Protein AF-A0A352XKZ5-F1 (afdb_monomer_lite)

Secondary structure (DSSP, 8-state):
-PPP--GGGSSGGGTT-TT------EEE-EE-TTSSEEE-----TTB-B-EEE---TT--HHHHTTTTTS--SSB---GGG-TTTBBTTTTBSSBEEEEES--TT---B---SS-SS---GGGS-HHHHHTT--SSSPP--TT-EEEEEE--------TTS-SEEEEEE-SS-SSHHHHEEEEEEEE-S-HHHHHS-SS-EEEEEEGGGG---TT--S-TT----EEEEEEE--TT-TT--S-TTTT---SSS-EEEETTTS-GGG-SEEEEEEE---SSS-SS--EETTTTEE-EES-SSTTTEESB---S----S--SSTHHHHTS-----SSSP--SSTTT--PPPTTS-TT-SEEE-TT-TT-EEE-HHHHHHHHHTTT------S-B-STT-SS-B-HHHHHHHHHHTSS--SSTTEEE--TTS-HHHHHHHHHTS-HHHHHHHGGGGEEESS-EETT---HHHHHHHHTTTBTPPEE-GGG-EE--TTEEEE-SSSS-SB-BTTSSS--BSS--SS-GGGTSBEEEEHHHHHHHHHHHHHHHHHHHHHHTS--SSHHHHHSPPSS-TTSTTSSS-HHHHHHHTSSTTHHHHHHH--EE-PPPGGGGTT---STTT-EETTTTSTTS--HHHHHHHHTTTEESS-SEEEEEEEEEEE-TTSS-EEEEEEEEEEEEEEEEESSTTS-TT---GGG--S--TTPPPPPHHHHHH-EEEEEEEEEEEPGGG-

Foldseek 3Di:
DDDDADPQLLAQVCVPPLQGDDAAFEDEAEQDPVRDGDHHDDDDFQFFFDKDFDDDQQDFQLQQCVVPVLGQQQEHRHVVNVSRQAHNPVRQLRGGYMYFADALLGHRDGHQCDHQADADPVQADPVCVVVVPGGSHHDDDLQDKDKDKDFQDDSHPPPVAASDKDFDFQSPDSPRVVRGQEMAGHHEPGRRVQAEDVDIQMDMDRNNQQDGDRNHSGSGSDFAFKDKDKDFDAFADPQALEQLQFFADPQASYAHHHLVQAFQNQYRIGIHMYTDGGPCGDQAWDADNVPSFFFGHLDRDPVQTDRGFNQAADDQWFDLKVLNCQRHCPPRYNDPRRGGSLELWAFDHQLDALQDQKDDGSVDDPDMHGSSNLVNLVPDQFPHIGNLLAWGCGPVDPDTDGSLRQQLCQLVVVDHHPLNQKHFDQDPHHSNVVSVVLSPDDPVCNRLPVVQGIDGHQFDALLDLDLVSQLCLQCVCAQPWQQAPPRDIWTDHQWHWLASYNHFQWEAPPDCDTHGNDDDDPHRLSGYTHIGHSVQSSQLSNQLSVLQVVVCVVVVHGQPGSSSQSYADNDHLPDRRSRTHSNQRSLVPDCSCVVVLVSRWDFRDFDDDSNCNSRNHRSSSGGTSNVNGRNGDGSSSVCSSNRSRYDNDDQKDKDKDKDFDADPVRPHTPDIWIKIWIKGWHLAAPDNVADSSADQPVPDPDDDPDHDHDDPSCVPRNTDIDGPDMDIDDPVVD

Structure (mmCIF, N/CA/C/O backbone):
data_AF-A0A352XKZ5-F1
#
_entry.id   AF-A0A352XKZ5-F1
#
loop_
_atom_site.group_PDB
_atom_site.id
_atom_site.type_symbol
_atom_site.label_atom_id
_atom_site.label_alt_id
_atom_site.label_comp_id
_atom_site.label_asym_id
_atom_site.label_entity_id
_atom_site.label_seq_id
_atom_site.pdbx_PDB_ins_code
_atom_site.Cartn_x
_atom_site.Cartn_y
_atom_site.Cartn_z
_atom_site.occupancy
_atom_site.B_iso_or_equiv
_atom_site.auth_seq_id
_atom_site.auth_comp_id
_atom_site.auth_asym_id
_atom_site.auth_atom_id
_atom_site.pdbx_PDB_model_num
ATOM 1 N N . ASN A 1 1 ? 24.790 -16.480 -39.394 1.00 45.06 1 ASN A N 1
ATOM 2 C CA . ASN A 1 1 ? 25.274 -17.193 -38.190 1.00 45.06 1 ASN A CA 1
ATOM 3 C C . ASN A 1 1 ? 26.367 -16.390 -37.488 1.00 45.06 1 ASN A C 1
ATOM 5 O O . ASN A 1 1 ? 27.498 -16.844 -37.438 1.00 45.06 1 ASN A O 1
ATOM 9 N N . GLY A 1 2 ? 26.044 -15.193 -36.986 1.00 64.50 2 GLY A N 1
ATOM 10 C CA . GLY A 1 2 ? 26.958 -14.404 -36.147 1.00 64.50 2 GLY A CA 1
ATOM 11 C C . GLY A 1 2 ? 26.654 -14.610 -34.661 1.00 64.50 2 GLY A C 1
ATOM 12 O O . GLY A 1 2 ? 25.542 -15.018 -34.319 1.00 64.50 2 GLY A O 1
ATOM 13 N N . GLU A 1 3 ? 27.629 -14.345 -33.794 1.00 75.56 3 GLU A N 1
ATOM 14 C CA . GLU A 1 3 ? 27.427 -14.329 -32.340 1.00 75.56 3 GLU A CA 1
ATOM 15 C C . GLU A 1 3 ? 26.585 -13.114 -31.909 1.00 75.56 3 GLU A C 1
ATOM 17 O O . GLU A 1 3 ? 26.605 -12.068 -32.555 1.00 75.56 3 GLU A O 1
ATOM 22 N N . TYR A 1 4 ? 25.844 -13.233 -30.801 1.00 83.00 4 TYR A N 1
ATOM 23 C CA . TYR A 1 4 ? 25.169 -12.086 -30.185 1.00 83.00 4 TYR A CA 1
ATOM 24 C C . TYR A 1 4 ? 26.169 -11.294 -29.336 1.00 83.00 4 TYR A C 1
ATOM 26 O O . TYR A 1 4 ? 26.870 -11.863 -28.498 1.00 83.00 4 TYR A O 1
ATOM 34 N N . HIS A 1 5 ? 26.204 -9.974 -29.515 1.00 84.62 5 HIS A N 1
ATOM 35 C CA . HIS A 1 5 ? 27.060 -9.069 -28.749 1.00 84.62 5 HIS A CA 1
ATOM 36 C C . HIS A 1 5 ? 26.226 -8.187 -27.812 1.00 84.62 5 HIS A C 1
ATOM 38 O O . HIS A 1 5 ? 25.104 -7.801 -28.142 1.00 84.62 5 HIS A O 1
ATOM 44 N N . SER A 1 6 ? 26.773 -7.852 -26.639 1.00 85.69 6 SER A N 1
ATOM 45 C CA . SER A 1 6 ? 26.160 -6.854 -25.759 1.00 85.69 6 SER A CA 1
ATOM 46 C C . SER A 1 6 ? 26.300 -5.454 -26.364 1.00 85.69 6 SER A C 1
ATOM 48 O O . SER A 1 6 ? 27.288 -5.160 -27.035 1.00 85.69 6 SER A O 1
ATOM 50 N N . LEU A 1 7 ? 25.353 -4.554 -26.069 1.00 84.25 7 LEU A N 1
ATOM 51 C CA . LEU A 1 7 ? 25.398 -3.158 -26.536 1.00 84.25 7 LEU A CA 1
ATOM 52 C C . LEU A 1 7 ? 26.695 -2.428 -26.143 1.00 84.25 7 LEU A C 1
ATOM 54 O O . LEU A 1 7 ? 27.129 -1.519 -26.840 1.00 84.25 7 LEU A O 1
ATOM 58 N N . ALA A 1 8 ? 27.334 -2.835 -25.043 1.00 85.75 8 ALA A N 1
ATOM 59 C CA . ALA A 1 8 ? 28.595 -2.261 -24.579 1.00 85.75 8 ALA A CA 1
ATOM 60 C C . ALA A 1 8 ? 29.776 -2.526 -25.530 1.00 85.75 8 ALA A C 1
ATOM 62 O O . ALA A 1 8 ? 30.773 -1.816 -25.469 1.00 85.75 8 ALA A O 1
ATOM 63 N N . ARG A 1 9 ? 29.675 -3.537 -26.406 1.00 87.06 9 ARG A N 1
ATOM 64 C CA . ARG A 1 9 ? 30.714 -3.874 -27.390 1.00 87.06 9 ARG A CA 1
ATOM 65 C C . ARG A 1 9 ? 30.624 -3.056 -28.676 1.00 87.06 9 ARG A C 1
ATOM 67 O O . ARG A 1 9 ? 31.548 -3.119 -29.476 1.00 87.06 9 ARG A O 1
ATOM 74 N N . PHE A 1 10 ? 29.578 -2.250 -28.857 1.00 85.44 10 PHE A N 1
ATOM 75 C CA . PHE A 1 10 ? 29.457 -1.311 -29.979 1.00 85.44 10 PHE A CA 1
ATOM 76 C C . PHE A 1 10 ? 30.179 0.028 -29.718 1.00 85.44 10 PHE A C 1
ATOM 78 O O . PHE A 1 10 ? 29.781 1.075 -30.219 1.00 85.44 10 PHE A O 1
ATOM 85 N N . GLN A 1 11 ? 31.248 -0.009 -28.920 1.00 85.25 11 GLN A N 1
ATOM 86 C CA . GLN A 1 11 ? 32.219 1.070 -28.738 1.00 85.25 11 GLN A CA 1
ATOM 87 C C . GLN A 1 11 ? 33.581 0.541 -29.180 1.00 85.25 11 GLN A C 1
ATOM 89 O O . GLN A 1 11 ? 33.942 -0.585 -28.821 1.00 85.25 11 GLN A O 1
ATOM 94 N N . ILE A 1 12 ? 34.370 1.357 -29.879 1.00 83.62 12 ILE A N 1
ATOM 95 C CA . ILE A 1 12 ? 35.674 0.936 -30.422 1.00 83.62 12 ILE A CA 1
ATOM 96 C C . ILE A 1 12 ? 36.600 0.353 -29.345 1.00 83.62 12 ILE A C 1
ATOM 98 O O . ILE A 1 12 ? 37.222 -0.687 -29.542 1.00 83.62 12 ILE A O 1
ATOM 102 N N . ALA A 1 13 ? 36.621 0.967 -28.159 1.00 84.31 13 ALA A N 1
ATOM 103 C CA . ALA A 1 13 ? 37.451 0.535 -27.036 1.00 84.31 13 ALA A CA 1
ATOM 104 C C . ALA A 1 13 ? 37.016 -0.818 -26.434 1.00 84.31 13 ALA A C 1
ATOM 106 O O . ALA A 1 13 ? 37.819 -1.501 -25.802 1.00 84.31 13 ALA A O 1
ATOM 107 N N . ASN A 1 14 ? 35.753 -1.213 -26.630 1.00 87.31 14 ASN A N 1
ATOM 108 C CA . ASN A 1 14 ? 35.141 -2.389 -26.008 1.00 87.31 14 ASN A CA 1
ATOM 109 C C . ASN A 1 14 ? 34.827 -3.518 -26.999 1.00 87.31 14 ASN A C 1
ATOM 111 O O . ASN A 1 14 ? 34.351 -4.575 -26.587 1.00 87.31 14 ASN A O 1
ATOM 115 N N . GLU A 1 15 ? 35.115 -3.351 -28.289 1.00 84.31 15 GLU A N 1
ATOM 116 C CA . GLU A 1 15 ? 34.727 -4.295 -29.346 1.00 84.31 15 GLU A CA 1
ATOM 117 C C . GLU A 1 15 ? 35.231 -5.738 -29.115 1.00 84.31 15 GLU A C 1
ATOM 119 O O . GLU A 1 15 ? 34.564 -6.707 -29.494 1.00 84.31 15 GLU A O 1
ATOM 124 N N . LYS A 1 16 ? 36.374 -5.902 -28.427 1.00 86.00 16 LYS A N 1
ATOM 125 C CA . LYS A 1 16 ? 36.971 -7.201 -28.040 1.00 86.00 16 LYS A CA 1
ATOM 126 C C . LYS A 1 16 ? 36.755 -7.569 -26.566 1.00 86.00 16 LYS A C 1
ATOM 128 O O . LYS A 1 16 ? 37.191 -8.631 -26.131 1.00 86.00 16 LYS A O 1
ATOM 133 N N . ASN A 1 17 ? 36.102 -6.710 -25.787 1.00 87.62 17 ASN A N 1
ATOM 134 C CA . ASN A 1 17 ? 35.904 -6.910 -24.357 1.00 87.62 17 ASN A CA 1
ATOM 135 C C . ASN A 1 17 ? 34.576 -7.637 -24.090 1.00 87.62 17 ASN A C 1
ATOM 137 O O . ASN A 1 17 ? 33.509 -7.028 -24.024 1.00 87.62 17 ASN A O 1
ATOM 141 N N . ASN A 1 18 ? 34.642 -8.955 -23.891 1.00 84.81 18 ASN A N 1
ATOM 142 C CA . ASN A 1 18 ? 33.465 -9.779 -23.582 1.00 84.81 18 ASN A CA 1
ATOM 143 C C . ASN A 1 18 ? 32.817 -9.443 -22.228 1.00 84.81 18 ASN A C 1
ATOM 145 O O . ASN A 1 18 ? 31.648 -9.756 -22.017 1.00 84.81 18 ASN A O 1
ATOM 149 N N . SER A 1 19 ? 33.549 -8.771 -21.341 1.00 86.69 19 SER A N 1
ATOM 150 C CA . SER A 1 19 ? 33.063 -8.326 -20.035 1.00 86.69 19 SER A CA 1
ATOM 151 C C . SER A 1 19 ? 32.577 -6.872 -20.043 1.00 86.69 19 SER A C 1
ATOM 153 O O . SER A 1 19 ? 32.241 -6.344 -18.984 1.00 86.69 19 SER A O 1
ATOM 155 N N . ALA A 1 20 ? 32.544 -6.206 -21.206 1.00 87.50 20 ALA A N 1
ATOM 156 C CA . ALA A 1 20 ? 32.104 -4.820 -21.309 1.00 87.50 20 ALA A CA 1
ATOM 157 C C . ALA A 1 20 ? 30.652 -4.660 -20.840 1.00 87.50 20 ALA A C 1
ATOM 159 O O . ALA A 1 20 ? 29.755 -5.425 -21.214 1.00 87.50 20 ALA A O 1
ATOM 160 N N . ARG A 1 21 ? 30.419 -3.621 -20.036 1.00 86.69 21 ARG A N 1
ATOM 161 C CA . ARG A 1 21 ? 29.104 -3.236 -19.517 1.00 86.69 21 ARG A CA 1
ATOM 162 C C . ARG A 1 21 ? 28.843 -1.779 -19.847 1.00 86.69 21 ARG A C 1
ATOM 164 O O . ARG A 1 21 ? 29.769 -0.976 -19.868 1.00 86.69 21 ARG A O 1
ATOM 171 N N . LYS A 1 22 ? 27.573 -1.462 -20.084 1.00 85.12 22 LYS A N 1
ATOM 172 C CA . LYS A 1 22 ? 27.128 -0.107 -20.378 1.00 85.12 22 LYS A CA 1
ATOM 173 C C . LYS A 1 22 ? 26.224 0.391 -19.264 1.00 85.12 22 LYS A C 1
ATOM 175 O O . LYS A 1 22 ? 25.383 -0.363 -18.775 1.00 85.12 22 LYS A O 1
ATOM 180 N N . PHE A 1 23 ? 26.424 1.645 -18.886 1.00 86.38 23 PHE A N 1
ATOM 181 C CA . PHE A 1 23 ? 25.681 2.329 -17.840 1.00 86.38 23 PHE A CA 1
ATOM 182 C C . PHE A 1 23 ? 25.080 3.599 -18.429 1.00 86.38 23 PHE A C 1
ATOM 184 O O . PHE A 1 23 ? 25.702 4.251 -19.268 1.00 86.38 23 PHE A O 1
ATOM 191 N N . PHE A 1 24 ? 23.863 3.910 -18.003 1.00 87.44 24 PHE A N 1
ATOM 192 C CA . PHE A 1 24 ? 23.147 5.106 -18.408 1.00 87.44 24 PHE A CA 1
ATOM 193 C C . PHE A 1 24 ? 22.545 5.733 -17.160 1.00 87.44 24 PHE A C 1
ATOM 195 O O . PHE A 1 24 ? 21.678 5.129 -16.525 1.00 87.44 24 PHE A O 1
ATOM 202 N N . THR A 1 25 ? 23.007 6.929 -16.819 1.00 91.81 25 THR A N 1
ATOM 203 C CA . THR A 1 25 ? 22.510 7.690 -15.677 1.00 91.81 25 THR A CA 1
ATOM 204 C C . THR A 1 25 ? 21.677 8.852 -16.190 1.00 91.81 25 THR A C 1
ATOM 206 O O . THR A 1 25 ? 22.152 9.661 -16.984 1.00 91.81 25 THR A O 1
ATOM 209 N N . TYR A 1 26 ? 20.429 8.941 -15.735 1.00 92.38 26 TYR A N 1
ATOM 210 C CA . TYR A 1 26 ? 19.529 10.041 -16.065 1.00 92.38 26 TYR A CA 1
ATOM 211 C C . TYR A 1 26 ? 19.358 10.955 -14.857 1.00 92.38 26 TYR A C 1
ATOM 213 O O . TYR A 1 26 ? 18.824 10.542 -13.826 1.00 92.38 26 TYR A O 1
ATOM 221 N N . HIS A 1 27 ? 19.752 12.216 -15.006 1.00 92.75 27 HIS A N 1
ATOM 222 C CA . HIS A 1 27 ? 19.518 13.243 -14.002 1.00 92.75 27 HIS A CA 1
ATOM 223 C C . HIS A 1 27 ? 18.163 13.910 -14.268 1.00 92.75 27 HIS A C 1
ATOM 225 O O . HIS A 1 27 ? 18.016 14.729 -15.179 1.00 92.75 27 HIS A O 1
ATOM 231 N N . LEU A 1 28 ? 17.154 13.528 -13.482 1.00 93.12 28 LEU A N 1
ATOM 232 C CA . LEU A 1 28 ? 15.777 13.986 -13.667 1.00 93.12 28 LEU A CA 1
ATOM 233 C C . LEU A 1 28 ? 15.611 15.454 -13.246 1.00 93.12 28 LEU A C 1
ATOM 235 O O . LEU A 1 28 ? 15.788 15.809 -12.081 1.00 93.12 28 LEU A O 1
ATOM 239 N N . LYS A 1 29 ? 15.200 16.304 -14.188 1.00 90.81 29 LYS A N 1
ATOM 240 C CA . LYS A 1 29 ? 14.919 17.735 -13.998 1.00 90.81 29 LYS A CA 1
ATOM 241 C C . LYS A 1 29 ? 13.542 18.068 -14.562 1.00 90.81 29 LYS A C 1
ATOM 243 O O . LYS A 1 29 ? 13.026 17.358 -15.417 1.00 90.81 29 LYS A O 1
ATOM 248 N N . ASN A 1 30 ? 12.929 19.162 -14.115 1.00 91.75 30 ASN A N 1
ATOM 249 C CA . ASN A 1 30 ? 11.744 19.688 -14.794 1.00 91.75 30 ASN A CA 1
ATOM 250 C C . ASN A 1 30 ? 12.146 20.628 -15.943 1.00 91.75 30 ASN A C 1
ATOM 252 O O . ASN A 1 30 ? 13.274 21.137 -15.975 1.00 91.75 30 ASN A O 1
ATOM 256 N N . LYS A 1 31 ? 11.208 20.896 -16.857 1.00 89.81 31 LYS A N 1
ATOM 257 C CA . LYS A 1 31 ? 11.357 21.948 -17.871 1.00 89.81 31 LYS A CA 1
ATOM 258 C C . LYS A 1 31 ? 11.400 23.318 -17.181 1.00 89.81 31 LYS A C 1
ATOM 260 O O . LYS A 1 31 ? 10.597 23.602 -16.290 1.00 89.81 31 LYS A O 1
ATOM 265 N N . SER A 1 32 ? 12.349 24.159 -17.576 1.00 88.50 32 SER A N 1
ATOM 266 C CA . SER A 1 32 ? 12.354 25.592 -17.278 1.00 88.50 32 SER A CA 1
ATOM 267 C C . SER A 1 32 ? 11.233 26.296 -18.058 1.00 88.50 32 SER A C 1
ATOM 269 O O . SER A 1 32 ? 10.580 25.697 -18.916 1.00 88.50 32 SER A O 1
ATOM 271 N N . THR A 1 33 ? 11.033 27.594 -17.824 1.00 84.44 33 THR A N 1
ATOM 272 C CA . THR A 1 33 ? 10.085 28.403 -18.612 1.00 84.44 33 THR A CA 1
ATOM 273 C C . THR A 1 33 ? 10.431 28.462 -20.104 1.00 84.44 33 THR A C 1
ATOM 275 O O . THR A 1 33 ? 9.539 28.665 -20.921 1.00 84.44 33 THR A O 1
ATOM 278 N N . SER A 1 34 ? 11.697 28.246 -20.480 1.00 83.00 34 SER A N 1
ATOM 279 C CA . SER A 1 34 ? 12.149 28.172 -21.875 1.00 83.00 34 SER A CA 1
ATOM 280 C C . SER A 1 34 ? 12.122 26.752 -22.461 1.00 83.00 34 SER A C 1
ATOM 282 O O . SER A 1 34 ? 12.502 26.564 -23.617 1.00 83.00 34 SER A O 1
ATOM 284 N N . GLY A 1 35 ? 11.672 25.751 -21.692 1.00 81.88 35 GLY A N 1
ATOM 285 C CA . GLY A 1 35 ? 11.608 24.348 -22.115 1.00 81.88 35 GLY A CA 1
ATOM 286 C C . GLY A 1 35 ? 12.931 23.582 -22.006 1.00 81.88 35 GLY A C 1
ATOM 287 O O . GLY A 1 35 ? 13.008 22.449 -22.472 1.00 81.88 35 GLY A O 1
ATOM 288 N N . THR A 1 36 ? 13.964 24.173 -21.399 1.00 87.19 36 THR A N 1
ATOM 289 C CA . THR A 1 36 ? 15.278 23.541 -21.176 1.00 87.19 36 THR A CA 1
ATOM 290 C C . THR A 1 36 ? 15.350 22.825 -19.817 1.00 87.19 36 THR A C 1
ATOM 292 O O . THR A 1 36 ? 14.521 23.093 -18.945 1.00 87.19 36 THR A O 1
ATOM 295 N N . PRO A 1 37 ? 16.330 21.934 -19.578 1.00 89.31 37 PRO A N 1
ATOM 296 C CA . PRO A 1 37 ? 16.543 21.341 -18.258 1.00 89.31 37 PRO A CA 1
ATOM 297 C C . PRO A 1 37 ? 16.896 22.405 -17.211 1.00 89.31 37 PRO A C 1
ATOM 299 O O . PRO A 1 37 ? 17.692 23.302 -17.483 1.00 89.31 37 PRO A O 1
ATOM 302 N N . GLY A 1 38 ? 16.336 22.289 -16.003 1.00 85.88 38 GLY A N 1
ATOM 303 C CA . GLY A 1 38 ? 16.710 23.142 -14.862 1.00 85.88 38 GLY A CA 1
ATOM 304 C C . GLY A 1 38 ? 15.555 23.621 -13.980 1.00 85.88 38 GLY A C 1
ATOM 305 O O . GLY A 1 38 ? 15.795 24.293 -12.982 1.00 85.88 38 GLY A O 1
ATOM 306 N N . GLY A 1 39 ? 14.305 23.285 -14.308 1.00 86.25 39 GLY A N 1
ATOM 307 C CA . GLY A 1 39 ? 13.166 23.557 -13.432 1.00 86.25 39 GLY A CA 1
ATOM 308 C C . GLY A 1 39 ? 13.130 22.624 -12.214 1.00 86.25 39 GLY A C 1
ATOM 309 O O . GLY A 1 39 ? 13.562 21.471 -12.285 1.00 86.25 39 GLY A O 1
ATOM 310 N N . THR A 1 40 ? 12.549 23.091 -11.104 1.00 87.12 40 THR A N 1
ATOM 311 C CA . THR A 1 40 ? 12.305 22.250 -9.921 1.00 87.12 40 THR A CA 1
ATOM 312 C C . THR A 1 40 ? 11.332 21.120 -10.256 1.00 87.12 40 THR A C 1
ATOM 314 O O . THR A 1 40 ? 10.212 21.363 -10.722 1.00 87.12 40 THR A O 1
ATOM 317 N N . LEU A 1 41 ? 11.739 19.882 -9.976 1.00 88.50 41 LEU A N 1
ATOM 318 C CA . LEU A 1 41 ? 10.876 18.715 -10.099 1.00 88.50 41 LEU A CA 1
ATOM 319 C C . LEU A 1 41 ? 9.800 18.737 -9.007 1.00 88.50 41 LEU A C 1
ATOM 321 O O . LEU A 1 41 ? 10.087 18.574 -7.825 1.00 88.50 41 LEU A O 1
ATOM 325 N N . LYS A 1 42 ? 8.548 18.947 -9.419 1.00 87.25 42 LYS A N 1
ATOM 326 C CA . LYS A 1 42 ? 7.361 18.841 -8.564 1.00 87.25 42 LYS A CA 1
ATOM 327 C C . LYS A 1 42 ? 6.394 17.847 -9.197 1.00 87.25 42 LYS A C 1
ATOM 329 O O . LYS A 1 42 ? 5.974 18.052 -10.340 1.00 87.25 42 LYS A O 1
ATOM 334 N N . LEU A 1 43 ? 6.084 16.785 -8.462 1.00 87.12 43 LEU A N 1
ATOM 335 C CA . LEU A 1 43 ? 5.102 15.769 -8.836 1.00 87.12 43 LEU A CA 1
ATOM 336 C C . LEU A 1 43 ? 3.842 15.941 -7.985 1.00 87.12 43 LEU A C 1
ATOM 338 O O . LEU A 1 43 ? 3.934 16.297 -6.807 1.00 87.12 43 LEU A O 1
ATOM 342 N N . LEU A 1 44 ? 2.674 15.688 -8.573 1.00 85.94 44 LEU A N 1
ATOM 343 C CA . LEU A 1 44 ? 1.431 15.559 -7.810 1.00 85.94 44 LEU A CA 1
ATOM 344 C C . LEU A 1 44 ? 1.445 14.249 -6.996 1.00 85.94 44 LEU A C 1
ATOM 346 O O . LEU A 1 44 ? 2.179 13.316 -7.341 1.00 85.94 44 LEU A O 1
ATOM 350 N N . PRO A 1 45 ? 0.635 14.135 -5.926 1.00 85.56 45 PRO A N 1
ATOM 351 C CA . PRO A 1 45 ? 0.525 12.890 -5.171 1.00 85.56 45 PRO A CA 1
ATOM 352 C C . PRO A 1 45 ? 0.147 11.715 -6.082 1.00 85.56 45 PRO A C 1
ATOM 354 O O . PRO A 1 45 ? -0.919 11.723 -6.686 1.00 85.56 45 PRO A O 1
ATOM 357 N N . GLY A 1 46 ? 1.024 10.713 -6.179 1.00 87.56 46 GLY A N 1
ATOM 358 C CA . GLY A 1 46 ? 0.810 9.532 -7.021 1.00 87.56 46 GLY A CA 1
ATOM 359 C C . GLY A 1 46 ? 0.954 9.765 -8.531 1.00 87.56 46 GLY A C 1
ATOM 360 O O . GLY A 1 46 ? 0.548 8.897 -9.296 1.00 87.56 46 GLY A O 1
ATOM 361 N N . GLU A 1 47 ? 1.484 10.906 -8.984 1.00 89.62 47 GLU A N 1
ATOM 362 C CA . GLU A 1 47 ? 1.620 11.200 -10.417 1.00 89.62 47 GLU A CA 1
ATOM 363 C C . GLU A 1 47 ? 2.578 10.240 -11.130 1.00 89.62 47 GLU A C 1
ATOM 365 O O . GLU A 1 47 ? 3.726 10.056 -10.723 1.00 89.62 47 GLU A O 1
ATOM 370 N N . VAL A 1 48 ? 2.120 9.700 -12.258 1.00 90.12 48 VAL A N 1
ATOM 371 C CA . VAL A 1 48 ? 2.941 8.955 -13.210 1.00 90.12 48 VAL A CA 1
ATOM 372 C C . VAL A 1 48 ? 3.442 9.937 -14.263 1.00 90.12 48 VAL A C 1
ATOM 374 O O . VAL A 1 48 ? 2.697 10.344 -15.154 1.00 90.12 48 VAL A O 1
ATOM 377 N N . ARG A 1 49 ? 4.713 10.330 -14.170 1.00 91.31 49 ARG A N 1
ATOM 378 C CA . ARG A 1 49 ? 5.358 11.230 -15.135 1.00 91.31 49 ARG A CA 1
ATOM 379 C C . ARG A 1 49 ? 6.467 10.504 -15.878 1.00 91.31 49 ARG A C 1
ATOM 381 O O . ARG A 1 49 ? 7.228 9.755 -15.267 1.00 91.31 49 ARG A O 1
ATOM 388 N N . VAL A 1 50 ? 6.559 10.740 -17.183 1.00 90.75 50 VAL A N 1
ATOM 389 C CA . VAL A 1 50 ? 7.563 10.094 -18.032 1.00 90.75 50 VAL A CA 1
ATOM 390 C C . VAL A 1 50 ? 8.692 11.067 -18.317 1.00 90.75 50 VAL A C 1
ATOM 392 O O . VAL A 1 50 ? 8.447 12.210 -18.689 1.00 90.75 50 VAL A O 1
ATOM 395 N N . PHE A 1 51 ? 9.923 10.602 -18.125 1.00 92.00 51 PHE A N 1
ATOM 396 C CA . PHE A 1 51 ? 11.140 11.358 -18.385 1.00 92.00 51 PHE A CA 1
ATOM 397 C C . PHE A 1 51 ? 11.954 10.656 -19.463 1.00 92.00 51 PHE A C 1
ATOM 399 O O . PHE A 1 51 ? 12.051 9.429 -19.478 1.00 92.00 51 PHE A O 1
ATOM 406 N N . SER A 1 52 ? 12.582 11.444 -20.323 1.00 90.62 52 SER A N 1
ATOM 407 C CA . SER A 1 52 ? 13.588 10.971 -21.270 1.00 90.62 52 SER A CA 1
ATOM 408 C C . SER A 1 52 ? 14.739 11.959 -21.350 1.00 90.62 52 SER A C 1
ATOM 410 O O . SER A 1 52 ? 14.656 13.061 -20.801 1.00 90.62 52 SER A O 1
ATOM 412 N N . ALA A 1 53 ? 15.817 11.566 -22.029 1.00 91.38 53 ALA A N 1
ATOM 413 C CA . ALA A 1 53 ? 16.906 12.476 -22.338 1.00 91.38 53 ALA A CA 1
ATOM 414 C C . ALA A 1 53 ? 16.375 13.765 -22.979 1.00 91.38 53 ALA A C 1
ATOM 416 O O . ALA A 1 53 ? 15.653 13.727 -23.974 1.00 91.38 53 ALA A O 1
ATOM 417 N N . CYS A 1 54 ? 16.769 14.916 -22.443 1.00 91.81 54 CYS A N 1
ATOM 418 C CA . CYS A 1 54 ? 16.462 16.196 -23.057 1.00 91.81 54 CYS A CA 1
ATOM 419 C C . CYS A 1 54 ? 17.097 16.245 -24.441 1.00 91.81 54 CYS A C 1
ATOM 421 O O . CYS A 1 54 ? 18.301 16.057 -24.536 1.00 91.81 54 CYS A O 1
ATOM 423 N N . VAL A 1 55 ? 16.343 16.568 -25.488 1.00 91.31 55 VAL A N 1
ATOM 424 C CA . VAL A 1 55 ? 16.869 16.806 -26.839 1.00 91.31 55 VAL A CA 1
ATOM 425 C C . VAL A 1 55 ? 16.745 18.292 -27.155 1.00 91.31 55 VAL A C 1
ATOM 427 O O . VAL A 1 55 ? 15.689 18.894 -26.963 1.00 91.31 55 VAL A O 1
ATOM 430 N N . GLU A 1 56 ? 17.829 18.916 -27.619 1.00 90.31 56 GLU A N 1
ATOM 431 C CA . GLU A 1 56 ? 17.813 20.345 -27.946 1.00 90.31 56 GLU A CA 1
ATOM 432 C C . GLU A 1 56 ? 16.810 20.627 -29.076 1.00 90.31 56 GLU A C 1
ATOM 434 O O . GLU A 1 56 ? 16.637 19.842 -30.012 1.00 90.31 56 GLU A O 1
ATOM 439 N N . LYS A 1 57 ? 16.123 21.771 -29.014 1.00 89.44 57 LYS A N 1
ATOM 440 C CA . LYS A 1 57 ? 15.068 22.115 -29.982 1.00 89.44 57 LYS A CA 1
ATOM 441 C C . LYS A 1 57 ? 15.573 22.075 -31.431 1.00 89.44 57 LYS A C 1
ATOM 443 O O . LYS A 1 57 ? 14.873 21.581 -32.311 1.00 89.44 57 LYS A O 1
ATOM 448 N N . ASN A 1 58 ? 16.785 22.571 -31.662 1.00 90.06 58 ASN A N 1
ATOM 449 C CA . ASN A 1 58 ? 17.469 22.617 -32.955 1.00 90.06 58 ASN A CA 1
ATOM 450 C C . ASN A 1 58 ? 18.393 21.414 -33.214 1.00 90.06 58 ASN A C 1
ATOM 452 O O . ASN A 1 58 ? 19.182 21.477 -34.157 1.00 90.06 58 ASN A O 1
ATOM 456 N N . TRP A 1 59 ? 18.317 20.355 -32.400 1.00 92.62 59 TRP A N 1
ATOM 457 C CA . TRP A 1 59 ? 19.160 19.177 -32.570 1.00 92.62 59 TRP A CA 1
ATOM 458 C C . TRP A 1 59 ? 18.967 18.553 -33.959 1.00 92.62 59 TRP A C 1
ATOM 460 O O . TRP A 1 59 ? 17.846 18.434 -34.459 1.00 92.62 59 TRP A O 1
ATOM 470 N N . THR A 1 60 ? 20.086 18.168 -34.564 1.00 93.00 60 THR A N 1
ATOM 471 C CA . THR A 1 60 ? 20.189 17.421 -35.823 1.00 93.00 60 THR A CA 1
ATOM 472 C C . THR A 1 60 ? 21.402 16.501 -35.725 1.00 93.00 60 THR A C 1
ATOM 474 O O . THR A 1 60 ? 22.302 16.751 -34.917 1.00 93.00 60 THR A O 1
ATOM 477 N N . TRP A 1 61 ? 21.480 15.473 -36.571 1.00 89.62 61 TRP A N 1
ATOM 478 C CA . TRP A 1 61 ? 22.654 14.597 -36.581 1.00 89.62 61 TRP A CA 1
ATOM 479 C C . TRP A 1 61 ? 23.952 15.353 -36.914 1.00 89.62 61 TRP A C 1
ATOM 481 O O . TRP A 1 61 ? 24.973 15.153 -36.266 1.00 89.62 61 TRP A O 1
ATOM 491 N N . GLY A 1 62 ? 23.906 16.314 -37.840 1.00 91.94 62 GLY A N 1
ATOM 492 C CA . GLY A 1 62 ? 25.065 17.145 -38.175 1.00 91.94 62 GLY A CA 1
ATOM 493 C C . GLY A 1 62 ? 25.526 18.037 -37.020 1.00 91.94 62 GLY A C 1
ATOM 494 O O . GLY A 1 62 ? 26.717 18.301 -36.887 1.00 91.94 62 GLY A O 1
ATOM 495 N N . MET A 1 63 ? 24.606 18.470 -36.151 1.00 93.00 63 MET A N 1
ATOM 496 C CA . MET A 1 63 ? 24.951 19.183 -34.917 1.00 93.00 63 MET A CA 1
ATOM 497 C C . MET A 1 63 ? 25.642 18.256 -33.909 1.00 93.00 63 MET A C 1
ATOM 499 O O . MET A 1 63 ? 26.633 18.664 -33.300 1.00 93.00 63 MET A O 1
ATOM 503 N N . GLU A 1 64 ? 25.153 17.022 -33.763 1.00 91.50 64 GLU A N 1
ATOM 504 C CA . GLU A 1 64 ? 25.726 16.007 -32.868 1.00 91.50 64 GLU A CA 1
ATOM 505 C C . GLU A 1 64 ? 27.183 15.680 -33.216 1.00 91.50 64 GLU A C 1
ATOM 507 O O . GLU A 1 64 ? 28.025 15.586 -32.321 1.00 91.50 64 GLU A O 1
ATOM 512 N N . THR A 1 65 ? 27.490 15.570 -34.511 1.00 89.94 65 THR A N 1
ATOM 513 C CA . THR A 1 65 ? 28.810 15.161 -35.017 1.00 89.94 65 THR A CA 1
ATOM 514 C C . THR A 1 65 ? 29.684 16.325 -35.493 1.00 89.94 65 THR A C 1
ATOM 516 O O . THR A 1 65 ? 30.750 16.104 -36.063 1.00 89.94 65 THR A O 1
ATOM 519 N N . SER A 1 66 ? 29.262 17.578 -35.290 1.00 91.81 66 SER A N 1
ATOM 520 C CA . SER A 1 66 ? 29.981 18.767 -35.788 1.00 91.81 66 SER A CA 1
ATOM 521 C C . SER A 1 66 ? 31.422 18.896 -35.268 1.00 91.81 66 SER A C 1
ATOM 523 O O . SER A 1 66 ? 32.275 19.446 -35.960 1.00 91.81 66 SER A O 1
ATOM 525 N N . GLY A 1 67 ? 31.708 18.355 -34.078 1.00 85.94 67 GLY A N 1
ATOM 526 C CA . GLY A 1 67 ? 33.044 18.305 -33.476 1.00 85.94 67 GLY A CA 1
ATOM 527 C C . GLY A 1 67 ? 33.938 17.164 -33.978 1.00 85.94 67 GLY A C 1
ATOM 528 O O . GLY A 1 67 ? 35.000 16.932 -33.401 1.00 85.94 67 GLY A O 1
ATOM 529 N N . GLY A 1 68 ? 33.522 16.416 -35.007 1.00 84.88 68 GLY A N 1
ATOM 530 C CA . GLY A 1 68 ? 34.238 15.237 -35.497 1.00 84.88 68 GLY A CA 1
ATOM 531 C C . GLY A 1 68 ? 34.269 14.127 -34.444 1.00 84.88 68 GLY A C 1
ATOM 532 O O . GLY A 1 68 ? 33.230 13.582 -34.087 1.00 84.88 68 GLY A O 1
ATOM 533 N N . TYR A 1 69 ? 35.461 13.822 -33.923 1.00 82.69 69 TYR A N 1
ATOM 534 C CA . TYR A 1 69 ? 35.668 12.821 -32.865 1.00 82.69 69 TYR A CA 1
ATOM 535 C C . TYR A 1 69 ? 35.254 13.294 -31.464 1.00 82.69 69 TYR A C 1
ATOM 537 O O . TYR A 1 69 ? 35.316 12.508 -30.523 1.00 82.69 69 TYR A O 1
ATOM 545 N N . THR A 1 70 ? 34.815 14.547 -31.321 1.00 87.19 70 THR A N 1
ATOM 546 C CA . THR A 1 70 ? 34.260 15.085 -30.074 1.00 87.19 70 THR A CA 1
ATOM 547 C C . THR A 1 70 ? 32.740 15.225 -30.220 1.00 87.19 70 THR A C 1
ATOM 549 O O . THR A 1 70 ? 32.256 16.304 -30.578 1.00 87.19 70 THR A O 1
ATOM 552 N N . PRO A 1 71 ? 31.974 14.140 -29.998 1.00 88.38 71 PRO A N 1
ATOM 553 C CA . PRO A 1 71 ? 30.519 14.151 -30.093 1.00 88.38 71 PRO A CA 1
ATOM 554 C C . PRO A 1 71 ? 29.896 15.091 -29.063 1.00 88.38 71 PRO A C 1
ATOM 556 O O . PRO A 1 71 ? 30.453 15.329 -27.982 1.00 88.38 71 PRO A O 1
ATOM 559 N N . ARG A 1 72 ? 28.709 15.604 -29.396 1.00 90.56 72 ARG A N 1
ATOM 560 C CA . ARG A 1 72 ? 28.017 16.592 -28.570 1.00 90.56 72 ARG A CA 1
ATOM 561 C C . ARG A 1 72 ? 27.436 16.008 -27.281 1.00 90.56 72 ARG A C 1
ATOM 563 O O . ARG A 1 72 ? 27.614 16.633 -26.241 1.00 90.56 72 ARG A O 1
ATOM 570 N N . SER A 1 73 ? 26.705 14.891 -27.315 1.00 88.88 73 SER A N 1
ATOM 571 C CA . SER A 1 73 ? 26.076 14.330 -26.099 1.00 88.88 73 SER A CA 1
ATOM 572 C C . SER A 1 73 ? 25.520 12.911 -26.224 1.00 88.88 73 SER A C 1
ATOM 574 O O . SER A 1 73 ? 25.470 12.180 -25.244 1.00 88.88 73 SER A O 1
ATOM 576 N N . PHE A 1 74 ? 25.065 12.517 -27.406 1.00 88.56 74 PHE A N 1
ATOM 577 C CA . PHE A 1 74 ? 24.339 11.267 -27.621 1.00 88.56 74 PHE A CA 1
ATOM 578 C C . PHE A 1 74 ? 25.169 10.208 -28.325 1.00 88.56 74 PHE A C 1
ATOM 580 O O . PHE A 1 74 ? 24.864 9.018 -28.223 1.00 88.56 74 PHE A O 1
ATOM 587 N N . PHE A 1 75 ? 26.187 10.646 -29.059 1.00 87.56 75 PHE A N 1
ATOM 588 C CA . PHE A 1 75 ? 26.960 9.783 -29.921 1.00 87.56 75 PHE A CA 1
ATOM 589 C C . PHE A 1 75 ? 28.145 9.126 -29.181 1.00 87.56 75 PHE A C 1
ATOM 591 O O . PHE A 1 75 ? 29.259 9.638 -29.169 1.00 87.56 75 PHE A O 1
ATOM 598 N N . ASP A 1 76 ? 27.900 7.975 -28.548 1.00 83.81 76 ASP A N 1
ATOM 599 C CA . ASP A 1 76 ? 28.827 7.285 -27.640 1.00 83.81 76 ASP A CA 1
ATOM 600 C C . ASP A 1 76 ? 29.619 6.165 -28.341 1.00 83.81 76 ASP A C 1
ATOM 602 O O . ASP A 1 76 ? 29.359 4.969 -28.168 1.00 83.81 76 ASP A O 1
ATOM 606 N N . TRP A 1 77 ? 30.583 6.573 -29.172 1.00 82.81 77 TRP A N 1
ATOM 607 C CA . TRP A 1 77 ? 31.512 5.672 -29.873 1.00 82.81 77 TRP A CA 1
ATOM 608 C C . TRP A 1 77 ? 32.772 5.344 -29.049 1.00 82.81 77 TRP A C 1
ATOM 610 O O . TRP A 1 77 ? 33.331 4.249 -29.177 1.00 82.81 77 TRP A O 1
ATOM 620 N N . ASN A 1 78 ? 33.211 6.272 -28.190 1.00 83.94 78 ASN A N 1
ATOM 621 C CA . ASN A 1 78 ? 34.405 6.159 -27.355 1.00 83.94 78 ASN A CA 1
ATOM 622 C C . ASN A 1 78 ? 34.027 6.056 -25.874 1.00 83.94 78 ASN A C 1
ATOM 624 O O . ASN A 1 78 ? 33.541 7.013 -25.281 1.00 83.94 78 ASN A O 1
ATOM 628 N N . ALA A 1 79 ? 34.350 4.925 -25.243 1.00 81.44 79 ALA A N 1
ATOM 629 C CA . ALA A 1 79 ? 34.047 4.693 -23.832 1.00 81.44 79 ALA A CA 1
ATOM 630 C C . ALA A 1 79 ? 34.674 5.733 -22.880 1.00 81.44 79 ALA A C 1
ATOM 632 O O . ALA A 1 79 ? 34.116 5.988 -21.817 1.00 81.44 79 ALA A O 1
ATOM 633 N N . GLY A 1 80 ? 35.805 6.347 -23.253 1.00 83.69 80 GLY A N 1
ATOM 634 C CA . GLY A 1 80 ? 36.452 7.389 -22.447 1.00 83.69 80 GLY A CA 1
ATOM 635 C C . GLY A 1 80 ? 35.684 8.714 -22.389 1.00 83.69 80 GLY A C 1
ATOM 636 O O . GLY A 1 80 ? 35.979 9.538 -21.528 1.00 83.69 80 GLY A O 1
ATOM 637 N N . ASP A 1 81 ? 34.707 8.924 -23.278 1.00 84.31 81 ASP A N 1
ATOM 638 C CA . ASP A 1 81 ? 33.902 10.147 -23.302 1.00 84.31 81 ASP A CA 1
ATOM 639 C C . ASP A 1 81 ? 32.797 10.175 -22.236 1.00 84.31 81 ASP A C 1
ATOM 641 O O . ASP A 1 81 ? 32.309 11.260 -21.911 1.00 84.31 81 ASP A O 1
ATOM 645 N N . ASP A 1 82 ? 32.422 9.000 -21.718 1.00 84.19 82 ASP A N 1
ATOM 646 C CA . ASP A 1 82 ? 31.432 8.772 -20.655 1.00 84.19 82 ASP A CA 1
ATOM 647 C C . ASP A 1 82 ? 30.078 9.486 -20.857 1.00 84.19 82 ASP A C 1
ATOM 649 O O . ASP A 1 82 ? 29.428 9.950 -19.919 1.00 84.19 82 ASP A O 1
ATOM 653 N N . LEU A 1 83 ? 29.607 9.555 -22.107 1.00 85.12 83 LEU A N 1
ATOM 654 C CA . LEU A 1 83 ? 28.350 10.234 -22.470 1.00 85.12 83 LEU A CA 1
ATOM 655 C C . LEU A 1 83 ? 27.096 9.598 -21.847 1.00 85.12 83 LEU A C 1
ATOM 657 O O . LEU A 1 83 ? 26.027 10.202 -21.825 1.00 85.12 83 LEU A O 1
ATOM 661 N N . GLY A 1 84 ? 27.210 8.368 -21.338 1.00 83.00 84 GLY A N 1
ATOM 662 C CA . GLY A 1 84 ? 26.147 7.715 -20.578 1.00 83.00 84 GLY A CA 1
ATOM 663 C C . GLY A 1 84 ? 25.968 8.277 -19.165 1.00 83.00 84 GLY A C 1
ATOM 664 O O . GLY A 1 84 ? 24.892 8.103 -18.594 1.00 83.00 84 GLY A O 1
ATOM 665 N N . ASN A 1 85 ? 26.984 8.946 -18.606 1.00 85.88 85 ASN A N 1
ATOM 666 C CA . ASN A 1 85 ? 26.987 9.440 -17.224 1.00 85.88 85 ASN A CA 1
ATOM 667 C C . ASN A 1 85 ? 27.357 10.929 -17.095 1.00 85.88 85 ASN A C 1
ATOM 669 O O . ASN A 1 85 ? 27.289 11.478 -15.997 1.00 85.88 85 ASN A O 1
ATOM 673 N N . ILE A 1 86 ? 27.689 11.608 -18.196 1.00 87.50 86 ILE A N 1
ATOM 674 C CA . ILE A 1 86 ? 27.983 13.046 -18.228 1.00 87.50 86 ILE A CA 1
ATOM 675 C C . ILE A 1 86 ? 27.202 13.704 -19.369 1.00 87.50 86 ILE A C 1
ATOM 677 O O . ILE A 1 86 ? 27.289 13.279 -20.520 1.00 87.50 86 ILE A O 1
ATOM 681 N N . ASP A 1 87 ? 26.496 14.799 -19.077 1.00 90.56 87 ASP A N 1
ATOM 682 C CA . ASP A 1 87 ? 25.898 15.649 -20.109 1.00 90.56 87 ASP A CA 1
ATOM 683 C C . ASP A 1 87 ? 26.852 16.785 -20.491 1.00 90.56 87 ASP A C 1
ATOM 685 O O . ASP A 1 87 ? 26.973 17.797 -19.796 1.00 90.56 87 ASP A O 1
ATOM 689 N N . ARG A 1 88 ? 27.525 16.649 -21.633 1.00 89.38 88 ARG A N 1
ATOM 690 C CA . ARG A 1 88 ? 28.453 17.673 -22.144 1.00 89.38 88 ARG A CA 1
ATOM 691 C C . ARG A 1 88 ? 27.784 18.989 -22.547 1.00 89.38 88 ARG A C 1
ATOM 693 O O . ARG A 1 88 ? 28.474 19.996 -22.667 1.00 89.38 88 ARG A O 1
ATOM 700 N N . ARG A 1 89 ? 26.465 19.016 -22.763 1.00 89.44 89 ARG A N 1
ATOM 701 C CA . ARG A 1 89 ? 25.760 20.236 -23.200 1.00 89.44 89 ARG A CA 1
ATOM 702 C C . ARG A 1 89 ? 25.570 21.212 -22.049 1.00 89.44 89 ARG A C 1
ATOM 704 O O . ARG A 1 89 ? 25.603 22.420 -22.262 1.00 89.44 89 ARG A O 1
ATOM 711 N N . SER A 1 90 ? 25.364 20.678 -20.848 1.00 88.31 90 SER A N 1
ATOM 712 C CA . SER A 1 90 ? 25.186 21.442 -19.612 1.00 88.31 90 SER A CA 1
ATOM 713 C C . SER A 1 90 ? 26.360 21.311 -18.640 1.00 88.31 90 SER A C 1
ATOM 715 O O . SER A 1 90 ? 26.329 21.917 -17.570 1.00 88.31 90 SER A O 1
ATOM 717 N N . SER A 1 91 ? 27.387 20.534 -18.999 1.00 86.38 91 SER A N 1
ATOM 718 C CA . SER A 1 91 ? 28.496 20.142 -18.119 1.00 86.38 91 SER A CA 1
ATOM 719 C C . SER A 1 91 ? 28.030 19.419 -16.845 1.00 86.38 91 SER A C 1
ATOM 721 O O . SER A 1 91 ? 28.689 19.487 -15.807 1.00 86.38 91 SER A O 1
ATOM 723 N N . ASN A 1 92 ? 26.881 18.740 -16.903 1.00 88.25 92 ASN A N 1
ATOM 724 C CA . ASN A 1 92 ? 26.330 17.991 -15.780 1.00 88.25 92 ASN A CA 1
ATOM 725 C C . ASN A 1 92 ? 27.112 16.683 -15.580 1.00 88.25 92 ASN A C 1
ATOM 727 O O . ASN A 1 92 ? 27.190 15.858 -16.484 1.00 88.25 92 ASN A O 1
ATOM 731 N N . GLN A 1 93 ? 27.657 16.489 -14.379 1.00 90.81 93 GLN A N 1
ATOM 732 C CA . GLN A 1 93 ? 28.453 15.313 -14.008 1.00 90.81 93 GLN A CA 1
ATOM 733 C C . GLN A 1 93 ? 27.647 14.217 -13.287 1.00 90.81 93 GLN A C 1
ATOM 735 O O . GLN A 1 93 ? 28.222 13.221 -12.868 1.00 90.81 93 GLN A O 1
ATOM 740 N N . PHE A 1 94 ? 26.335 14.397 -13.111 1.00 90.56 94 PHE A N 1
ATOM 741 C CA . PHE A 1 94 ? 25.452 13.459 -12.400 1.00 90.56 94 PHE A CA 1
ATOM 742 C C . PHE A 1 94 ? 24.605 12.590 -13.346 1.00 90.56 94 PHE A C 1
ATOM 744 O O . PHE A 1 94 ? 23.577 12.051 -12.941 1.00 90.56 94 PHE A O 1
ATOM 751 N N . GLY A 1 95 ? 24.970 12.504 -14.625 1.00 90.12 95 GLY A N 1
ATOM 752 C CA . GLY A 1 95 ? 24.180 11.848 -15.668 1.00 90.12 95 GLY A CA 1
ATOM 753 C C . GLY A 1 95 ? 23.692 12.793 -16.761 1.00 90.12 95 GLY A C 1
ATOM 754 O O . GLY A 1 95 ? 23.832 14.015 -16.676 1.00 90.12 95 GLY A O 1
ATOM 755 N N . LEU A 1 96 ? 23.069 12.204 -17.778 1.00 91.31 96 LEU A N 1
ATOM 756 C CA . LEU A 1 96 ? 22.422 12.905 -18.879 1.00 91.31 96 LEU A CA 1
ATOM 757 C C . LEU 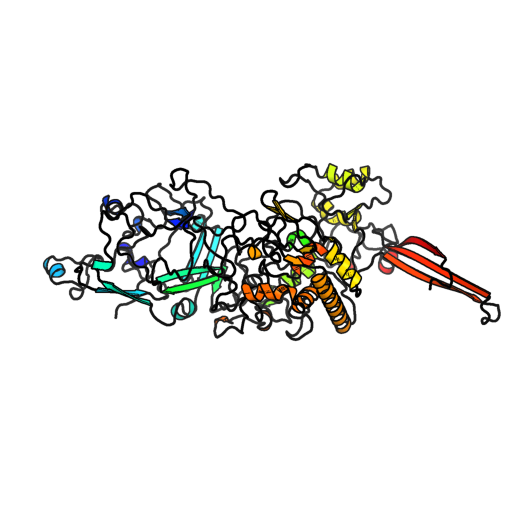A 1 96 ? 21.202 13.685 -18.376 1.00 91.31 96 LEU A C 1
ATOM 759 O O . LEU A 1 96 ? 20.393 13.145 -17.614 1.00 91.31 96 LEU A O 1
ATOM 763 N N . ASP A 1 97 ? 21.030 14.933 -18.815 1.00 92.38 97 ASP A N 1
ATOM 764 C CA . ASP A 1 97 ? 19.857 15.714 -18.430 1.00 92.38 97 ASP A CA 1
ATOM 765 C C . ASP A 1 97 ? 18.586 15.074 -18.991 1.00 92.38 97 ASP A C 1
ATOM 767 O O . ASP A 1 97 ? 18.436 14.923 -20.206 1.00 92.38 97 ASP A O 1
ATOM 771 N N . ALA A 1 98 ? 17.648 14.740 -18.105 1.00 92.88 98 ALA A N 1
ATOM 772 C CA . ALA A 1 98 ? 16.353 14.181 -18.460 1.00 92.88 98 ALA A CA 1
ATOM 773 C C . ALA A 1 98 ? 15.215 15.115 -18.045 1.00 92.88 98 ALA A C 1
ATOM 775 O O . ALA A 1 98 ? 15.206 15.633 -16.929 1.00 92.88 98 ALA A O 1
ATOM 776 N N . ILE A 1 99 ? 14.242 15.317 -18.932 1.00 93.00 99 ILE A N 1
ATOM 777 C CA . ILE A 1 99 ? 13.082 16.196 -18.713 1.00 93.00 99 ILE A CA 1
ATOM 778 C C . ILE A 1 99 ? 11.772 15.464 -19.034 1.00 93.00 99 ILE A C 1
ATOM 780 O O . ILE A 1 99 ? 11.814 14.429 -19.703 1.00 93.00 99 ILE A O 1
ATOM 784 N N . PRO A 1 100 ? 10.609 15.967 -18.568 1.00 92.50 100 PRO A N 1
ATOM 785 C CA . PRO A 1 100 ? 9.321 15.359 -18.875 1.00 92.50 100 PRO A CA 1
ATOM 786 C C . PRO A 1 100 ? 9.043 15.267 -20.379 1.00 92.50 100 PRO A C 1
ATOM 788 O O . PRO A 1 100 ? 9.341 16.200 -21.130 1.00 92.50 100 PRO A O 1
ATOM 791 N N . GLY A 1 101 ? 8.428 14.164 -20.792 1.00 88.12 101 GLY A N 1
ATOM 792 C CA . GLY A 1 101 ? 8.097 13.864 -22.182 1.00 88.12 101 GLY A CA 1
ATOM 793 C C . GLY A 1 101 ? 9.143 12.988 -22.867 1.00 88.12 101 GLY A C 1
ATOM 794 O O . GLY A 1 101 ? 10.173 12.632 -22.286 1.00 88.12 101 GLY A O 1
ATOM 795 N N . VAL A 1 102 ? 8.858 12.616 -24.114 1.00 86.62 102 VAL A N 1
ATOM 796 C CA . VAL A 1 102 ? 9.735 11.783 -24.945 1.00 86.62 102 VAL A CA 1
ATOM 797 C C . VAL A 1 102 ? 10.004 12.452 -26.281 1.00 86.62 102 VAL A C 1
ATOM 799 O O . VAL A 1 102 ? 9.084 12.910 -26.953 1.00 86.62 102 VAL A O 1
ATOM 802 N N . ASP A 1 103 ? 11.277 12.482 -26.668 1.00 87.25 103 ASP A N 1
ATOM 803 C CA . ASP A 1 103 ? 11.728 12.954 -27.972 1.00 87.25 103 ASP A CA 1
ATOM 804 C C . ASP A 1 103 ? 12.579 11.871 -28.643 1.00 87.25 103 ASP A C 1
ATOM 806 O O . ASP A 1 103 ? 13.676 11.548 -28.196 1.00 87.25 103 ASP A O 1
ATOM 810 N N . PHE A 1 104 ? 12.061 11.299 -29.729 1.00 84.56 104 PHE A N 1
ATOM 811 C CA . PHE A 1 104 ? 12.714 10.206 -30.453 1.00 84.56 104 PHE A CA 1
ATOM 812 C C . PHE A 1 104 ? 13.769 10.678 -31.466 1.00 84.56 104 PHE A C 1
ATOM 814 O O . PHE A 1 104 ? 14.365 9.851 -32.162 1.00 84.56 104 PHE A O 1
ATOM 821 N N . ARG A 1 105 ? 14.014 11.992 -31.586 1.00 87.62 105 ARG A N 1
ATOM 822 C CA . ARG A 1 105 ? 15.017 12.524 -32.520 1.00 87.62 105 ARG A CA 1
ATOM 823 C C . ARG A 1 105 ? 16.421 12.067 -32.164 1.00 87.62 105 ARG A C 1
ATOM 825 O O . ARG A 1 105 ? 17.169 11.678 -33.063 1.00 87.62 105 ARG A O 1
ATOM 832 N N . ALA A 1 106 ? 16.743 12.031 -30.875 1.00 86.56 106 ALA A N 1
ATOM 833 C CA . ALA A 1 106 ? 18.030 11.589 -30.360 1.00 86.56 106 ALA A CA 1
ATOM 834 C C . ALA A 1 106 ? 17.866 10.580 -29.215 1.00 86.56 106 ALA A C 1
ATOM 836 O O . ALA A 1 106 ? 16.774 10.343 -28.711 1.00 86.56 106 ALA A O 1
ATOM 837 N N . GLY A 1 107 ? 18.973 9.955 -28.833 1.00 80.56 107 GLY A N 1
ATOM 838 C CA . GLY A 1 107 ? 19.059 8.970 -27.760 1.00 80.56 107 GLY A CA 1
ATOM 839 C C . GLY A 1 107 ? 20.494 8.472 -27.663 1.00 80.56 107 GLY A C 1
ATOM 840 O O . GLY A 1 107 ? 21.277 8.725 -28.574 1.00 80.56 107 GLY A O 1
ATOM 841 N N . LEU A 1 108 ? 20.849 7.780 -26.583 1.00 81.94 108 LEU A N 1
ATOM 842 C CA . LEU A 1 108 ? 22.209 7.270 -26.394 1.00 81.94 108 LEU A CA 1
ATOM 843 C C . LEU A 1 108 ? 22.518 6.214 -27.462 1.00 81.94 108 LEU A C 1
ATOM 845 O O . LEU A 1 108 ? 21.935 5.129 -27.474 1.00 81.94 108 LEU A O 1
ATOM 849 N N . GLN A 1 109 ? 23.409 6.566 -28.383 1.00 77.75 109 GLN A N 1
ATOM 850 C CA . GLN A 1 109 ? 23.724 5.809 -29.589 1.00 77.75 109 GLN A CA 1
ATOM 851 C C . GLN A 1 109 ? 25.118 5.206 -29.493 1.00 77.75 109 GLN A C 1
ATOM 853 O O . GLN A 1 109 ? 26.027 5.796 -28.922 1.00 77.75 109 GLN A O 1
ATOM 858 N N . THR A 1 110 ? 25.279 4.025 -30.073 1.00 73.81 110 THR A N 1
ATOM 859 C CA . THR A 1 110 ? 26.573 3.370 -30.271 1.00 73.81 110 THR A CA 1
ATOM 860 C C . THR A 1 110 ? 26.855 3.292 -31.762 1.00 73.81 110 THR A C 1
ATOM 862 O O . THR A 1 110 ? 25.961 2.890 -32.505 1.00 73.81 110 THR A O 1
ATOM 865 N N . ASP A 1 111 ? 28.073 3.615 -32.190 1.00 71.44 111 ASP A N 1
ATOM 866 C CA . ASP A 1 111 ? 28.511 3.437 -33.580 1.00 71.44 111 ASP A CA 1
ATOM 867 C C . ASP A 1 111 ? 29.847 2.708 -33.595 1.00 71.44 111 ASP A C 1
ATOM 869 O O . ASP A 1 111 ? 30.919 3.292 -33.428 1.00 71.44 111 ASP A O 1
ATOM 873 N N . HIS A 1 112 ? 29.744 1.388 -33.699 1.00 77.31 112 HIS A N 1
ATOM 874 C CA . HIS A 1 112 ? 30.863 0.503 -33.974 1.00 77.31 112 HIS A CA 1
ATOM 875 C C . HIS A 1 112 ? 30.324 -0.891 -34.300 1.00 77.31 112 HIS A C 1
ATOM 877 O O . HIS A 1 112 ? 30.415 -1.830 -33.510 1.00 77.31 112 HIS A O 1
ATOM 883 N N . MET A 1 113 ? 29.664 -1.012 -35.453 1.00 74.94 113 MET A N 1
ATOM 884 C CA . MET A 1 113 ? 28.980 -2.246 -35.869 1.00 74.94 113 MET A CA 1
ATOM 885 C C . MET A 1 113 ? 29.953 -3.385 -36.233 1.00 74.94 113 MET A C 1
ATOM 887 O O . MET A 1 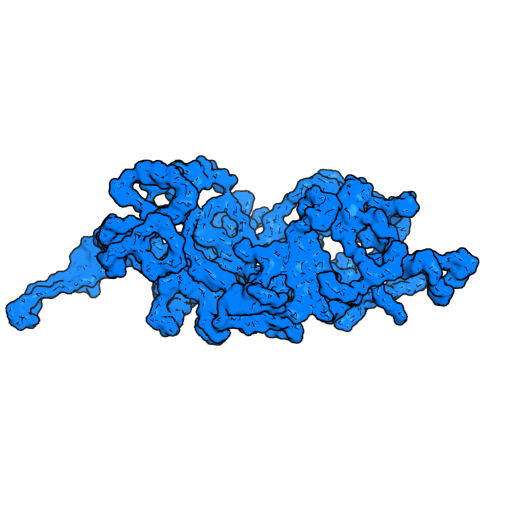113 ? 29.519 -4.510 -36.476 1.00 74.94 113 MET A O 1
ATOM 891 N N . SER A 1 114 ? 31.259 -3.104 -36.286 1.00 75.38 114 SER A N 1
ATOM 892 C CA . SER A 1 114 ? 32.336 -4.049 -36.591 1.00 75.38 114 SER A CA 1
ATOM 893 C C . SER A 1 114 ? 33.629 -3.669 -35.856 1.00 75.38 114 SER A C 1
ATOM 895 O O . SER A 1 114 ? 33.711 -2.608 -35.251 1.00 75.38 114 SER A O 1
ATOM 897 N N . TYR A 1 115 ? 34.661 -4.515 -35.941 1.00 81.00 115 TYR A N 1
ATOM 898 C CA . TYR A 1 115 ? 36.001 -4.209 -35.443 1.00 81.00 115 TYR A CA 1
ATOM 899 C C . TYR A 1 115 ? 36.627 -2.984 -36.124 1.00 81.00 115 TYR A C 1
ATOM 901 O O . TYR A 1 115 ? 36.560 -2.852 -37.347 1.00 81.00 115 TYR A O 1
ATOM 909 N N . GLY A 1 116 ? 37.288 -2.140 -35.335 1.00 75.81 116 GLY A N 1
ATOM 910 C CA . GLY A 1 116 ? 37.882 -0.857 -35.729 1.00 75.81 116 GLY A CA 1
ATOM 911 C C . GLY A 1 116 ? 39.093 -1.013 -36.632 1.00 75.81 116 GLY A C 1
ATOM 912 O O . GLY A 1 116 ? 39.432 -0.104 -37.385 1.00 75.81 116 GLY A O 1
ATOM 913 N N . GLY A 1 117 ? 39.709 -2.194 -36.600 1.00 76.12 117 GLY A N 1
ATOM 914 C CA . GLY A 1 117 ? 40.705 -2.632 -37.561 1.00 76.12 117 GLY A CA 1
ATOM 915 C C . GLY A 1 117 ? 40.657 -4.146 -37.733 1.00 76.12 117 GLY A C 1
ATOM 916 O O . GLY A 1 117 ? 40.440 -4.892 -36.776 1.00 76.12 117 GLY A O 1
ATOM 917 N N . GLY A 1 118 ? 40.883 -4.605 -38.965 1.00 75.56 118 GLY A N 1
ATOM 918 C CA . GLY A 1 118 ? 40.972 -6.036 -39.265 1.00 75.56 118 GLY A CA 1
ATOM 919 C C . GLY A 1 118 ? 39.628 -6.724 -39.508 1.00 75.56 118 GLY A C 1
ATOM 920 O O . GLY A 1 118 ? 39.535 -7.933 -39.313 1.00 75.56 118 GLY A O 1
ATOM 921 N N . ARG A 1 119 ? 38.597 -5.992 -39.965 1.00 82.50 119 ARG A N 1
ATOM 922 C CA . ARG A 1 119 ? 37.355 -6.612 -40.458 1.00 82.50 119 ARG A CA 1
ATOM 923 C C . ARG A 1 119 ? 37.676 -7.659 -41.546 1.00 82.50 119 ARG A C 1
ATOM 925 O O . ARG A 1 119 ? 38.445 -7.311 -42.445 1.00 82.50 119 ARG A O 1
ATOM 932 N N . PRO A 1 120 ? 37.144 -8.892 -41.503 1.00 78.69 120 PRO A N 1
ATOM 933 C CA . PRO A 1 120 ? 37.409 -9.903 -42.529 1.00 78.69 120 PRO A CA 1
ATOM 934 C C . PRO A 1 120 ? 37.134 -9.388 -43.952 1.00 78.69 120 PRO A C 1
ATOM 936 O O . PRO A 1 120 ? 36.225 -8.584 -44.157 1.00 78.69 120 PRO A O 1
ATOM 939 N N . ALA A 1 121 ? 37.954 -9.778 -44.933 1.00 80.00 121 ALA A N 1
ATOM 940 C CA . ALA A 1 121 ? 37.838 -9.262 -46.304 1.00 80.00 121 ALA A CA 1
ATOM 941 C C . ALA A 1 121 ? 36.530 -9.699 -46.988 1.00 80.00 121 ALA A C 1
ATOM 943 O O . ALA A 1 121 ? 35.963 -8.943 -47.767 1.00 80.00 121 ALA A O 1
ATOM 944 N N . ASP A 1 122 ? 36.028 -10.881 -46.639 1.00 82.69 122 ASP A N 1
ATOM 945 C CA . ASP A 1 122 ? 34.754 -11.452 -47.087 1.00 82.69 122 ASP A CA 1
ATOM 946 C C . ASP A 1 122 ? 33.520 -10.762 -46.481 1.00 82.69 122 ASP A C 1
ATOM 948 O O . ASP A 1 122 ? 32.406 -10.960 -46.960 1.00 82.69 122 ASP A O 1
ATOM 952 N N . SER A 1 123 ? 33.704 -9.914 -45.463 1.00 79.06 123 SER A N 1
ATOM 953 C CA . SER A 1 123 ? 32.647 -9.075 -44.890 1.00 79.06 123 SER A CA 1
ATOM 954 C C . SER A 1 123 ? 32.753 -7.602 -45.321 1.00 79.06 123 SER A C 1
ATOM 956 O O . SER A 1 123 ? 32.245 -6.716 -44.627 1.00 79.06 123 SER A O 1
ATOM 958 N N . ARG A 1 124 ? 33.482 -7.309 -46.404 1.00 82.38 124 ARG A N 1
ATOM 959 C CA . ARG A 1 124 ? 33.654 -5.966 -46.981 1.00 82.38 124 ARG A CA 1
ATOM 960 C C . ARG A 1 124 ? 33.127 -5.950 -48.412 1.00 82.38 124 ARG A C 1
ATOM 962 O O . ARG A 1 124 ? 33.245 -6.940 -49.126 1.00 82.38 124 ARG A O 1
ATOM 969 N N . TYR A 1 125 ? 32.587 -4.817 -48.847 1.00 84.62 125 TYR A N 1
ATOM 970 C CA . TYR A 1 125 ? 32.267 -4.623 -50.260 1.00 84.62 125 TYR A CA 1
ATOM 971 C C . TYR A 1 125 ? 33.541 -4.487 -51.103 1.00 84.62 125 TYR A C 1
ATOM 973 O O . TYR A 1 125 ? 34.560 -3.995 -50.616 1.00 84.62 125 TYR A O 1
ATOM 981 N N . ASP A 1 126 ? 33.457 -4.798 -52.400 1.00 87.56 126 ASP A N 1
ATOM 982 C CA . ASP A 1 126 ? 34.573 -4.635 -53.346 1.00 87.56 126 ASP A CA 1
ATOM 983 C C . ASP A 1 126 ? 35.177 -3.224 -53.308 1.00 87.56 126 ASP A C 1
ATOM 985 O O . ASP A 1 126 ? 36.394 -3.057 -53.354 1.00 87.56 126 ASP A O 1
ATOM 989 N N . PHE A 1 127 ? 34.337 -2.193 -53.161 1.00 87.44 127 PHE A N 1
ATOM 990 C CA . PHE A 1 127 ? 34.805 -0.811 -53.057 1.00 87.44 127 PHE A CA 1
ATOM 991 C C . PHE A 1 127 ? 35.508 -0.525 -51.723 1.00 87.44 127 PHE A C 1
ATOM 993 O O . PHE A 1 127 ? 36.420 0.296 -51.682 1.00 87.44 127 PHE A O 1
ATOM 1000 N N . GLU A 1 128 ? 35.138 -1.197 -50.634 1.00 86.00 128 GLU A N 1
ATOM 1001 C CA . GLU A 1 128 ? 35.843 -1.068 -49.357 1.00 86.00 128 GLU A CA 1
ATOM 1002 C C . GLU A 1 128 ? 37.208 -1.757 -49.427 1.00 86.00 128 GLU A C 1
ATOM 1004 O O . GLU A 1 128 ? 38.200 -1.204 -48.958 1.00 86.00 128 GLU A O 1
ATOM 1009 N N . VAL A 1 129 ? 37.286 -2.923 -50.078 1.00 86.00 129 VAL A N 1
ATOM 1010 C CA . VAL A 1 129 ? 38.556 -3.620 -50.333 1.00 86.00 129 VAL A CA 1
ATOM 1011 C C . VAL A 1 129 ? 39.471 -2.766 -51.213 1.00 86.00 129 VAL A C 1
ATOM 1013 O O . VAL A 1 129 ? 40.626 -2.543 -50.852 1.00 86.00 129 VAL A O 1
ATOM 1016 N N . ALA A 1 130 ? 38.946 -2.223 -52.315 1.00 87.69 130 ALA A N 1
ATOM 1017 C CA . ALA A 1 130 ? 39.703 -1.401 -53.260 1.00 87.69 130 ALA A CA 1
ATOM 1018 C C . ALA A 1 130 ? 40.283 -0.124 -52.628 1.00 87.69 130 ALA A C 1
ATOM 1020 O O . ALA A 1 130 ? 41.360 0.318 -53.019 1.00 87.69 130 ALA A O 1
ATOM 1021 N N . ASN A 1 131 ? 39.594 0.452 -51.639 1.00 85.06 131 ASN A N 1
ATOM 1022 C CA . ASN A 1 131 ? 40.038 1.659 -50.939 1.00 85.06 131 ASN A CA 1
ATOM 1023 C C . ASN A 1 131 ? 40.730 1.369 -49.592 1.00 85.06 131 ASN A C 1
ATOM 1025 O O . ASN A 1 131 ? 41.029 2.298 -48.842 1.00 85.06 131 ASN A O 1
ATOM 1029 N N . ASN A 1 132 ? 40.986 0.095 -49.267 1.00 82.81 132 ASN A N 1
ATOM 1030 C CA . ASN A 1 132 ? 41.513 -0.349 -47.972 1.00 82.81 132 ASN A CA 1
ATOM 1031 C C . ASN A 1 132 ? 40.708 0.184 -46.763 1.00 82.81 132 ASN A C 1
ATOM 1033 O O . ASN A 1 132 ? 41.250 0.497 -45.701 1.00 82.81 132 ASN A O 1
ATOM 1037 N N . TRP A 1 133 ? 39.388 0.288 -46.916 1.00 82.25 133 TRP A N 1
ATOM 1038 C CA . TRP A 1 133 ? 38.470 0.661 -45.847 1.00 82.25 133 TRP A CA 1
ATOM 1039 C C . TRP A 1 133 ? 38.153 -0.582 -45.012 1.00 82.25 133 TRP A C 1
ATOM 1041 O O . TRP A 1 133 ? 37.510 -1.527 -45.466 1.00 82.25 133 TRP A O 1
ATOM 1051 N N . GLY A 1 134 ? 38.676 -0.616 -43.788 1.00 73.12 134 GLY A N 1
ATOM 1052 C CA . GLY A 1 134 ? 38.541 -1.748 -42.863 1.00 73.12 134 GLY A CA 1
ATOM 1053 C C . GLY A 1 134 ? 38.171 -1.347 -41.441 1.00 73.12 134 GLY A C 1
ATOM 1054 O O . GLY A 1 134 ? 38.476 -2.103 -40.519 1.00 73.12 134 GLY A O 1
ATOM 1055 N N . GLY A 1 135 ? 37.596 -0.151 -41.285 1.00 75.50 135 GLY A N 1
ATOM 1056 C CA . GLY A 1 135 ? 37.172 0.402 -40.004 1.00 75.50 135 GLY A CA 1
ATOM 1057 C C . GLY A 1 135 ? 35.906 -0.251 -39.444 1.00 75.50 135 GLY A C 1
ATOM 1058 O O . GLY A 1 135 ? 35.262 -1.082 -40.091 1.00 75.50 135 GLY A O 1
ATOM 1059 N N . GLY A 1 136 ? 35.529 0.169 -38.236 1.00 73.50 136 GLY A N 1
ATOM 1060 C CA . GLY A 1 136 ? 34.355 -0.344 -37.523 1.00 73.50 136 GLY A CA 1
ATOM 1061 C C . GLY A 1 136 ? 33.005 0.132 -38.067 1.00 73.50 136 GLY A C 1
ATOM 1062 O O . GLY A 1 136 ? 31.967 -0.379 -37.644 1.00 73.50 136 GLY A O 1
ATOM 1063 N N . PHE A 1 137 ? 33.006 1.060 -39.029 1.00 74.56 137 PHE A N 1
ATOM 1064 C CA . PHE A 1 137 ? 31.824 1.513 -39.764 1.00 74.56 137 PHE A CA 1
ATOM 1065 C C . PHE A 1 137 ? 31.583 0.652 -41.012 1.00 74.56 137 PHE A C 1
ATOM 1067 O O . PHE A 1 137 ? 32.513 0.276 -41.732 1.00 74.56 137 PHE A O 1
ATOM 1074 N N . LEU A 1 138 ? 30.318 0.314 -41.268 1.00 75.75 138 LEU A N 1
ATOM 1075 C CA . LEU A 1 138 ? 29.902 -0.486 -42.418 1.00 75.75 138 LEU A CA 1
ATOM 1076 C C . LEU A 1 138 ? 29.405 0.440 -43.531 1.00 75.75 138 LEU A C 1
ATOM 1078 O O . LEU A 1 138 ? 28.396 1.123 -43.359 1.00 75.75 138 LEU A O 1
ATOM 1082 N N . SER A 1 139 ? 30.085 0.451 -44.676 1.00 77.62 139 SER A N 1
ATOM 1083 C CA . SER A 1 139 ? 29.574 1.150 -45.856 1.00 77.62 139 SER A CA 1
ATOM 1084 C C . SER A 1 139 ? 28.528 0.269 -46.523 1.00 77.62 139 SER A C 1
ATOM 1086 O O . SER A 1 139 ? 28.792 -0.901 -46.765 1.00 77.62 139 SER A O 1
ATOM 1088 N N . MET A 1 140 ? 27.348 0.799 -46.834 1.00 80.81 140 MET A N 1
ATOM 1089 C CA . MET A 1 140 ? 26.277 0.026 -47.468 1.00 80.81 140 MET A CA 1
ATOM 1090 C C . MET A 1 140 ? 25.583 0.850 -48.549 1.00 80.81 140 MET A C 1
ATOM 1092 O O . MET A 1 140 ? 25.500 2.076 -48.443 1.00 80.81 140 MET A O 1
ATOM 1096 N N . LYS A 1 141 ? 25.046 0.195 -49.581 1.00 86.31 141 LYS A N 1
ATOM 1097 C CA . LYS A 1 141 ? 24.195 0.856 -50.576 1.00 86.31 141 LYS A CA 1
ATOM 1098 C C . LYS A 1 141 ? 22.817 1.112 -49.970 1.00 86.31 141 LYS A C 1
ATOM 1100 O O . LYS A 1 141 ? 22.320 0.352 -49.138 1.00 86.31 141 LYS A O 1
ATOM 1105 N N . LEU A 1 142 ? 22.146 2.154 -50.457 1.00 88.62 142 LEU A N 1
ATOM 1106 C CA . LEU A 1 142 ? 20.772 2.491 -50.056 1.00 88.62 142 LEU A CA 1
ATOM 1107 C C . LEU A 1 142 ? 19.748 1.405 -50.443 1.00 88.62 142 LEU A C 1
ATOM 1109 O O . LEU A 1 142 ? 18.667 1.322 -49.863 1.00 88.62 142 LEU A O 1
ATOM 1113 N N . THR A 1 143 ? 20.072 0.583 -51.440 1.00 91.62 143 THR A N 1
ATOM 1114 C CA . THR A 1 143 ? 19.261 -0.561 -51.877 1.00 91.62 143 THR A CA 1
ATOM 1115 C C . THR A 1 143 ? 19.477 -1.813 -51.042 1.00 91.62 143 THR A C 1
ATOM 1117 O O . THR A 1 143 ? 18.686 -2.741 -51.175 1.00 91.62 143 THR A O 1
ATOM 1120 N N . ASP A 1 144 ? 20.528 -1.857 -50.223 1.00 89.50 144 ASP A N 1
ATOM 1121 C CA . ASP A 1 144 ? 20.822 -3.033 -49.415 1.00 89.50 144 ASP A CA 1
ATOM 1122 C C . ASP A 1 144 ? 19.861 -3.121 -48.222 1.00 89.50 144 ASP A C 1
ATOM 1124 O O . ASP A 1 144 ? 19.254 -2.131 -47.793 1.00 89.50 144 ASP A O 1
ATOM 1128 N N . GLU A 1 145 ? 19.736 -4.331 -47.686 1.00 90.56 145 GLU A N 1
ATOM 1129 C CA . GLU A 1 145 ? 18.920 -4.629 -46.516 1.00 90.56 145 GLU A CA 1
ATOM 1130 C C . GLU A 1 145 ? 19.807 -5.020 -45.330 1.00 90.56 145 GLU A C 1
ATOM 1132 O O . GLU A 1 145 ? 20.741 -5.812 -45.464 1.00 90.56 145 GLU A O 1
ATOM 1137 N N . VAL A 1 146 ? 19.469 -4.524 -44.143 1.00 85.56 146 VAL A N 1
ATOM 1138 C CA . VAL A 1 146 ? 20.083 -4.913 -42.872 1.00 85.56 146 VAL A CA 1
ATOM 1139 C C . VAL A 1 146 ? 19.063 -5.684 -42.055 1.00 85.56 146 VAL A C 1
ATOM 1141 O O . VAL A 1 146 ? 17.933 -5.243 -41.854 1.00 85.56 146 VAL A O 1
ATOM 1144 N N . THR A 1 147 ? 19.463 -6.854 -41.559 1.00 88.50 147 THR A N 1
ATOM 1145 C CA . THR A 1 147 ? 18.661 -7.627 -40.606 1.00 88.50 147 THR A CA 1
ATOM 1146 C C . THR A 1 147 ? 19.234 -7.460 -39.205 1.00 88.50 147 THR A C 1
ATOM 1148 O O . THR A 1 147 ? 20.373 -7.841 -38.947 1.00 88.50 147 THR A O 1
ATOM 1151 N N . VAL A 1 148 ? 18.427 -6.924 -38.293 1.00 86.94 148 VAL A N 1
ATOM 1152 C CA . VAL A 1 148 ? 18.760 -6.752 -36.879 1.00 86.94 148 VAL A CA 1
ATOM 1153 C C . VAL A 1 148 ? 18.081 -7.848 -36.066 1.00 86.94 148 VAL A C 1
ATOM 1155 O O . VAL A 1 148 ? 16.891 -8.120 -36.236 1.00 86.94 148 VAL A O 1
ATOM 1158 N N . ASN A 1 149 ? 18.849 -8.477 -35.178 1.00 89.00 149 ASN A N 1
ATOM 1159 C CA . ASN A 1 149 ? 18.386 -9.532 -34.284 1.00 89.00 149 ASN A CA 1
ATOM 1160 C C . ASN A 1 149 ? 18.620 -9.114 -32.830 1.00 89.00 149 ASN A C 1
ATOM 1162 O O . ASN A 1 149 ? 19.752 -8.809 -32.459 1.00 89.00 149 ASN A O 1
ATOM 1166 N N . ALA A 1 150 ? 17.580 -9.145 -31.998 1.00 89.06 150 ALA A N 1
ATOM 1167 C CA . ALA A 1 150 ? 17.678 -8.908 -30.560 1.00 89.06 150 ALA A CA 1
ATOM 1168 C C . ALA A 1 150 ? 17.168 -10.105 -29.757 1.00 89.06 150 ALA A C 1
ATOM 1170 O O . ALA A 1 150 ? 16.142 -10.711 -30.071 1.00 89.06 150 ALA A O 1
ATOM 1171 N N . ARG A 1 151 ? 17.893 -10.431 -28.685 1.00 88.62 151 ARG A N 1
ATOM 1172 C CA . ARG A 1 151 ? 17.552 -11.507 -27.754 1.00 88.62 151 ARG A CA 1
ATOM 1173 C C . ARG A 1 151 ? 18.105 -11.192 -26.365 1.00 88.62 151 ARG A C 1
ATOM 1175 O O . ARG A 1 151 ? 19.208 -10.669 -26.242 1.00 88.62 151 ARG A O 1
ATOM 1182 N N . ALA A 1 152 ? 17.367 -11.564 -25.322 1.00 89.25 152 ALA A N 1
ATOM 1183 C CA . ALA A 1 152 ? 17.876 -11.544 -23.956 1.00 89.25 152 ALA A CA 1
ATOM 1184 C C . ALA A 1 152 ? 18.879 -12.693 -23.758 1.00 89.25 152 ALA A C 1
ATOM 1186 O O . ALA A 1 152 ? 18.524 -13.867 -23.890 1.00 89.25 152 ALA A O 1
ATOM 1187 N N . GLN A 1 153 ? 20.134 -12.363 -23.453 1.00 86.19 153 GLN A N 1
ATOM 1188 C CA . GLN A 1 153 ? 21.202 -13.338 -23.243 1.00 86.19 153 GLN A CA 1
ATOM 1189 C C . GLN A 1 153 ? 22.222 -12.815 -22.230 1.00 86.19 153 GLN A C 1
ATOM 1191 O O . GLN A 1 153 ? 22.561 -11.632 -22.215 1.00 86.19 153 GLN A O 1
ATOM 1196 N N . ARG A 1 154 ? 22.758 -13.725 -21.411 1.00 87.00 154 ARG A N 1
ATOM 1197 C CA . ARG A 1 154 ? 23.890 -13.437 -20.532 1.00 87.00 154 ARG A CA 1
ATOM 1198 C C . ARG A 1 154 ? 25.168 -13.305 -21.361 1.00 87.00 154 ARG A C 1
ATOM 1200 O O . ARG A 1 154 ? 25.618 -14.283 -21.952 1.00 87.00 154 ARG A O 1
ATOM 1207 N N . CYS A 1 155 ? 25.730 -12.099 -21.399 1.00 81.31 155 CYS A N 1
ATOM 1208 C CA . CYS A 1 155 ? 27.001 -11.820 -22.080 1.00 81.31 155 CYS A CA 1
ATOM 1209 C C . CYS A 1 155 ? 28.195 -11.807 -21.111 1.00 81.31 155 CYS A C 1
ATOM 1211 O O . CYS A 1 155 ? 29.297 -12.167 -21.501 1.00 81.31 155 CYS A O 1
ATOM 1213 N N . VAL A 1 156 ? 27.967 -11.443 -19.843 1.00 83.06 156 VAL A N 1
ATOM 1214 C CA . VAL A 1 156 ? 28.971 -11.481 -18.769 1.00 83.06 156 VAL A CA 1
ATOM 1215 C C . VAL A 1 156 ? 28.746 -12.737 -17.930 1.00 83.06 156 VAL A C 1
ATOM 1217 O O . VAL A 1 156 ? 27.645 -12.948 -17.432 1.00 83.06 156 VAL A O 1
ATOM 1220 N N . THR A 1 157 ? 29.762 -13.588 -17.786 1.00 82.06 157 THR A N 1
ATOM 1221 C CA . THR A 1 157 ? 29.631 -14.912 -17.143 1.00 82.06 157 THR A CA 1
ATOM 1222 C C . THR A 1 157 ? 29.960 -14.930 -15.650 1.00 82.06 157 THR A C 1
ATOM 1224 O O . THR A 1 157 ? 29.787 -15.966 -15.012 1.00 82.06 157 THR A O 1
ATOM 1227 N N . ASP A 1 158 ? 30.433 -13.817 -15.085 1.00 87.19 158 ASP A N 1
ATOM 1228 C CA . ASP A 1 158 ? 30.671 -13.693 -13.646 1.00 87.19 158 ASP A CA 1
ATOM 1229 C C . ASP A 1 158 ? 29.344 -13.785 -12.877 1.00 87.19 158 ASP A C 1
ATOM 1231 O O . ASP A 1 158 ? 28.496 -12.897 -12.951 1.00 87.19 158 ASP A O 1
ATOM 1235 N N . ALA A 1 159 ? 29.179 -14.872 -12.123 1.00 82.38 159 ALA A N 1
ATOM 1236 C CA . ALA A 1 159 ? 27.962 -15.168 -11.375 1.00 82.38 159 ALA A CA 1
ATOM 1237 C C . ALA A 1 159 ? 27.699 -14.208 -10.199 1.00 82.38 159 ALA A C 1
ATOM 1239 O O . ALA A 1 159 ? 26.585 -14.188 -9.668 1.00 82.38 159 ALA A O 1
ATOM 1240 N N . SER A 1 160 ? 28.695 -13.423 -9.771 1.00 86.56 160 SER A N 1
ATOM 1241 C CA . SER A 1 160 ? 28.511 -12.404 -8.730 1.00 86.56 160 SER A CA 1
ATOM 1242 C C . SER A 1 160 ? 27.721 -11.192 -9.242 1.00 86.56 160 SER A C 1
ATOM 1244 O O . SER A 1 160 ? 26.984 -10.544 -8.484 1.00 86.56 160 SER A O 1
ATOM 1246 N N . LEU A 1 161 ? 27.804 -10.919 -10.547 1.00 90.12 161 LEU A N 1
ATOM 1247 C CA . LEU A 1 161 ? 27.176 -9.770 -11.181 1.00 90.12 161 LEU A CA 1
ATOM 1248 C C . LEU A 1 161 ? 25.719 -10.070 -11.572 1.00 90.12 161 LEU A C 1
ATOM 1250 O O . LEU A 1 161 ? 25.395 -11.187 -11.976 1.00 90.12 161 LEU A O 1
ATOM 1254 N N . PRO A 1 162 ? 24.808 -9.088 -11.448 1.00 92.88 162 PRO A N 1
ATOM 1255 C CA . PRO A 1 162 ? 23.442 -9.238 -11.930 1.00 92.88 162 PRO A CA 1
ATOM 1256 C C . PRO A 1 162 ? 23.385 -9.154 -13.463 1.00 92.88 162 PRO A C 1
ATOM 1258 O O . PRO A 1 162 ? 24.193 -8.463 -14.088 1.00 92.88 162 PRO A O 1
ATOM 1261 N N . ASP A 1 163 ? 22.380 -9.798 -14.056 1.00 91.75 163 ASP A N 1
ATOM 1262 C CA . ASP A 1 163 ? 22.099 -9.714 -15.494 1.00 91.75 163 ASP A CA 1
ATOM 1263 C C . ASP A 1 163 ? 21.587 -8.315 -15.881 1.00 91.75 163 ASP A C 1
ATOM 1265 O O . ASP A 1 163 ? 21.893 -7.809 -16.960 1.00 91.75 163 ASP A O 1
ATOM 1269 N N . PHE A 1 164 ? 20.827 -7.674 -14.988 1.00 92.81 164 PHE A N 1
ATOM 1270 C CA . PHE A 1 164 ? 20.321 -6.310 -15.138 1.00 92.81 164 PHE A CA 1
ATOM 1271 C C . PHE A 1 164 ? 20.300 -5.606 -13.774 1.00 92.81 164 PHE A C 1
ATOM 1273 O O . PHE A 1 164 ? 20.043 -6.241 -12.749 1.00 92.81 164 PHE A O 1
ATOM 1280 N N . ARG A 1 165 ? 20.605 -4.305 -13.751 1.00 94.19 165 ARG A N 1
ATOM 1281 C CA . ARG A 1 165 ? 20.632 -3.487 -12.534 1.00 94.19 165 ARG A CA 1
ATOM 1282 C C . ARG A 1 165 ? 20.036 -2.114 -12.805 1.00 94.19 165 ARG A C 1
ATOM 1284 O O . ARG A 1 165 ? 20.340 -1.514 -13.833 1.00 94.19 165 ARG A O 1
ATOM 1291 N N . VAL A 1 166 ? 19.261 -1.622 -11.846 1.00 94.81 166 VAL A N 1
ATOM 1292 C CA . VAL A 1 166 ? 18.843 -0.220 -11.762 1.00 94.81 166 VAL A CA 1
ATOM 1293 C C . VAL A 1 166 ? 19.243 0.312 -10.395 1.00 94.81 166 VAL A C 1
ATOM 1295 O O . VAL A 1 166 ? 18.919 -0.302 -9.381 1.00 94.81 166 VAL A O 1
ATOM 1298 N N . ASP A 1 167 ? 19.924 1.452 -10.371 1.00 95.12 167 ASP A N 1
ATOM 1299 C CA . ASP A 1 167 ? 20.292 2.150 -9.143 1.00 95.12 167 ASP A CA 1
ATOM 1300 C C . ASP A 1 167 ? 19.529 3.478 -9.062 1.00 95.12 167 ASP A C 1
ATOM 1302 O O . ASP A 1 167 ? 19.374 4.187 -10.057 1.00 95.12 167 ASP A O 1
ATOM 1306 N N . LEU A 1 168 ? 19.030 3.808 -7.870 1.00 94.38 168 LEU A N 1
ATOM 1307 C CA . LEU A 1 168 ? 18.532 5.145 -7.554 1.00 94.38 168 LEU A CA 1
ATOM 1308 C C . LEU A 1 168 ? 19.654 5.913 -6.872 1.00 94.38 168 LEU A C 1
ATOM 1310 O O . LEU A 1 168 ? 20.172 5.452 -5.854 1.00 94.38 168 LEU A O 1
ATOM 1314 N N . LEU A 1 169 ? 20.005 7.069 -7.426 1.00 94.12 169 LEU A N 1
ATOM 1315 C CA . LEU A 1 169 ? 21.112 7.899 -6.962 1.00 94.12 169 LEU A CA 1
ATOM 1316 C C . LEU A 1 169 ? 20.598 9.158 -6.245 1.00 94.12 169 LEU A C 1
ATOM 1318 O O . LEU A 1 169 ? 19.480 9.608 -6.506 1.00 94.12 169 LEU A O 1
ATOM 1322 N N . ALA A 1 170 ? 21.392 9.712 -5.329 1.00 93.19 170 ALA A N 1
ATOM 1323 C CA . ALA A 1 170 ? 21.029 10.899 -4.551 1.00 93.19 170 ALA A CA 1
ATOM 1324 C C . ALA A 1 170 ? 21.195 12.220 -5.321 1.00 93.19 170 ALA A C 1
ATOM 1326 O O . ALA A 1 170 ? 20.559 13.212 -4.959 1.00 93.19 170 ALA A O 1
ATOM 1327 N N . GLY A 1 171 ? 22.027 12.242 -6.364 1.00 90.38 171 GLY A N 1
ATOM 1328 C CA . GLY A 1 171 ? 22.390 13.447 -7.103 1.00 90.38 171 GLY A CA 1
ATOM 1329 C C . GLY A 1 171 ? 23.309 14.378 -6.310 1.00 90.38 171 GLY A C 1
ATOM 1330 O O . GLY A 1 171 ? 23.224 15.594 -6.481 1.00 90.38 171 GLY A O 1
ATOM 1331 N N . VAL A 1 172 ? 24.139 13.837 -5.407 1.00 90.69 172 VAL A N 1
ATOM 1332 C CA . VAL A 1 172 ? 25.044 14.636 -4.553 1.00 90.69 172 VAL A CA 1
ATOM 1333 C C . VAL A 1 172 ? 26.519 14.303 -4.766 1.00 90.69 172 VAL A C 1
ATOM 1335 O O . VAL A 1 172 ? 27.361 15.188 -4.626 1.00 90.69 172 VAL A O 1
ATOM 1338 N N . ASN A 1 173 ? 26.840 13.067 -5.160 1.00 89.88 173 ASN A N 1
ATOM 1339 C CA . ASN A 1 173 ? 28.191 12.618 -5.489 1.00 89.88 173 ASN A CA 1
ATOM 1340 C C . ASN A 1 173 ? 28.340 12.401 -7.000 1.00 89.88 173 ASN A C 1
ATOM 1342 O O . ASN A 1 173 ? 27.553 11.695 -7.620 1.00 89.88 173 ASN A O 1
ATOM 1346 N N . THR A 1 174 ? 29.387 12.969 -7.600 1.00 85.88 174 THR A N 1
ATOM 1347 C CA . THR A 1 174 ? 29.668 12.808 -9.041 1.00 85.88 174 THR A CA 1
ATOM 1348 C C . THR A 1 174 ? 30.142 11.396 -9.393 1.00 85.88 174 THR A C 1
ATOM 1350 O O . THR A 1 174 ? 29.997 10.946 -10.525 1.00 85.88 174 THR A O 1
ATOM 1353 N N . ALA A 1 175 ? 30.676 10.655 -8.419 1.00 86.88 175 ALA A N 1
ATOM 1354 C CA . ALA A 1 175 ? 30.963 9.236 -8.566 1.00 86.88 175 ALA A CA 1
ATOM 1355 C C . ALA A 1 175 ? 29.701 8.408 -8.274 1.00 86.88 175 ALA A C 1
ATOM 1357 O O . ALA A 1 175 ? 29.332 8.245 -7.110 1.00 86.88 175 ALA A O 1
ATOM 1358 N N . ALA A 1 176 ? 29.095 7.824 -9.314 1.00 85.12 176 ALA A N 1
ATOM 1359 C CA . ALA A 1 176 ? 27.825 7.094 -9.221 1.00 85.12 176 ALA A CA 1
ATOM 1360 C C . ALA A 1 176 ? 27.797 6.035 -8.104 1.00 85.12 176 ALA A C 1
ATOM 1362 O O . ALA A 1 176 ? 26.838 5.978 -7.346 1.00 85.12 176 ALA A O 1
ATOM 1363 N N . THR A 1 177 ? 28.867 5.247 -7.930 1.00 87.31 177 THR A N 1
ATOM 1364 C CA . THR A 1 177 ? 28.955 4.222 -6.869 1.00 87.31 177 THR A CA 1
ATOM 1365 C C . THR A 1 177 ? 28.820 4.806 -5.461 1.00 87.31 177 THR A C 1
ATOM 1367 O O . THR A 1 177 ? 28.230 4.174 -4.589 1.00 87.31 177 THR A O 1
ATOM 1370 N N . GLY A 1 178 ? 29.363 6.005 -5.230 1.00 90.38 178 GLY A N 1
ATOM 1371 C CA . GLY A 1 178 ? 29.232 6.718 -3.958 1.00 90.38 178 GLY A CA 1
ATOM 1372 C C . GLY A 1 178 ? 27.898 7.454 -3.808 1.00 90.38 178 GLY A C 1
ATOM 1373 O O . GLY A 1 178 ? 27.613 7.968 -2.731 1.00 90.38 178 GLY A O 1
ATOM 1374 N N . ASP A 1 179 ? 27.091 7.523 -4.868 1.00 93.56 179 ASP A N 1
ATOM 1375 C CA . ASP A 1 179 ? 25.811 8.237 -4.911 1.00 93.56 179 ASP A CA 1
ATOM 1376 C C . ASP A 1 179 ? 24.592 7.305 -4.780 1.00 93.56 179 ASP A C 1
ATOM 1378 O O . ASP A 1 179 ? 23.456 7.774 -4.755 1.00 93.56 179 ASP A O 1
ATOM 1382 N N . ILE A 1 180 ? 24.806 5.984 -4.696 1.00 94.12 180 ILE A N 1
ATOM 1383 C CA . ILE A 1 180 ? 23.738 4.976 -4.640 1.00 94.12 180 ILE A CA 1
ATOM 1384 C C . ILE A 1 180 ? 22.935 5.102 -3.340 1.00 94.12 180 ILE A C 1
ATOM 1386 O O . ILE A 1 180 ? 23.453 4.899 -2.243 1.00 94.12 180 ILE A O 1
ATOM 1390 N N . LEU A 1 181 ? 21.630 5.343 -3.477 1.00 93.50 181 LEU A N 1
ATOM 1391 C CA . LEU A 1 181 ? 20.649 5.242 -2.396 1.00 93.50 181 LEU A CA 1
ATOM 1392 C C . LEU A 1 181 ? 20.030 3.850 -2.314 1.00 93.50 181 LEU A C 1
ATOM 1394 O O . LEU A 1 181 ? 19.772 3.349 -1.221 1.00 93.50 181 LEU A O 1
ATOM 1398 N N . ARG A 1 182 ? 19.706 3.256 -3.468 1.00 93.69 182 ARG A N 1
ATOM 1399 C CA . ARG A 1 182 ? 19.025 1.957 -3.559 1.00 93.69 182 ARG A CA 1
ATOM 1400 C C . ARG A 1 182 ? 19.460 1.220 -4.812 1.00 93.69 182 ARG A C 1
ATOM 1402 O O . ARG A 1 182 ? 19.591 1.839 -5.864 1.00 93.69 182 ARG A O 1
ATOM 1409 N N . THR A 1 183 ? 19.555 -0.099 -4.706 1.00 94.44 183 THR A N 1
ATOM 1410 C CA . THR A 1 183 ? 19.897 -0.985 -5.823 1.00 94.44 183 THR A CA 1
ATOM 1411 C C . THR A 1 183 ? 18.780 -1.987 -6.074 1.00 94.44 183 THR A C 1
ATOM 1413 O O . THR A 1 183 ? 18.226 -2.582 -5.144 1.00 94.44 183 THR A O 1
ATOM 1416 N N . TYR A 1 184 ? 18.475 -2.190 -7.351 1.00 95.25 184 TYR A N 1
ATOM 1417 C CA . TYR A 1 184 ? 17.555 -3.200 -7.853 1.00 95.25 184 TYR A CA 1
ATOM 1418 C C . TYR A 1 184 ? 18.330 -4.144 -8.768 1.00 95.25 184 TYR A C 1
ATOM 1420 O O . TYR A 1 184 ? 18.690 -3.788 -9.889 1.00 95.25 184 TYR A O 1
ATOM 1428 N N . ASP A 1 185 ? 18.608 -5.340 -8.264 1.00 94.44 185 ASP A N 1
ATOM 1429 C CA . ASP A 1 185 ? 19.396 -6.370 -8.929 1.00 94.44 185 ASP A CA 1
ATOM 1430 C C . ASP A 1 185 ? 18.495 -7.460 -9.513 1.00 94.44 185 ASP A C 1
ATOM 1432 O O . ASP A 1 185 ? 17.631 -7.997 -8.817 1.00 94.44 185 ASP A O 1
ATOM 1436 N N . PHE A 1 186 ? 18.772 -7.873 -10.748 1.00 94.31 186 PHE A N 1
ATOM 1437 C CA . PHE A 1 186 ? 18.019 -8.920 -11.433 1.00 94.31 186 PHE A CA 1
ATOM 1438 C C . PHE A 1 186 ? 18.946 -10.018 -11.949 1.00 94.31 186 PHE A C 1
ATOM 1440 O O . PHE A 1 186 ? 19.888 -9.763 -12.701 1.00 94.31 186 PHE A O 1
ATOM 1447 N N . ARG A 1 187 ? 18.673 -11.251 -11.523 1.00 93.75 187 ARG A N 1
ATOM 1448 C CA . ARG A 1 187 ? 19.390 -12.479 -11.873 1.00 93.75 187 ARG A CA 1
ATOM 1449 C C . ARG A 1 187 ? 18.384 -13.516 -12.353 1.00 93.75 187 ARG A C 1
ATOM 1451 O O . ARG A 1 187 ? 17.475 -13.900 -11.611 1.00 93.75 187 ARG A O 1
ATOM 1458 N N . PHE A 1 188 ? 18.575 -13.995 -13.571 1.00 91.31 188 PHE A N 1
ATOM 1459 C CA . PHE A 1 188 ? 17.666 -14.931 -14.223 1.00 91.31 188 PHE A CA 1
ATOM 1460 C C . PHE A 1 188 ? 18.327 -16.300 -14.376 1.00 91.31 188 PHE A C 1
ATOM 1462 O O . PHE A 1 188 ? 19.534 -16.398 -14.610 1.00 91.31 188 PHE A O 1
ATOM 1469 N N . ALA A 1 189 ? 17.562 -17.384 -14.258 1.00 88.88 189 ALA A N 1
ATOM 1470 C CA . ALA A 1 189 ? 18.083 -18.718 -14.547 1.00 88.88 189 ALA A CA 1
ATOM 1471 C C . ALA A 1 189 ? 18.394 -18.841 -16.048 1.00 88.88 189 ALA A C 1
ATOM 1473 O O . ALA A 1 189 ? 19.478 -19.277 -16.435 1.00 88.88 189 ALA A O 1
ATOM 1474 N N . ASN A 1 190 ? 17.460 -18.383 -16.880 1.00 88.69 190 ASN A N 1
ATOM 1475 C CA . ASN A 1 190 ? 17.564 -18.309 -18.327 1.00 88.69 190 ASN A CA 1
ATOM 1476 C C . ASN A 1 190 ? 16.923 -17.000 -18.832 1.00 88.69 190 ASN A C 1
ATOM 1478 O O . ASN A 1 190 ? 15.704 -16.944 -19.032 1.00 88.69 190 ASN A O 1
ATOM 1482 N N . PRO A 1 191 ? 17.731 -15.949 -19.088 1.00 89.12 191 PRO A N 1
ATOM 1483 C CA . PRO A 1 191 ? 17.218 -14.665 -19.552 1.00 89.12 191 PRO A CA 1
ATOM 1484 C C . PRO A 1 191 ? 16.337 -14.755 -20.808 1.00 89.12 191 PRO A C 1
ATOM 1486 O O . PRO A 1 191 ? 15.365 -14.016 -20.936 1.00 89.12 191 PRO A O 1
ATOM 1489 N N . ALA A 1 192 ? 16.632 -15.677 -21.730 1.00 85.50 192 ALA A N 1
ATOM 1490 C CA . ALA A 1 192 ? 15.897 -15.781 -22.989 1.00 85.50 192 ALA A CA 1
ATOM 1491 C C . ALA A 1 192 ? 14.435 -16.202 -22.785 1.00 85.50 192 ALA A C 1
ATOM 1493 O O . ALA A 1 192 ? 13.555 -15.689 -23.467 1.00 85.50 192 ALA A O 1
ATOM 1494 N N . THR A 1 193 ? 14.176 -17.123 -21.854 1.00 84.38 193 THR A N 1
ATOM 1495 C CA . THR A 1 193 ? 12.819 -17.616 -21.568 1.00 84.38 193 THR A CA 1
ATOM 1496 C C . THR A 1 193 ? 12.080 -16.774 -20.537 1.00 84.38 193 THR A C 1
ATOM 1498 O O . THR A 1 193 ? 10.857 -16.813 -20.491 1.00 84.38 193 THR A O 1
ATOM 1501 N N . GLU A 1 194 ? 12.806 -16.054 -19.679 1.00 87.31 194 GLU A N 1
ATOM 1502 C CA . GLU A 1 194 ? 12.207 -15.318 -18.559 1.00 87.31 194 GLU A CA 1
ATOM 1503 C C . GLU A 1 194 ? 11.877 -13.863 -18.895 1.00 87.31 194 GLU A C 1
ATOM 1505 O O . GLU A 1 194 ? 10.884 -13.344 -18.395 1.00 87.31 194 GLU A O 1
ATOM 1510 N N . LEU A 1 195 ? 12.675 -13.207 -19.746 1.00 87.94 195 LEU A N 1
ATOM 1511 C CA . LEU A 1 195 ? 12.450 -11.806 -20.118 1.00 87.94 195 LEU A CA 1
ATOM 1512 C C . LEU A 1 195 ? 11.603 -11.698 -21.391 1.00 87.94 195 LEU A C 1
ATOM 1514 O O . LEU A 1 195 ? 10.927 -10.696 -21.590 1.00 87.94 195 LEU A O 1
ATOM 1518 N N . GLY A 1 196 ? 11.644 -12.684 -22.288 1.00 68.31 196 GLY A N 1
ATOM 1519 C CA . GLY A 1 196 ? 11.152 -12.532 -23.659 1.00 68.31 196 GLY A CA 1
ATOM 1520 C C . GLY A 1 196 ? 10.198 -13.619 -24.142 1.00 68.31 196 GLY A C 1
ATOM 1521 O O . GLY A 1 196 ? 9.890 -14.581 -23.444 1.00 68.31 196 GLY A O 1
ATOM 1522 N N . LEU A 1 197 ? 9.733 -13.444 -25.384 1.00 60.25 197 LEU A N 1
ATOM 1523 C CA . LEU A 1 197 ? 9.197 -14.541 -26.193 1.00 60.25 197 LEU A CA 1
ATOM 1524 C C . LEU A 1 197 ? 10.301 -15.596 -26.364 1.00 60.25 197 LEU A C 1
ATOM 1526 O O . LEU A 1 197 ? 11.483 -15.263 -26.402 1.00 60.25 197 LEU A O 1
ATOM 1530 N N . THR A 1 198 ? 9.935 -16.864 -26.523 1.00 58.97 198 THR A N 1
ATOM 1531 C CA . THR A 1 198 ? 10.873 -17.984 -26.729 1.00 58.97 198 THR A CA 1
ATOM 1532 C C . THR A 1 198 ? 11.724 -17.872 -28.012 1.00 58.97 198 THR A C 1
ATOM 1534 O O . THR A 1 198 ? 12.480 -18.788 -28.327 1.00 58.97 198 THR A O 1
ATOM 1537 N N . THR A 1 199 ? 11.614 -16.767 -28.758 1.00 68.38 199 THR A N 1
ATOM 1538 C CA . THR A 1 199 ? 12.189 -16.510 -30.083 1.00 68.38 199 THR A CA 1
ATOM 1539 C C . THR A 1 199 ? 12.992 -15.205 -30.115 1.00 68.38 199 THR A C 1
ATOM 1541 O O . THR A 1 199 ? 12.656 -14.234 -29.440 1.00 68.38 199 THR A O 1
ATOM 1544 N N . THR A 1 200 ? 14.038 -15.160 -30.942 1.00 88.06 200 THR A N 1
ATOM 1545 C CA . THR A 1 200 ? 14.760 -13.924 -31.291 1.00 88.06 200 THR A CA 1
ATOM 1546 C C . TH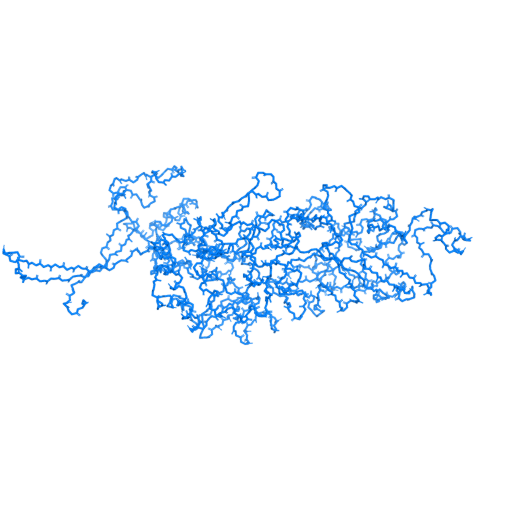R A 1 200 ? 13.820 -12.928 -31.977 1.00 88.06 200 THR A C 1
ATOM 1548 O O . THR A 1 200 ? 13.049 -13.316 -32.853 1.00 88.06 200 THR A O 1
ATOM 1551 N N . ILE A 1 201 ? 13.903 -11.649 -31.602 1.00 89.62 201 ILE A N 1
ATOM 1552 C CA . ILE A 1 201 ? 13.219 -10.554 -32.299 1.00 89.62 201 ILE A CA 1
ATOM 1553 C C . ILE A 1 201 ? 14.044 -10.212 -33.536 1.00 89.62 201 ILE A C 1
ATOM 1555 O O . ILE A 1 201 ? 15.187 -9.770 -33.407 1.00 89.62 201 ILE A O 1
ATOM 1559 N N . THR A 1 202 ? 13.471 -10.405 -34.720 1.00 90.75 202 THR A N 1
ATOM 1560 C CA . THR A 1 202 ? 14.141 -10.146 -35.998 1.00 90.75 202 THR A CA 1
ATOM 1561 C C . THR A 1 202 ? 13.389 -9.068 -36.768 1.00 90.75 202 THR A C 1
ATOM 1563 O O . THR A 1 202 ? 12.177 -9.158 -36.991 1.00 90.75 202 THR A O 1
ATOM 1566 N N . ARG A 1 203 ? 14.118 -8.043 -37.210 1.00 89.38 203 ARG A N 1
ATOM 1567 C CA . ARG A 1 203 ? 13.605 -7.019 -38.122 1.00 89.38 203 ARG A CA 1
ATOM 1568 C C . ARG A 1 203 ? 14.558 -6.808 -39.272 1.00 89.38 203 ARG A C 1
ATOM 1570 O O . ARG A 1 203 ? 15.771 -6.795 -39.090 1.00 89.38 203 ARG A O 1
ATOM 1577 N N . ARG A 1 204 ? 13.986 -6.645 -40.456 1.00 90.94 204 ARG A N 1
ATOM 1578 C CA . ARG A 1 204 ? 14.718 -6.316 -41.666 1.00 90.94 204 ARG A CA 1
ATOM 1579 C C . ARG A 1 204 ? 14.359 -4.901 -42.083 1.00 90.94 204 ARG A C 1
ATOM 1581 O O . ARG A 1 204 ? 13.183 -4.552 -42.104 1.00 90.94 204 ARG A O 1
ATOM 1588 N N . PHE A 1 205 ? 15.378 -4.125 -42.412 1.00 88.62 205 PHE A N 1
ATOM 1589 C CA . PHE A 1 205 ? 15.260 -2.745 -42.845 1.00 88.62 205 PHE A CA 1
ATOM 1590 C C . PHE A 1 205 ? 15.975 -2.577 -44.173 1.00 88.62 205 PHE A C 1
ATOM 1592 O O . PHE A 1 205 ? 17.085 -3.078 -44.338 1.00 88.62 205 PHE A O 1
ATOM 1599 N N . ARG A 1 206 ? 15.374 -1.840 -45.102 1.00 90.62 206 ARG A N 1
ATOM 1600 C CA . ARG A 1 206 ? 16.110 -1.302 -46.243 1.00 90.62 206 ARG A CA 1
ATOM 1601 C C . ARG A 1 206 ? 16.891 -0.081 -45.771 1.00 90.62 206 ARG A C 1
ATOM 1603 O O . ARG A 1 206 ? 16.332 0.773 -45.088 1.00 90.62 206 ARG A O 1
ATOM 1610 N N . ASN A 1 207 ? 18.156 0.039 -46.160 1.00 87.38 207 ASN A N 1
ATOM 1611 C CA . ASN A 1 207 ? 19.014 1.134 -45.695 1.00 87.38 207 ASN A CA 1
ATOM 1612 C C . ASN A 1 207 ? 18.463 2.526 -46.024 1.00 87.38 207 ASN A C 1
ATOM 1614 O O . ASN A 1 207 ? 18.579 3.434 -45.204 1.00 87.38 207 ASN A O 1
ATOM 1618 N N . ALA A 1 208 ? 17.836 2.689 -47.194 1.00 88.31 208 ALA A N 1
ATOM 1619 C CA . ALA A 1 208 ? 17.169 3.936 -47.570 1.00 88.31 208 ALA A CA 1
ATOM 1620 C C . ALA A 1 208 ? 16.081 4.369 -46.571 1.00 88.31 208 ALA A C 1
ATOM 1622 O O . ALA A 1 208 ? 15.911 5.565 -46.347 1.00 88.31 208 ALA A O 1
ATOM 1623 N N . ASP A 1 209 ? 15.379 3.412 -45.963 1.00 86.75 209 ASP A N 1
ATOM 1624 C CA . ASP A 1 209 ? 14.205 3.678 -45.128 1.00 86.75 209 ASP A CA 1
ATOM 1625 C C . ASP A 1 209 ? 14.592 4.073 -43.699 1.00 86.75 209 ASP A C 1
ATOM 1627 O O . ASP A 1 209 ? 13.782 4.669 -42.997 1.00 86.75 209 ASP A O 1
ATOM 1631 N N . ILE A 1 210 ? 15.825 3.763 -43.275 1.00 84.56 210 ILE A N 1
ATOM 1632 C CA . ILE A 1 210 ? 16.335 4.018 -41.918 1.00 84.56 210 ILE A CA 1
ATOM 1633 C C . ILE A 1 210 ? 17.401 5.114 -41.840 1.00 84.56 210 ILE A C 1
ATOM 1635 O O . ILE A 1 210 ? 18.049 5.290 -40.807 1.00 84.56 210 ILE A O 1
ATOM 1639 N N . LEU A 1 211 ? 17.583 5.872 -42.920 1.00 82.94 211 L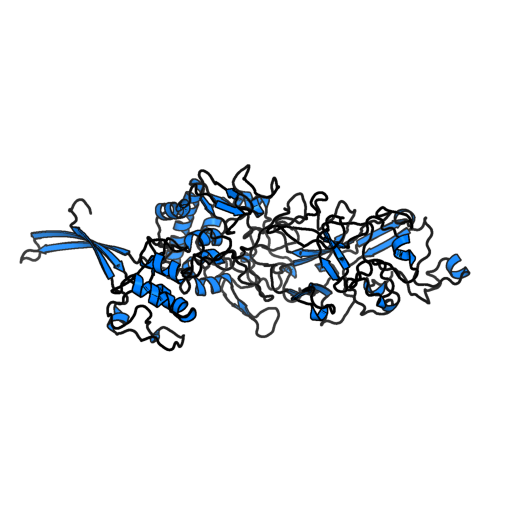EU A N 1
ATOM 1640 C CA . LEU A 1 211 ? 18.551 6.960 -42.981 1.00 82.94 211 LEU A CA 1
ATOM 1641 C C . LEU A 1 211 ? 18.038 8.201 -42.225 1.00 82.94 211 LEU A C 1
ATOM 1643 O O . LEU A 1 211 ? 16.890 8.617 -42.381 1.00 82.94 211 LEU A O 1
ATOM 1647 N N . GLN A 1 212 ? 18.919 8.843 -41.455 1.00 85.38 212 GLN A N 1
ATOM 1648 C CA . GLN A 1 212 ? 18.713 10.193 -40.928 1.00 85.38 212 GLN A CA 1
ATOM 1649 C C . GLN A 1 212 ? 19.787 11.110 -41.520 1.00 85.38 212 GLN A C 1
ATOM 1651 O O . GLN A 1 212 ? 20.979 10.897 -41.307 1.00 85.38 212 GLN A O 1
ATOM 1656 N N . SER A 1 213 ? 19.383 12.119 -42.296 1.00 85.94 213 SER A N 1
ATOM 1657 C CA . SER A 1 213 ? 20.354 13.043 -42.899 1.00 85.94 213 SER A CA 1
ATOM 1658 C C . SER A 1 213 ? 20.940 14.009 -41.853 1.00 85.94 213 SER A C 1
ATOM 1660 O O . SER A 1 213 ? 20.257 14.334 -40.879 1.00 85.94 213 SER A O 1
ATOM 1662 N N . PRO A 1 214 ? 22.161 14.549 -42.052 1.00 89.12 214 PRO A N 1
ATOM 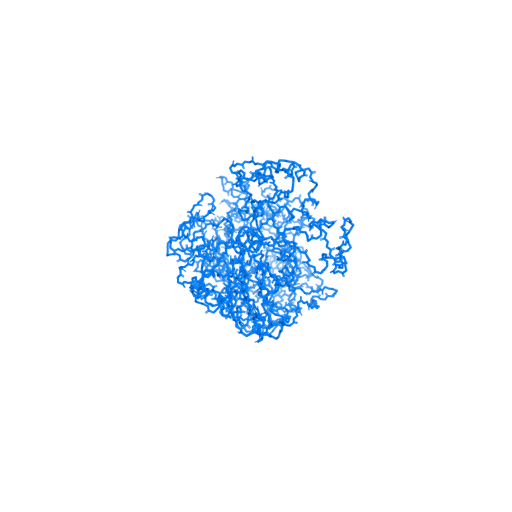1663 C CA . PRO A 1 214 ? 22.774 15.487 -41.107 1.00 89.12 214 PRO A CA 1
ATOM 1664 C C . PRO A 1 214 ? 21.933 16.733 -40.795 1.00 89.12 214 PRO A C 1
ATOM 1666 O O . PRO A 1 214 ? 22.050 17.282 -39.706 1.00 89.12 214 PRO A O 1
ATOM 1669 N N . ALA A 1 215 ? 21.083 17.181 -41.722 1.00 91.38 215 ALA A N 1
ATOM 1670 C CA . ALA A 1 215 ? 20.228 18.355 -41.541 1.00 91.38 215 ALA A CA 1
ATOM 1671 C C . ALA A 1 215 ? 18.793 18.011 -41.092 1.00 91.38 215 ALA A C 1
ATOM 1673 O O . ALA A 1 215 ? 17.973 18.919 -40.930 1.00 91.38 215 ALA A O 1
ATOM 1674 N N . ASP A 1 216 ? 18.472 16.726 -40.909 1.00 88.75 216 ASP A N 1
ATOM 1675 C CA . ASP A 1 216 ? 17.132 16.281 -40.539 1.00 88.75 216 ASP A CA 1
ATOM 1676 C C . ASP A 1 216 ? 16.790 16.712 -39.107 1.00 88.75 216 ASP A C 1
ATOM 1678 O O . ASP A 1 216 ? 17.485 16.376 -38.147 1.00 88.75 216 ASP A O 1
ATOM 1682 N N . LYS A 1 217 ? 15.706 17.481 -38.980 1.00 87.75 217 LYS A N 1
ATOM 1683 C CA . LYS A 1 217 ? 15.177 17.983 -37.702 1.00 87.75 217 LYS A CA 1
ATOM 1684 C C . LYS A 1 217 ? 14.087 17.084 -37.118 1.00 87.75 217 LYS A C 1
ATOM 1686 O O . LYS A 1 217 ? 13.570 17.385 -36.042 1.00 87.75 217 LYS A O 1
ATOM 1691 N N . THR A 1 218 ? 13.706 16.031 -37.832 1.00 87.62 218 THR A N 1
ATOM 1692 C CA . THR A 1 218 ? 12.732 15.022 -37.412 1.00 87.62 218 THR A CA 1
ATOM 1693 C C . THR A 1 218 ? 13.454 13.795 -36.839 1.00 87.62 218 THR A C 1
ATOM 1695 O O . THR A 1 218 ? 14.689 13.741 -36.844 1.00 87.62 218 THR A O 1
ATOM 1698 N N . PRO A 1 219 ? 12.724 12.787 -36.328 1.00 81.38 219 PRO A N 1
ATOM 1699 C CA . PRO A 1 219 ? 13.331 11.508 -35.970 1.00 81.38 219 PRO A CA 1
ATOM 1700 C C . PRO A 1 219 ? 14.011 10.763 -37.130 1.00 81.38 219 PRO A C 1
ATOM 1702 O O . PRO A 1 219 ? 14.795 9.850 -36.870 1.00 81.38 219 PRO A O 1
ATOM 1705 N N . GLY A 1 220 ? 13.766 11.162 -38.383 1.00 80.75 220 GLY A N 1
ATOM 1706 C CA . GLY A 1 220 ? 14.261 10.486 -39.581 1.00 80.75 220 GLY A CA 1
ATOM 1707 C C . GLY A 1 220 ? 13.620 9.115 -39.792 1.00 80.75 220 GLY A C 1
ATOM 1708 O O . GLY A 1 220 ? 12.561 8.823 -39.239 1.00 80.75 220 GLY A O 1
ATOM 1709 N N . GLY A 1 221 ? 14.285 8.251 -40.565 1.00 76.56 221 GLY A N 1
ATOM 1710 C CA . GLY A 1 221 ? 13.857 6.876 -40.859 1.00 76.56 221 GLY A CA 1
ATOM 1711 C C . GLY A 1 221 ? 13.924 5.877 -39.688 1.00 76.56 221 GLY A C 1
ATOM 1712 O O . GLY A 1 221 ? 13.822 4.667 -39.882 1.00 76.56 221 GLY A O 1
ATOM 1713 N N . LYS A 1 222 ? 14.132 6.332 -38.446 1.00 81.94 222 LYS A N 1
ATOM 1714 C CA . LYS A 1 222 ? 14.293 5.427 -37.296 1.00 81.94 222 LYS A CA 1
ATOM 1715 C C . LYS A 1 222 ? 13.025 4.608 -37.074 1.00 81.94 222 LYS A C 1
ATOM 1717 O O . LYS A 1 222 ? 11.914 5.125 -37.124 1.00 81.94 222 LYS A O 1
ATOM 1722 N N . SER A 1 223 ? 13.206 3.324 -36.791 1.00 81.81 223 SER A N 1
ATOM 1723 C CA . SER A 1 223 ? 12.116 2.397 -36.500 1.00 81.81 223 SER A CA 1
ATOM 1724 C C . SER A 1 223 ? 12.465 1.580 -35.256 1.00 81.81 223 SER A C 1
ATOM 1726 O O . SER A 1 223 ? 13.496 0.900 -35.249 1.00 81.81 223 SER A O 1
ATOM 1728 N N . PRO A 1 224 ? 11.654 1.634 -34.183 1.00 83.44 224 PRO A N 1
ATOM 1729 C CA . PRO A 1 224 ? 11.894 0.814 -33.008 1.00 83.44 224 PRO A CA 1
ATOM 1730 C C . PRO A 1 224 ? 11.592 -0.645 -33.357 1.00 83.44 224 PRO A C 1
ATOM 1732 O O . PRO A 1 224 ? 10.664 -0.928 -34.111 1.00 83.44 224 PRO A O 1
ATOM 1735 N N . PHE A 1 225 ? 12.367 -1.575 -32.803 1.00 86.88 225 PHE A N 1
ATOM 1736 C CA . PHE A 1 225 ? 12.167 -3.007 -33.048 1.00 86.88 225 PHE A CA 1
ATOM 1737 C C . PHE A 1 225 ? 12.117 -3.850 -31.777 1.00 86.88 225 PHE A C 1
ATOM 1739 O O . PHE A 1 225 ? 11.478 -4.898 -31.767 1.00 86.88 225 PHE A O 1
ATOM 1746 N N . ALA A 1 226 ? 12.758 -3.404 -30.698 1.00 88.44 226 ALA A N 1
ATOM 1747 C CA . ALA A 1 226 ? 12.745 -4.086 -29.415 1.00 88.44 226 ALA A CA 1
ATOM 1748 C C . ALA A 1 226 ? 12.794 -3.079 -28.262 1.00 88.44 226 ALA A C 1
ATOM 1750 O O . ALA A 1 226 ? 13.354 -1.990 -28.401 1.00 88.44 226 ALA A O 1
ATOM 1751 N N . ILE A 1 227 ? 12.235 -3.467 -27.118 1.00 87.38 227 ILE A N 1
ATOM 1752 C CA . ILE A 1 227 ? 12.266 -2.703 -25.873 1.00 87.38 227 ILE A CA 1
ATOM 1753 C C . ILE A 1 227 ? 12.555 -3.623 -24.695 1.00 87.38 227 ILE A C 1
ATOM 1755 O O . ILE A 1 227 ? 11.946 -4.683 -24.574 1.00 87.38 227 ILE A O 1
ATOM 1759 N N . LEU A 1 228 ? 13.467 -3.199 -23.821 1.00 89.06 228 LEU A N 1
ATOM 1760 C CA . LEU A 1 228 ? 13.654 -3.781 -22.498 1.00 89.06 228 LEU A CA 1
ATOM 1761 C C . LEU A 1 228 ? 12.960 -2.883 -21.468 1.00 89.06 228 LEU A C 1
ATOM 1763 O O . LEU A 1 228 ? 13.308 -1.710 -21.344 1.00 89.06 228 LEU A O 1
ATOM 1767 N N . THR A 1 229 ? 11.994 -3.422 -20.735 1.00 89.56 229 THR A N 1
ATOM 1768 C CA . THR A 1 229 ? 11.265 -2.712 -19.682 1.00 89.56 229 THR A CA 1
ATOM 1769 C C . THR A 1 229 ? 11.559 -3.329 -18.324 1.00 89.56 229 THR A C 1
ATOM 1771 O O . THR A 1 229 ? 11.652 -4.546 -18.200 1.00 89.56 229 THR A O 1
ATOM 1774 N N . MET A 1 230 ? 11.688 -2.482 -17.303 1.00 91.44 230 MET A N 1
ATOM 1775 C CA . MET A 1 230 ? 11.503 -2.859 -15.905 1.00 91.44 230 MET A CA 1
ATOM 1776 C C . MET A 1 230 ? 10.254 -2.137 -15.410 1.00 91.44 230 MET A C 1
ATOM 1778 O O . MET A 1 230 ? 10.207 -0.908 -15.440 1.00 91.44 230 MET A O 1
ATOM 1782 N N . SER A 1 231 ? 9.249 -2.878 -14.960 1.00 89.88 231 SER A N 1
ATOM 1783 C CA . SER A 1 231 ? 7.979 -2.315 -14.499 1.00 89.88 231 SER A CA 1
ATOM 1784 C C . SER A 1 231 ? 7.597 -2.886 -13.145 1.00 89.88 231 SER A C 1
ATOM 1786 O O . SER A 1 231 ? 7.727 -4.088 -12.918 1.00 89.88 231 SER A O 1
ATOM 1788 N N . ALA A 1 232 ? 7.087 -2.040 -12.248 1.00 91.25 232 ALA A N 1
ATOM 1789 C CA . ALA A 1 232 ? 6.322 -2.545 -11.114 1.00 91.25 232 ALA A CA 1
ATOM 1790 C C . ALA A 1 232 ? 5.101 -3.306 -11.653 1.00 91.25 232 ALA A C 1
ATOM 1792 O O . ALA A 1 232 ? 4.519 -2.907 -12.668 1.00 91.25 232 ALA A O 1
ATOM 1793 N N . LYS A 1 233 ? 4.756 -4.426 -11.018 1.00 91.50 233 LYS A N 1
ATOM 1794 C CA . LYS A 1 233 ? 3.667 -5.283 -11.500 1.00 91.50 233 LYS A CA 1
ATOM 1795 C C . LYS A 1 233 ? 2.322 -4.560 -11.456 1.00 91.50 233 LYS A C 1
ATOM 1797 O O . LYS A 1 233 ? 2.045 -3.793 -10.536 1.00 91.50 233 LYS A O 1
ATOM 1802 N N . THR A 1 234 ? 1.480 -4.833 -12.447 1.00 91.12 234 THR A N 1
ATOM 1803 C CA . THR A 1 234 ? 0.150 -4.216 -12.577 1.00 91.12 234 THR A CA 1
ATOM 1804 C C . THR A 1 234 ? -0.946 -5.231 -12.286 1.00 91.12 234 THR A C 1
ATOM 1806 O O . THR A 1 234 ? -0.694 -6.433 -12.243 1.00 91.12 234 THR A O 1
ATOM 1809 N N . THR A 1 235 ? -2.177 -4.778 -12.043 1.00 92.75 235 THR A N 1
ATOM 1810 C CA . THR A 1 235 ? -3.246 -5.703 -11.636 1.00 92.75 235 THR A CA 1
ATOM 1811 C C . THR A 1 235 ? -3.891 -6.450 -12.801 1.00 92.75 235 THR A C 1
ATOM 1813 O O . THR A 1 235 ? -4.566 -7.440 -12.559 1.00 92.75 235 THR A O 1
ATOM 1816 N N . ARG A 1 236 ? -3.702 -6.061 -14.069 1.00 90.00 236 ARG A N 1
ATOM 1817 C CA . ARG A 1 236 ? -4.316 -6.755 -15.225 1.00 90.00 236 ARG A CA 1
ATOM 1818 C C . ARG A 1 236 ? -3.311 -7.178 -16.282 1.00 90.00 236 ARG A C 1
ATOM 1820 O O . ARG A 1 236 ? -3.587 -7.085 -17.484 1.00 90.00 236 ARG A O 1
ATOM 1827 N N . ASP A 1 237 ? -2.163 -7.676 -15.855 1.00 85.31 237 ASP A N 1
ATOM 1828 C CA . ASP A 1 237 ? -1.177 -8.242 -16.762 1.00 85.31 237 ASP A CA 1
ATOM 1829 C C . ASP A 1 237 ? -1.322 -9.765 -16.869 1.00 85.31 237 ASP A C 1
ATOM 1831 O O . ASP A 1 237 ? -1.250 -10.486 -15.884 1.00 85.31 237 ASP A O 1
ATOM 1835 N N . VAL A 1 238 ? -1.518 -10.268 -18.089 1.00 76.50 238 VAL A N 1
ATOM 1836 C CA . VAL A 1 238 ? -1.757 -11.700 -18.347 1.00 76.50 238 VAL A CA 1
ATOM 1837 C C . VAL A 1 238 ? -0.533 -12.587 -18.106 1.00 76.50 238 VAL A C 1
ATOM 1839 O O . VAL A 1 238 ? -0.668 -13.808 -18.057 1.00 76.50 238 VAL A O 1
ATOM 1842 N N . ARG A 1 239 ? 0.667 -12.005 -17.997 1.00 77.25 239 ARG A N 1
ATOM 1843 C CA . ARG A 1 239 ? 1.884 -12.733 -17.612 1.00 77.25 239 ARG A CA 1
ATOM 1844 C C . ARG A 1 239 ? 2.134 -12.684 -16.103 1.00 77.25 239 ARG A C 1
ATOM 1846 O O . ARG A 1 239 ? 2.971 -13.455 -15.629 1.00 77.25 239 ARG A O 1
ATOM 1853 N N . ASP A 1 240 ? 1.441 -11.812 -15.371 1.00 78.75 240 ASP A N 1
ATOM 1854 C CA . ASP A 1 240 ? 1.594 -11.686 -13.926 1.00 78.75 240 ASP A CA 1
ATOM 1855 C C . ASP A 1 240 ? 0.699 -12.675 -13.187 1.00 78.75 240 ASP A C 1
ATOM 1857 O O . ASP A 1 240 ? -0.523 -12.582 -13.201 1.00 78.75 240 ASP A O 1
ATOM 1861 N N . ASP A 1 241 ? 1.333 -13.581 -12.448 1.00 83.75 241 ASP A N 1
ATOM 1862 C CA . ASP A 1 241 ? 0.650 -14.483 -11.522 1.00 83.75 241 ASP A CA 1
ATOM 1863 C C . ASP A 1 241 ? 0.663 -13.878 -10.102 1.00 83.75 241 ASP A C 1
ATOM 1865 O O . ASP A 1 241 ? 1.093 -14.540 -9.160 1.00 83.75 241 ASP A O 1
ATOM 1869 N N . SER A 1 242 ? 0.335 -12.587 -9.936 1.00 88.19 242 SER A N 1
ATOM 1870 C CA . SER A 1 242 ? 0.587 -11.896 -8.661 1.00 88.19 242 SER A CA 1
ATOM 1871 C C . SER A 1 242 ? -0.446 -10.869 -8.219 1.00 88.19 242 SER A C 1
ATOM 1873 O O . SER A 1 242 ? -1.061 -10.183 -9.034 1.00 88.19 242 SER A O 1
ATOM 1875 N N . LYS A 1 243 ? -0.546 -10.696 -6.896 1.00 92.50 243 LYS A N 1
ATOM 1876 C CA . LYS A 1 243 ? -1.320 -9.632 -6.247 1.00 92.50 243 LYS A CA 1
ATOM 1877 C C . LYS A 1 243 ? -0.421 -8.440 -5.927 1.00 92.50 243 LYS A C 1
ATOM 1879 O O . LYS A 1 243 ? 0.034 -8.281 -4.789 1.00 92.50 243 LYS A O 1
ATOM 1884 N N . ALA A 1 244 ? -0.148 -7.613 -6.937 1.00 90.06 244 ALA A N 1
ATOM 1885 C CA . ALA A 1 244 ? 0.813 -6.504 -6.865 1.00 90.06 244 ALA A CA 1
ATOM 1886 C C . ALA A 1 244 ? 0.571 -5.551 -5.677 1.00 90.06 244 ALA A C 1
ATOM 1888 O O . ALA A 1 244 ? 1.511 -5.062 -5.051 1.00 90.06 244 ALA A O 1
ATOM 1889 N N . TRP A 1 245 ? -0.697 -5.349 -5.317 1.00 91.69 245 TRP A N 1
ATOM 1890 C CA . TRP A 1 245 ? -1.121 -4.419 -4.270 1.00 91.69 245 TRP A CA 1
ATOM 1891 C C . TRP A 1 245 ? -1.264 -5.038 -2.876 1.00 91.69 245 TRP A C 1
ATOM 1893 O O . TRP A 1 245 ? -1.514 -4.308 -1.923 1.00 91.69 245 TRP A O 1
ATOM 1903 N N . LEU A 1 246 ? -0.987 -6.337 -2.721 1.00 91.44 246 LEU A N 1
ATOM 1904 C CA . LEU A 1 246 ? -0.947 -7.022 -1.422 1.00 91.44 246 LEU A CA 1
ATOM 1905 C C . LEU A 1 246 ? 0.413 -7.638 -1.102 1.00 91.44 246 LEU A C 1
ATOM 1907 O O . LEU A 1 246 ? 0.935 -7.432 -0.010 1.00 91.44 246 LEU A O 1
ATOM 1911 N N . GLN A 1 247 ? 0.976 -8.413 -2.029 1.00 89.25 247 GLN A N 1
ATOM 1912 C CA . GLN A 1 247 ? 2.043 -9.384 -1.735 1.00 89.25 247 GLN A CA 1
ATOM 1913 C C . GLN A 1 247 ? 3.399 -9.016 -2.347 1.00 89.25 247 GLN A C 1
ATOM 1915 O O . GLN A 1 247 ? 4.399 -9.662 -2.045 1.00 89.25 247 GLN A O 1
ATOM 1920 N N . ASN A 1 248 ? 3.438 -7.982 -3.193 1.00 88.69 248 ASN A N 1
ATOM 1921 C CA . ASN A 1 248 ? 4.600 -7.639 -4.010 1.00 88.69 248 ASN A CA 1
ATOM 1922 C C . ASN A 1 248 ? 4.917 -6.138 -3.912 1.00 88.69 248 ASN A C 1
ATOM 1924 O O . ASN A 1 248 ? 5.002 -5.440 -4.923 1.00 88.69 248 ASN A O 1
ATOM 1928 N N . ASN A 1 249 ? 5.083 -5.631 -2.684 1.00 91.88 249 ASN A N 1
ATOM 1929 C CA . ASN A 1 249 ? 5.422 -4.226 -2.436 1.00 91.88 249 ASN A CA 1
ATOM 1930 C C . ASN A 1 249 ? 6.632 -3.799 -3.287 1.00 91.88 249 ASN A C 1
ATOM 1932 O O . ASN A 1 249 ? 7.718 -4.378 -3.176 1.00 91.88 249 ASN A O 1
ATOM 1936 N N . PHE A 1 250 ? 6.437 -2.804 -4.152 1.00 88.38 250 PHE A N 1
ATOM 1937 C CA . PHE A 1 250 ? 7.476 -2.250 -5.021 1.00 88.38 250 PHE A CA 1
ATOM 1938 C C . PHE A 1 250 ? 8.129 -0.987 -4.442 1.00 88.38 250 PHE A C 1
ATOM 1940 O O . PHE A 1 250 ? 9.222 -0.626 -4.855 1.00 88.38 250 PHE A O 1
ATOM 1947 N N . ALA A 1 251 ? 7.554 -0.332 -3.434 1.00 89.38 251 ALA A N 1
ATOM 1948 C CA . ALA A 1 251 ? 8.181 0.810 -2.770 1.00 89.38 251 ALA A CA 1
ATOM 1949 C C . ALA A 1 251 ? 9.108 0.353 -1.628 1.00 89.38 251 ALA A C 1
ATOM 1951 O O . ALA A 1 251 ? 8.841 0.590 -0.451 1.00 89.38 251 ALA A O 1
ATOM 1952 N N . THR A 1 252 ? 10.213 -0.304 -1.968 1.00 87.38 252 THR A N 1
ATOM 1953 C CA . THR A 1 252 ? 11.169 -0.864 -0.993 1.00 87.38 252 THR A CA 1
ATOM 1954 C C . THR A 1 252 ? 12.517 -0.137 -1.025 1.00 87.38 252 THR A C 1
ATOM 1956 O O . THR A 1 252 ? 12.786 0.694 -1.898 1.00 87.38 252 THR A O 1
ATOM 1959 N N . GLU A 1 253 ? 13.386 -0.420 -0.056 1.00 86.38 253 GLU A N 1
ATOM 1960 C CA . GLU A 1 253 ? 14.770 0.073 0.049 1.00 86.38 253 GLU A CA 1
ATOM 1961 C C . GLU A 1 253 ? 15.727 -0.640 -0.928 1.00 86.38 253 GLU A C 1
ATOM 1963 O O . GLU A 1 253 ? 16.902 -0.853 -0.645 1.00 86.38 253 GLU A O 1
ATOM 1968 N N . GLY A 1 254 ? 15.216 -1.016 -2.102 1.00 89.12 254 GLY A N 1
ATOM 1969 C CA . GLY A 1 254 ? 15.902 -1.838 -3.091 1.00 89.12 254 GLY A CA 1
ATOM 1970 C C . GLY A 1 254 ? 15.342 -3.255 -3.163 1.00 89.12 254 GLY A C 1
ATOM 1971 O O . GLY A 1 254 ? 14.546 -3.693 -2.329 1.00 89.12 254 GLY A O 1
ATOM 1972 N N . ALA A 1 255 ? 15.771 -3.992 -4.180 1.00 88.12 255 ALA A N 1
ATOM 1973 C CA . ALA A 1 255 ? 15.307 -5.348 -4.422 1.00 88.12 255 ALA A CA 1
ATOM 1974 C C . ALA A 1 255 ? 16.407 -6.224 -5.013 1.00 88.12 255 ALA A C 1
ATOM 1976 O O . ALA A 1 255 ? 17.203 -5.777 -5.829 1.00 88.12 255 ALA A O 1
ATOM 1977 N N . SER A 1 256 ? 16.392 -7.507 -4.665 1.00 90.69 256 SER A N 1
ATOM 1978 C CA . SER A 1 256 ? 17.110 -8.533 -5.419 1.00 90.69 256 SER A CA 1
ATOM 1979 C C . SER A 1 256 ? 16.114 -9.564 -5.928 1.00 90.69 256 SER A C 1
ATOM 1981 O O . SER A 1 256 ? 15.395 -10.186 -5.140 1.00 90.69 256 SER A O 1
ATOM 1983 N N . GLN A 1 257 ? 16.055 -9.712 -7.245 1.00 91.94 257 GLN A N 1
ATOM 1984 C CA . GLN A 1 257 ? 15.320 -10.760 -7.928 1.00 91.94 257 GLN A CA 1
ATOM 1985 C C . GLN A 1 257 ? 16.312 -11.816 -8.398 1.00 91.94 257 GLN A C 1
ATOM 1987 O O . GLN A 1 257 ? 17.194 -11.542 -9.206 1.00 91.94 257 GLN A O 1
ATOM 1992 N N . GLN A 1 258 ? 16.148 -13.037 -7.899 1.00 92.75 258 GLN A N 1
ATOM 1993 C CA . GLN A 1 258 ? 16.937 -14.188 -8.312 1.00 92.75 258 GLN A CA 1
ATOM 1994 C C . GLN A 1 258 ? 16.000 -15.361 -8.569 1.00 92.75 258 GLN A C 1
ATOM 1996 O O . GLN A 1 258 ? 15.561 -16.040 -7.638 1.00 92.75 258 GLN A O 1
ATOM 2001 N N . THR A 1 259 ? 15.683 -15.603 -9.837 1.00 91.62 259 THR A N 1
ATOM 2002 C CA . THR A 1 259 ? 14.576 -16.497 -10.214 1.00 91.62 259 THR A CA 1
ATOM 2003 C C . THR A 1 259 ? 14.844 -17.978 -9.959 1.00 91.62 259 THR A C 1
ATOM 2005 O O . THR A 1 259 ? 13.906 -18.762 -9.848 1.00 91.62 259 THR A O 1
ATOM 2008 N N . THR A 1 260 ? 16.108 -18.362 -9.748 1.00 91.62 260 THR A N 1
ATOM 2009 C CA . THR A 1 260 ? 16.482 -19.700 -9.254 1.00 91.62 260 THR A CA 1
ATOM 2010 C C . THR A 1 260 ? 16.144 -19.930 -7.780 1.00 91.62 260 THR A C 1
ATOM 2012 O O . THR A 1 260 ? 16.139 -21.073 -7.330 1.00 91.62 260 THR A O 1
ATOM 2015 N N . LYS A 1 261 ? 15.892 -18.865 -7.010 1.00 93.75 261 LYS A N 1
ATOM 2016 C CA . LYS A 1 261 ? 15.565 -18.923 -5.576 1.00 93.75 261 LYS A CA 1
ATOM 2017 C C . LYS A 1 261 ? 14.124 -18.518 -5.300 1.00 93.75 261 LYS A C 1
ATOM 2019 O O . LYS A 1 261 ? 13.470 -19.132 -4.464 1.00 93.75 261 LYS A O 1
ATOM 2024 N N . VAL A 1 262 ? 13.640 -17.490 -5.992 1.00 94.12 262 VAL A N 1
ATOM 2025 C CA . VAL A 1 262 ? 12.309 -16.909 -5.802 1.00 94.12 262 VAL A CA 1
ATOM 2026 C C . VAL A 1 262 ? 11.708 -16.588 -7.165 1.00 94.12 262 VAL A C 1
ATOM 2028 O O . VAL A 1 262 ? 12.224 -15.735 -7.889 1.00 94.12 262 VAL A O 1
ATOM 2031 N N . GLY A 1 263 ? 10.615 -17.269 -7.504 1.00 92.19 263 GLY A N 1
ATOM 2032 C CA . GLY A 1 263 ? 9.940 -17.152 -8.794 1.00 92.19 263 GLY A CA 1
ATOM 2033 C C . GLY A 1 263 ? 9.204 -15.823 -8.966 1.00 92.19 263 GLY A C 1
ATOM 2034 O O . GLY A 1 263 ? 8.915 -15.120 -7.999 1.00 92.19 263 GLY A O 1
ATOM 2035 N N . ALA A 1 264 ? 8.889 -15.477 -10.216 1.00 89.31 264 ALA A N 1
ATOM 2036 C CA . ALA A 1 264 ? 8.316 -14.179 -10.584 1.00 89.31 264 ALA A CA 1
ATOM 2037 C C . ALA A 1 264 ? 6.932 -13.874 -9.969 1.00 89.31 264 ALA A C 1
ATOM 2039 O O . ALA A 1 264 ? 6.554 -12.706 -9.908 1.00 89.31 264 ALA A O 1
ATOM 2040 N N . ALA A 1 265 ? 6.179 -14.875 -9.494 1.00 91.31 265 ALA A N 1
ATOM 2041 C CA . ALA A 1 265 ? 4.856 -14.663 -8.889 1.00 91.31 265 ALA A CA 1
ATOM 2042 C C . ALA A 1 265 ? 4.905 -13.804 -7.608 1.00 91.31 265 ALA A C 1
ATOM 2044 O O . ALA A 1 265 ? 3.960 -13.085 -7.299 1.00 91.31 265 ALA A O 1
ATOM 2045 N N . VAL A 1 266 ? 6.026 -13.833 -6.882 1.00 92.06 266 VAL A N 1
ATOM 2046 C CA . VAL A 1 266 ? 6.205 -13.131 -5.594 1.00 92.06 266 VAL A CA 1
ATOM 2047 C C . VAL A 1 266 ? 7.291 -12.047 -5.658 1.00 92.06 266 VAL A C 1
ATOM 2049 O O . VAL A 1 266 ? 7.865 -11.656 -4.643 1.00 92.06 266 VAL A O 1
ATOM 2052 N N . GLN A 1 267 ? 7.614 -11.584 -6.869 1.00 91.94 267 GLN A N 1
ATOM 2053 C CA . GLN A 1 267 ? 8.557 -10.490 -7.121 1.00 91.94 267 GLN A CA 1
ATOM 2054 C C . GLN A 1 267 ? 7.814 -9.168 -7.333 1.00 91.94 267 GLN A C 1
ATOM 2056 O O . GLN A 1 267 ? 6.731 -9.141 -7.903 1.00 91.94 267 GLN A O 1
ATOM 2061 N N . SER A 1 268 ? 8.407 -8.050 -6.919 1.00 91.75 268 SER A N 1
ATOM 2062 C CA . SER A 1 268 ? 7.779 -6.721 -7.043 1.00 91.75 268 SER A CA 1
ATOM 2063 C C . SER A 1 268 ? 7.784 -6.153 -8.462 1.00 91.75 268 SER A C 1
ATOM 2065 O O . SER A 1 268 ? 6.957 -5.306 -8.801 1.00 91.75 268 SER A O 1
ATOM 2067 N N . TYR A 1 269 ? 8.736 -6.601 -9.274 1.00 92.12 269 TYR A N 1
ATOM 2068 C CA . TYR A 1 269 ? 9.004 -6.055 -10.593 1.00 92.12 269 TYR A CA 1
ATOM 2069 C C . TYR A 1 269 ? 9.034 -7.160 -11.630 1.00 92.12 269 TYR A C 1
ATOM 2071 O O . TYR A 1 269 ? 9.401 -8.298 -11.341 1.00 92.12 269 TYR A O 1
ATOM 2079 N N . ASP A 1 270 ? 8.707 -6.767 -12.847 1.00 89.31 270 ASP A N 1
ATOM 2080 C CA . ASP A 1 270 ? 8.950 -7.542 -14.043 1.00 89.31 270 ASP A CA 1
ATOM 2081 C C . ASP A 1 270 ? 10.023 -6.881 -14.885 1.00 89.31 270 ASP A C 1
ATOM 2083 O O . ASP A 1 270 ? 10.084 -5.656 -14.983 1.00 89.31 270 ASP A O 1
ATOM 2087 N N . VAL A 1 271 ? 10.836 -7.716 -15.527 1.00 90.69 271 VAL A N 1
ATOM 2088 C CA . VAL A 1 271 ? 11.787 -7.293 -16.550 1.00 90.69 271 VAL A CA 1
ATOM 2089 C C . VAL A 1 271 ? 11.439 -8.017 -17.836 1.00 90.69 271 VAL A C 1
ATOM 2091 O O . VAL A 1 271 ? 11.383 -9.247 -17.847 1.00 90.69 271 VAL A O 1
ATOM 2094 N N . ARG A 1 272 ? 11.174 -7.273 -18.912 1.00 89.00 272 ARG A N 1
ATOM 2095 C CA . ARG A 1 272 ? 10.660 -7.843 -20.160 1.00 89.00 272 ARG A CA 1
ATOM 2096 C C . ARG A 1 272 ? 11.379 -7.287 -21.377 1.00 89.00 272 ARG A C 1
ATOM 2098 O O . ARG A 1 272 ? 11.547 -6.083 -21.498 1.00 89.00 272 ARG A O 1
ATOM 2105 N N . LEU A 1 273 ? 11.764 -8.166 -22.296 1.00 89.81 273 LEU A N 1
ATOM 2106 C CA . LEU A 1 273 ? 12.197 -7.831 -23.645 1.00 89.81 273 LEU A CA 1
ATOM 2107 C C . LEU A 1 273 ? 11.043 -8.119 -24.609 1.00 89.81 273 LEU A C 1
ATOM 2109 O O . LEU A 1 273 ? 10.622 -9.269 -24.763 1.00 89.81 273 LEU A O 1
ATOM 2113 N N . GLN A 1 274 ? 10.526 -7.079 -25.251 1.00 87.62 274 GLN A N 1
ATOM 2114 C CA . GLN A 1 274 ? 9.374 -7.168 -26.144 1.00 87.62 274 GLN A CA 1
ATOM 2115 C C . GLN A 1 274 ? 9.704 -6.591 -27.513 1.00 87.62 274 GLN A C 1
ATOM 2117 O O . GLN A 1 274 ? 10.534 -5.696 -27.648 1.00 87.62 274 GLN A O 1
ATOM 2122 N N . GLU A 1 275 ? 9.051 -7.130 -28.534 1.00 87.38 275 GLU A N 1
ATOM 2123 C CA . GLU A 1 275 ? 9.107 -6.592 -29.885 1.00 87.38 275 GLU A CA 1
ATOM 2124 C C . GLU A 1 275 ? 8.287 -5.304 -29.973 1.00 87.38 275 GLU A C 1
ATOM 2126 O O . GLU A 1 275 ? 7.196 -5.233 -29.415 1.00 87.38 275 GLU A O 1
ATOM 2131 N N . VAL A 1 276 ? 8.801 -4.304 -30.686 1.00 84.19 276 VAL A N 1
ATOM 2132 C CA . VAL A 1 276 ? 8.101 -3.041 -30.947 1.00 84.19 276 VAL A CA 1
ATOM 2133 C C . VAL A 1 276 ? 7.890 -2.909 -32.449 1.00 84.19 276 VAL A C 1
ATOM 2135 O O . VAL A 1 276 ? 8.772 -3.242 -33.239 1.00 84.19 276 VAL A O 1
ATOM 2138 N N . THR A 1 277 ? 6.704 -2.467 -32.857 1.00 78.44 277 THR A N 1
ATOM 2139 C CA . THR A 1 277 ? 6.334 -2.330 -34.276 1.00 78.44 277 THR A CA 1
ATOM 2140 C C . THR A 1 277 ? 6.320 -0.881 -34.745 1.00 78.44 277 THR A C 1
ATOM 2142 O O . THR A 1 277 ? 6.497 -0.626 -35.932 1.00 78.44 277 THR A O 1
ATOM 2145 N N . SER A 1 278 ? 6.114 0.077 -33.838 1.00 78.00 278 SER A N 1
ATOM 2146 C CA . SER A 1 278 ? 6.165 1.512 -34.132 1.00 78.00 278 SER A CA 1
ATOM 2147 C C . SER A 1 278 ? 6.295 2.336 -32.847 1.00 78.00 278 SER A C 1
ATOM 2149 O O . SER A 1 278 ? 6.096 1.821 -31.750 1.00 78.00 278 SER A O 1
ATOM 2151 N N . TYR A 1 279 ? 6.563 3.637 -32.977 1.00 73.50 279 TYR A N 1
ATOM 2152 C CA . TYR A 1 279 ? 6.556 4.571 -31.842 1.00 73.50 279 TYR A CA 1
ATOM 2153 C C . TYR A 1 279 ? 5.157 4.820 -31.251 1.00 73.50 279 TYR A C 1
ATOM 2155 O O . TYR A 1 279 ? 5.055 5.271 -30.116 1.00 73.50 279 TYR A O 1
ATOM 2163 N N . ASN A 1 280 ? 4.090 4.501 -31.994 1.00 64.38 280 ASN A N 1
ATOM 2164 C CA . ASN A 1 280 ? 2.698 4.709 -31.574 1.00 64.38 280 ASN A CA 1
ATOM 2165 C C . ASN A 1 280 ? 2.052 3.443 -30.986 1.00 64.38 280 ASN A C 1
ATOM 2167 O O . ASN A 1 280 ? 1.011 3.520 -30.344 1.00 64.38 280 ASN A O 1
ATOM 2171 N N . GLN A 1 281 ? 2.647 2.272 -31.225 1.00 61.91 281 GLN A N 1
ATOM 2172 C CA . GLN A 1 281 ? 2.236 0.988 -30.658 1.00 61.91 281 GLN A CA 1
ATOM 2173 C C . GLN A 1 281 ? 3.378 0.471 -29.792 1.00 61.91 281 GLN A C 1
ATOM 2175 O O . GLN A 1 281 ? 4.220 -0.313 -30.233 1.00 61.91 281 GLN A O 1
ATOM 2180 N N . PHE A 1 282 ? 3.422 0.976 -28.565 1.00 64.31 282 PHE A N 1
ATOM 2181 C CA . PHE A 1 282 ? 4.501 0.724 -27.625 1.00 64.31 282 PHE A CA 1
ATOM 2182 C C . PHE A 1 282 ? 4.019 -0.294 -26.576 1.00 64.31 282 PHE A C 1
ATOM 2184 O O . PHE A 1 282 ? 3.236 0.071 -25.699 1.00 64.31 282 PHE A O 1
ATOM 2191 N N . PRO A 1 283 ? 4.416 -1.581 -26.644 1.00 63.00 283 PRO A N 1
ATOM 2192 C CA . PRO A 1 283 ? 4.066 -2.566 -25.624 1.00 63.00 283 PRO A CA 1
ATOM 2193 C C . PRO A 1 283 ? 4.885 -2.274 -24.362 1.00 63.00 283 PRO A C 1
ATOM 2195 O O . PRO A 1 283 ? 5.964 -2.821 -24.157 1.00 63.00 283 PRO A O 1
ATOM 2198 N N . GLY A 1 284 ? 4.412 -1.329 -23.557 1.00 66.75 284 GLY A N 1
ATOM 2199 C CA . GLY A 1 284 ? 5.139 -0.811 -22.407 1.00 66.75 284 GLY A CA 1
ATOM 2200 C C . GLY A 1 284 ? 4.508 0.476 -21.897 1.00 66.75 284 GLY A C 1
ATOM 2201 O O . GLY A 1 284 ? 3.356 0.469 -21.481 1.00 66.75 284 GLY A O 1
ATOM 2202 N N . VAL A 1 285 ? 5.278 1.564 -21.910 1.00 69.00 285 VAL A N 1
ATOM 2203 C CA . VAL A 1 285 ? 4.873 2.866 -21.367 1.00 69.00 285 VAL A CA 1
ATOM 2204 C C . VAL A 1 285 ? 4.185 3.694 -22.450 1.00 69.00 285 VAL A C 1
ATOM 2206 O O . VAL A 1 285 ? 4.854 4.250 -23.320 1.00 69.00 285 VAL A O 1
ATOM 2209 N N . GLU A 1 286 ? 2.858 3.791 -22.393 1.00 82.38 286 GLU A N 1
ATOM 2210 C CA . GLU A 1 286 ? 2.132 4.820 -23.143 1.00 82.38 286 GLU A CA 1
ATOM 2211 C C . GLU A 1 286 ? 2.257 6.177 -22.444 1.00 82.38 286 GLU A C 1
ATOM 2213 O O . GLU A 1 286 ? 2.365 6.256 -21.216 1.00 82.38 286 GLU A O 1
ATOM 2218 N N . ILE A 1 287 ? 2.245 7.249 -23.236 1.00 83.56 287 ILE A N 1
ATOM 2219 C CA . ILE A 1 287 ? 2.419 8.622 -22.762 1.00 83.56 287 ILE A CA 1
ATOM 2220 C C . ILE A 1 287 ? 1.294 9.472 -23.327 1.00 83.56 287 ILE A C 1
ATOM 2222 O O . ILE A 1 287 ? 0.992 9.394 -24.516 1.00 83.56 287 ILE A O 1
ATOM 2226 N N . ASP A 1 288 ? 0.712 10.316 -22.487 1.00 84.81 288 ASP A N 1
ATOM 2227 C CA . ASP A 1 288 ? -0.128 11.418 -22.928 1.00 84.81 288 ASP A CA 1
ATOM 2228 C C . ASP A 1 288 ? 0.769 12.586 -23.385 1.00 84.81 288 ASP A C 1
ATOM 2230 O O . ASP A 1 288 ? 1.402 13.241 -22.546 1.00 84.81 288 ASP A O 1
ATOM 2234 N N . PRO A 1 289 ? 0.834 12.881 -24.697 1.00 80.50 289 PRO A N 1
ATOM 2235 C CA . PRO A 1 289 ? 1.715 13.914 -25.235 1.00 80.50 289 PRO A CA 1
ATOM 2236 C C . PRO A 1 289 ? 1.299 15.335 -24.829 1.00 80.50 289 PRO A C 1
ATOM 2238 O O . PRO A 1 289 ? 2.079 16.267 -25.009 1.00 80.50 289 PRO A O 1
ATOM 2241 N N . SER A 1 290 ? 0.083 15.528 -24.305 1.00 83.75 290 SER A N 1
ATOM 2242 C CA . SER A 1 290 ? -0.390 16.840 -23.854 1.00 83.75 290 SER A CA 1
ATOM 2243 C C . SER A 1 290 ? 0.038 17.170 -22.423 1.00 83.75 290 SER A C 1
ATOM 2245 O O . SER A 1 290 ? 0.176 18.344 -22.078 1.00 83.75 290 SER A O 1
ATOM 2247 N N . THR A 1 291 ? 0.272 16.147 -21.594 1.00 85.44 291 THR A N 1
ATOM 2248 C CA . THR A 1 291 ? 0.580 16.308 -20.165 1.00 85.44 291 THR A CA 1
ATOM 2249 C C . THR A 1 291 ? 1.929 15.724 -19.740 1.00 85.44 291 THR A C 1
ATOM 2251 O O . THR A 1 291 ? 2.314 15.893 -18.582 1.00 85.44 291 THR A O 1
ATOM 2254 N N . ASP A 1 292 ? 2.656 15.057 -20.645 1.00 87.88 292 ASP A N 1
ATOM 2255 C CA . ASP A 1 292 ? 3.896 14.311 -20.368 1.00 87.88 292 ASP A CA 1
ATOM 2256 C C . ASP A 1 292 ? 3.717 13.195 -19.307 1.00 87.88 292 ASP A C 1
ATOM 2258 O O . ASP A 1 292 ? 4.667 12.771 -18.631 1.00 87.88 292 ASP A O 1
ATOM 2262 N N . ARG A 1 293 ? 2.481 12.718 -19.123 1.00 88.31 293 ARG A N 1
ATOM 2263 C CA . ARG A 1 293 ? 2.131 11.695 -18.129 1.00 88.31 293 ARG A CA 1
ATOM 2264 C C . ARG A 1 293 ? 2.116 10.303 -18.726 1.00 88.31 293 ARG A C 1
ATOM 2266 O O . ARG A 1 293 ? 1.795 10.123 -19.893 1.00 88.31 293 ARG A O 1
ATOM 2273 N N . GLY A 1 294 ? 2.434 9.322 -17.890 1.00 88.56 294 GLY A N 1
ATOM 2274 C CA . GLY A 1 294 ? 2.266 7.909 -18.211 1.00 88.56 294 GLY A CA 1
ATOM 2275 C C . GLY A 1 294 ? 0.994 7.335 -17.593 1.00 88.56 294 GLY A C 1
ATOM 2276 O O . GLY A 1 294 ? 0.177 8.057 -17.013 1.00 88.56 294 GLY A O 1
ATOM 2277 N N . PHE A 1 295 ? 0.864 6.014 -17.672 1.00 88.38 295 PHE A N 1
ATOM 2278 C CA . PHE A 1 295 ? -0.248 5.264 -17.094 1.00 88.38 295 PHE A CA 1
ATOM 2279 C C . PHE A 1 295 ? 0.269 4.136 -16.186 1.00 88.38 295 PHE A C 1
ATOM 2281 O O . PHE A 1 295 ? 1.308 3.537 -16.459 1.00 88.38 295 PHE A O 1
ATOM 2288 N N . TYR A 1 296 ? -0.442 3.857 -15.092 1.00 89.75 296 TYR A N 1
ATOM 2289 C CA . TYR A 1 296 ? -0.174 2.765 -14.147 1.00 89.75 296 TYR A CA 1
ATOM 2290 C C . TYR A 1 296 ? -1.484 2.263 -13.500 1.00 89.75 296 TYR A C 1
ATOM 2292 O O . TYR A 1 296 ? -2.572 2.696 -13.872 1.00 89.75 296 TYR A O 1
ATOM 2300 N N . GLY A 1 297 ? -1.403 1.340 -12.536 1.00 89.81 297 GLY A N 1
ATOM 2301 C CA . GLY A 1 297 ? -2.553 0.744 -11.852 1.00 89.81 297 GLY A CA 1
ATOM 2302 C C . GLY A 1 297 ? -2.890 -0.617 -12.450 1.00 89.81 297 GLY A C 1
ATOM 2303 O O . GLY A 1 297 ? -2.166 -1.589 -12.214 1.00 89.81 297 GLY A O 1
ATOM 2304 N N . ALA A 1 298 ? -3.960 -0.687 -13.246 1.00 90.12 298 ALA A N 1
ATOM 2305 C CA . ALA A 1 298 ? -4.357 -1.934 -13.894 1.00 90.12 298 ALA A CA 1
ATOM 2306 C C . ALA A 1 298 ? -3.472 -2.316 -15.080 1.00 90.12 298 ALA A C 1
ATOM 2308 O O . ALA A 1 298 ? -3.138 -3.493 -15.216 1.00 90.12 298 ALA A O 1
ATOM 2309 N N . ARG A 1 299 ? -3.055 -1.347 -15.904 1.00 87.75 299 ARG A N 1
ATOM 2310 C CA . ARG A 1 299 ? -2.093 -1.530 -17.005 1.00 87.75 299 ARG A CA 1
ATOM 2311 C C . ARG A 1 299 ? -1.281 -0.255 -17.243 1.00 87.75 299 ARG A C 1
ATOM 2313 O O . ARG A 1 299 ? -1.735 0.818 -16.856 1.00 87.75 299 ARG A O 1
ATOM 2320 N N . PRO A 1 300 ? -0.132 -0.328 -17.933 1.00 86.31 300 PRO A N 1
ATOM 2321 C CA . PRO A 1 300 ? 0.649 0.850 -18.309 1.00 86.31 300 PRO A CA 1
ATOM 2322 C C . PRO A 1 300 ? 0.171 1.530 -19.613 1.00 86.31 300 PRO A C 1
ATOM 2324 O O . PRO A 1 300 ? 0.957 2.139 -20.333 1.00 86.31 300 PRO A O 1
ATOM 2327 N N . THR A 1 301 ? -1.124 1.429 -19.930 1.00 84.88 301 THR A N 1
ATOM 2328 C CA . THR A 1 301 ? -1.730 1.915 -21.186 1.00 84.88 301 THR A CA 1
ATOM 2329 C C . THR A 1 301 ? -2.895 2.855 -20.902 1.00 84.88 301 THR A C 1
ATOM 2331 O O . THR A 1 301 ? -3.635 2.610 -19.953 1.00 84.88 301 THR A O 1
ATOM 2334 N N . SER A 1 302 ? -3.155 3.824 -21.771 1.00 82.88 302 SER A N 1
ATOM 2335 C CA . SER A 1 302 ? -4.286 4.762 -21.710 1.00 82.88 302 SER A CA 1
ATOM 2336 C C . SER A 1 302 ? -5.667 4.101 -21.630 1.00 82.88 302 SER A C 1
ATOM 2338 O O . SER A 1 302 ? -6.595 4.680 -21.072 1.00 82.88 302 SER A O 1
ATOM 2340 N N . ARG A 1 303 ? -5.807 2.875 -22.156 1.00 83.25 303 ARG A N 1
ATOM 2341 C CA . ARG A 1 303 ? -7.069 2.119 -22.154 1.00 83.25 303 ARG A CA 1
ATOM 2342 C C . ARG A 1 303 ? -7.533 1.694 -20.759 1.00 83.25 303 ARG A C 1
ATOM 2344 O O . ARG A 1 303 ? -8.716 1.795 -20.458 1.00 83.25 303 ARG A O 1
ATOM 2351 N N . ASP A 1 304 ? -6.622 1.143 -19.961 1.00 83.62 304 ASP A N 1
ATOM 2352 C CA . ASP A 1 304 ? -6.934 0.487 -18.680 1.00 83.62 304 ASP A CA 1
ATOM 2353 C C . ASP A 1 304 ? -6.145 1.094 -17.498 1.00 83.62 304 ASP A C 1
ATOM 2355 O O . ASP A 1 304 ? -6.401 0.769 -16.343 1.00 83.62 304 ASP A O 1
ATOM 2359 N N . GLY A 1 305 ? -5.157 1.946 -17.764 1.00 87.19 305 GLY A N 1
ATOM 2360 C CA . GLY A 1 305 ? -4.296 2.577 -16.771 1.00 87.19 305 GLY A CA 1
ATOM 2361 C C . GLY A 1 305 ? -4.686 4.015 -16.453 1.00 87.19 305 GLY A C 1
ATOM 2362 O O . GLY A 1 305 ? -5.524 4.631 -17.111 1.00 87.19 305 GLY A O 1
ATOM 2363 N N . VAL A 1 306 ? -4.041 4.568 -15.430 1.00 87.56 306 VAL A N 1
ATOM 2364 C CA . VAL A 1 306 ? -4.308 5.918 -14.930 1.00 87.56 306 VAL A CA 1
ATOM 2365 C C . VAL A 1 306 ? -3.022 6.683 -14.631 1.00 87.56 306 VAL A C 1
ATOM 2367 O O . VAL A 1 306 ? -1.999 6.084 -14.302 1.00 87.56 306 VAL A O 1
ATOM 2370 N N . SER A 1 307 ? -3.068 8.013 -14.704 1.00 88.06 307 SER A N 1
ATOM 2371 C CA . SER A 1 307 ? -1.875 8.854 -14.515 1.00 88.06 307 SER A CA 1
ATOM 2372 C C . SER A 1 307 ? -1.649 9.316 -13.074 1.00 88.06 307 SER A C 1
ATOM 2374 O O . SER A 1 307 ? -0.653 9.981 -12.791 1.00 88.06 307 SER A O 1
ATOM 2376 N N . VAL A 1 308 ? -2.567 8.991 -12.160 1.00 88.06 308 VAL A N 1
ATOM 2377 C CA . VAL A 1 308 ? -2.471 9.315 -10.733 1.00 88.06 308 VAL A CA 1
ATOM 2378 C C . VAL A 1 308 ? -2.858 8.086 -9.915 1.00 88.06 308 VAL A C 1
ATOM 2380 O O . VAL A 1 308 ? -4.012 7.665 -9.933 1.00 88.06 308 VAL A O 1
ATOM 2383 N N . VAL A 1 309 ? -1.887 7.514 -9.201 1.00 89.06 309 VAL A N 1
ATOM 2384 C CA . VAL A 1 309 ? -2.047 6.312 -8.371 1.00 89.06 309 VAL A CA 1
ATOM 2385 C C . VAL A 1 309 ? -1.407 6.523 -6.988 1.00 89.06 309 VAL A C 1
ATOM 2387 O O . VAL A 1 309 ? -0.271 6.105 -6.745 1.00 89.06 309 VAL A O 1
ATOM 2390 N N . PRO A 1 310 ? -2.093 7.196 -6.050 1.00 88.75 310 PRO A N 1
ATOM 2391 C CA . PRO A 1 310 ? -1.632 7.321 -4.674 1.00 88.75 310 PRO A CA 1
ATOM 2392 C C . PRO A 1 310 ? -1.631 5.953 -3.981 1.00 88.75 310 PRO A C 1
ATOM 2394 O O . PRO A 1 310 ? -2.661 5.294 -3.884 1.00 88.75 310 PRO A O 1
ATOM 2397 N N . MET A 1 311 ? -0.471 5.529 -3.479 1.00 87.81 311 MET A N 1
ATOM 2398 C CA . MET A 1 311 ? -0.323 4.224 -2.826 1.00 87.81 311 MET A CA 1
ATOM 2399 C C . MET A 1 311 ? -0.309 4.328 -1.302 1.00 87.81 311 MET A C 1
ATOM 2401 O O . MET A 1 311 ? -1.094 3.668 -0.628 1.00 87.81 311 MET A O 1
ATOM 2405 N N . TYR A 1 312 ? 0.572 5.154 -0.740 1.00 89.75 312 TYR A N 1
ATOM 2406 C CA . TYR A 1 312 ? 0.717 5.276 0.708 1.00 89.75 312 TYR A CA 1
ATOM 2407 C C . TYR A 1 312 ? 0.315 6.650 1.200 1.00 89.75 312 TYR A C 1
ATOM 2409 O O . TYR A 1 312 ? 0.514 7.670 0.535 1.00 89.75 312 TYR A O 1
ATOM 2417 N N . ARG A 1 313 ? -0.181 6.676 2.433 1.00 86.06 313 ARG A N 1
ATOM 2418 C CA . ARG A 1 313 ? -0.347 7.916 3.176 1.00 86.06 313 ARG A CA 1
ATOM 2419 C C . ARG A 1 313 ? 1.026 8.466 3.568 1.00 86.06 313 ARG A C 1
ATOM 2421 O O . ARG A 1 313 ? 1.814 7.771 4.203 1.00 86.06 313 ARG A O 1
ATOM 2428 N N . VAL A 1 314 ? 1.257 9.748 3.291 1.00 77.56 314 VAL A N 1
ATOM 2429 C CA . VAL A 1 314 ? 2.348 10.516 3.907 1.00 77.56 314 VAL A CA 1
ATOM 2430 C C . VAL A 1 314 ? 1.821 11.140 5.206 1.00 77.56 314 VAL A C 1
ATOM 2432 O O . VAL A 1 314 ? 0.812 11.854 5.166 1.00 77.56 314 VAL A O 1
ATOM 2435 N N . PRO A 1 315 ? 2.427 10.868 6.376 1.00 80.94 315 PRO A N 1
ATOM 2436 C CA . PRO A 1 315 ? 1.998 11.475 7.631 1.00 80.94 315 PRO A CA 1
ATOM 2437 C C . PRO A 1 315 ? 2.226 12.991 7.614 1.00 80.94 315 PRO A C 1
ATOM 2439 O O . PRO A 1 315 ? 3.355 13.463 7.666 1.00 80.94 315 PRO A O 1
ATOM 2442 N N . VAL A 1 316 ? 1.138 13.757 7.550 1.00 81.19 316 VAL A N 1
ATOM 2443 C CA . VAL A 1 316 ? 1.153 15.231 7.591 1.00 81.19 316 VAL A CA 1
ATOM 2444 C C . VAL A 1 316 ? 0.655 15.786 8.924 1.00 81.19 316 VAL A C 1
ATOM 2446 O O . VAL A 1 316 ? 0.497 16.986 9.064 1.00 81.19 316 VAL A O 1
ATOM 2449 N N . GLN A 1 317 ? 0.367 14.941 9.911 1.00 86.00 317 GLN A N 1
ATOM 2450 C CA . GLN A 1 317 ? -0.053 15.342 11.258 1.00 86.00 317 GLN A CA 1
ATOM 2451 C C . GLN A 1 317 ? 0.215 14.195 12.244 1.00 86.00 317 GLN A C 1
ATOM 2453 O O . GLN A 1 317 ? 0.368 13.052 11.792 1.00 86.00 317 GLN A O 1
ATOM 2458 N N . PRO A 1 318 ? 0.243 14.450 13.567 1.00 89.81 318 PRO A N 1
ATOM 2459 C CA . PRO A 1 318 ? 0.311 13.388 14.563 1.00 89.81 318 PRO A CA 1
ATOM 2460 C C . PRO A 1 318 ? -0.805 12.352 14.365 1.00 89.81 318 PRO A C 1
ATOM 2462 O O . PRO A 1 318 ? -1.944 12.689 14.034 1.00 89.81 318 PRO A O 1
ATOM 2465 N N . ALA A 1 319 ? -0.480 11.075 14.562 1.00 90.25 319 ALA A N 1
ATOM 2466 C CA . ALA A 1 319 ? -1.459 10.000 14.472 1.00 90.25 319 ALA A CA 1
ATOM 2467 C C . ALA A 1 319 ? -2.487 10.118 15.610 1.00 90.25 319 ALA A C 1
ATOM 2469 O O . ALA A 1 319 ? -2.113 10.177 16.779 1.00 90.25 319 ALA A O 1
ATOM 2470 N N . ALA A 1 320 ? -3.779 10.131 15.272 1.00 89.94 320 ALA A N 1
ATOM 2471 C CA . ALA A 1 320 ? -4.868 10.137 16.255 1.00 89.94 320 ALA A CA 1
ATOM 2472 C C . ALA A 1 320 ? -5.186 8.726 16.794 1.00 89.94 320 ALA A C 1
ATOM 2474 O O . ALA A 1 320 ? -5.687 8.567 17.901 1.00 89.94 320 ALA A O 1
ATOM 2475 N N . SER A 1 321 ? -4.904 7.684 16.014 1.00 92.62 321 SER A N 1
ATOM 2476 C CA . SER A 1 321 ? -5.116 6.279 16.378 1.00 92.62 321 SER A CA 1
ATOM 2477 C C . SER A 1 321 ? -4.196 5.384 15.547 1.00 92.62 321 SER A C 1
ATOM 2479 O O . SER A 1 321 ? -3.570 5.856 14.592 1.00 92.62 321 SER A O 1
ATOM 2481 N N . LEU A 1 322 ? -4.116 4.087 15.882 1.00 93.25 322 LEU A N 1
ATOM 2482 C CA . LEU A 1 322 ? -3.374 3.102 15.076 1.00 93.25 322 LEU A CA 1
ATOM 2483 C C . LEU A 1 322 ? -3.863 3.055 13.621 1.00 93.25 322 LEU A C 1
ATOM 2485 O O . LEU A 1 322 ? -3.072 2.789 12.719 1.00 93.25 322 LEU A O 1
ATOM 2489 N N . GLY A 1 323 ? -5.134 3.397 13.379 1.00 92.25 323 GLY A N 1
ATOM 2490 C CA . GLY A 1 323 ? -5.713 3.479 12.041 1.00 92.25 323 GLY A CA 1
ATOM 2491 C C . GLY A 1 323 ? -4.938 4.413 11.109 1.00 92.25 323 GLY A C 1
ATOM 2492 O O . GLY A 1 323 ? -4.829 4.154 9.916 1.00 92.25 323 GLY A O 1
ATOM 2493 N N . ALA A 1 324 ? -4.289 5.451 11.647 1.00 90.88 324 ALA A N 1
ATOM 2494 C CA . ALA A 1 324 ? -3.491 6.372 10.843 1.00 90.88 324 ALA A CA 1
ATOM 2495 C C . ALA A 1 324 ? -2.247 5.730 10.199 1.00 90.88 324 ALA A C 1
ATOM 2497 O O . ALA A 1 324 ? -1.717 6.293 9.239 1.00 90.88 324 ALA A O 1
ATOM 2498 N N . TRP A 1 325 ? -1.784 4.588 10.716 1.00 91.81 325 TRP A N 1
ATOM 2499 C CA . TRP A 1 325 ? -0.613 3.859 10.219 1.00 91.81 325 TRP A CA 1
ATOM 2500 C C . TRP A 1 325 ? -0.951 2.760 9.207 1.00 91.81 325 TRP A C 1
ATOM 2502 O O . TRP A 1 325 ? -0.053 2.330 8.489 1.00 91.81 325 TRP A O 1
ATOM 2512 N N . ILE A 1 326 ? -2.214 2.333 9.101 1.00 93.31 326 ILE A N 1
ATOM 2513 C CA . ILE A 1 326 ? -2.629 1.205 8.244 1.00 93.31 326 ILE A CA 1
ATOM 2514 C C . ILE A 1 326 ? -2.233 1.423 6.776 1.00 93.31 326 ILE A C 1
ATOM 2516 O O . ILE A 1 326 ? -1.670 0.537 6.138 1.00 93.31 326 ILE A O 1
ATOM 2520 N N . ALA A 1 327 ? -2.452 2.632 6.259 1.00 90.94 327 ALA A N 1
ATOM 2521 C CA . ALA A 1 327 ? -2.102 3.007 4.889 1.00 90.94 327 ALA A CA 1
ATOM 2522 C C . ALA A 1 327 ? -0.632 3.444 4.705 1.00 90.94 327 ALA A C 1
ATOM 2524 O O . ALA A 1 327 ? -0.274 3.988 3.657 1.00 90.94 327 ALA A O 1
ATOM 2525 N N . GLY A 1 328 ? 0.214 3.282 5.726 1.00 90.56 328 GLY A N 1
ATOM 2526 C CA . GLY A 1 328 ? 1.640 3.599 5.670 1.00 90.56 328 GLY A CA 1
ATOM 2527 C C . GLY A 1 328 ? 2.473 2.461 5.075 1.00 90.56 328 GLY A C 1
ATOM 2528 O O . GLY A 1 328 ? 2.092 1.292 5.121 1.00 90.56 328 GLY A O 1
ATOM 2529 N N . ASN A 1 329 ? 3.652 2.796 4.548 1.00 91.12 329 ASN A N 1
ATOM 2530 C CA . ASN A 1 329 ? 4.623 1.802 4.095 1.00 91.12 329 ASN A CA 1
ATOM 2531 C C . ASN A 1 329 ? 5.463 1.306 5.281 1.00 91.12 329 ASN A C 1
ATOM 2533 O O . ASN A 1 329 ? 6.562 1.794 5.527 1.00 91.12 329 ASN A O 1
ATOM 2537 N N . LEU A 1 330 ? 4.898 0.392 6.072 1.00 91.25 330 LEU A N 1
ATOM 2538 C CA . LEU A 1 330 ? 5.508 -0.079 7.323 1.00 91.25 330 LEU A CA 1
ATOM 2539 C C . LEU A 1 330 ? 6.538 -1.207 7.126 1.00 91.25 330 LEU A C 1
ATOM 2541 O O . LEU A 1 330 ? 7.217 -1.585 8.077 1.00 91.25 330 LEU A O 1
ATOM 2545 N N . VAL A 1 331 ? 6.651 -1.747 5.909 1.00 90.19 331 VAL A N 1
ATOM 2546 C CA . VAL A 1 331 ? 7.602 -2.807 5.544 1.00 90.19 331 VAL A CA 1
ATOM 2547 C C . VAL A 1 331 ? 8.360 -2.354 4.297 1.00 90.19 331 VAL A C 1
ATOM 2549 O O . VAL A 1 331 ? 8.010 -2.709 3.175 1.00 90.19 331 VAL A O 1
ATOM 2552 N N . THR A 1 332 ? 9.397 -1.539 4.506 1.00 86.31 332 THR A N 1
ATOM 2553 C CA . THR A 1 332 ? 10.249 -0.985 3.436 1.00 86.31 332 THR A CA 1
ATOM 2554 C C . THR A 1 332 ? 11.469 -1.847 3.124 1.00 86.31 332 THR A C 1
ATOM 2556 O O . THR A 1 332 ? 12.226 -1.522 2.214 1.00 86.31 332 THR A O 1
ATOM 2559 N N . SER A 1 333 ? 11.676 -2.947 3.852 1.00 86.81 333 SER A N 1
ATOM 2560 C CA . SER A 1 333 ? 12.857 -3.799 3.697 1.00 86.81 333 SER A CA 1
ATOM 2561 C C . SER A 1 333 ? 12.975 -4.391 2.288 1.00 86.81 333 SER A C 1
ATOM 2563 O O . SER A 1 333 ? 11.981 -4.733 1.648 1.00 86.81 333 SER A O 1
ATOM 2565 N N . SER A 1 334 ? 14.213 -4.581 1.828 1.00 85.81 334 SER A N 1
ATOM 2566 C CA . SER A 1 334 ? 14.516 -5.322 0.597 1.00 85.81 334 SER A CA 1
ATOM 2567 C C . SER A 1 334 ? 14.301 -6.838 0.734 1.00 85.81 334 SER A C 1
ATOM 2569 O O . SER A 1 334 ? 14.220 -7.546 -0.282 1.00 85.81 334 SER A O 1
ATOM 2571 N N . LEU A 1 335 ? 14.186 -7.332 1.975 1.00 88.38 335 LEU A N 1
ATOM 2572 C CA . LEU A 1 335 ? 13.992 -8.740 2.315 1.00 88.38 335 LEU A CA 1
ATOM 2573 C C . LEU A 1 335 ? 12.559 -9.211 2.040 1.00 88.38 335 LEU A C 1
ATOM 2575 O O . LEU A 1 335 ? 11.597 -8.450 2.096 1.00 88.38 335 LEU A O 1
ATOM 2579 N N . PHE A 1 336 ? 12.421 -10.507 1.767 1.00 92.31 336 PHE A N 1
ATOM 2580 C CA . PHE A 1 336 ? 11.119 -11.147 1.615 1.00 92.31 336 PHE A CA 1
ATOM 2581 C C . PHE A 1 336 ? 10.494 -11.516 2.972 1.00 92.31 336 PHE A C 1
ATOM 2583 O O . PHE A 1 336 ? 11.223 -11.790 3.929 1.00 92.31 336 PHE A O 1
ATOM 2590 N N . PRO A 1 337 ? 9.156 -11.645 3.045 1.00 93.25 337 PRO A N 1
ATOM 2591 C CA . PRO A 1 337 ? 8.179 -11.285 2.011 1.00 93.25 337 PRO A CA 1
ATOM 2592 C C . PRO A 1 337 ? 7.897 -9.773 1.965 1.00 93.25 337 PRO A C 1
ATOM 2594 O O . PRO A 1 337 ? 7.926 -9.109 2.999 1.00 93.25 337 PRO A O 1
ATOM 2597 N N . ARG A 1 338 ? 7.579 -9.236 0.780 1.00 91.50 338 ARG A N 1
ATOM 2598 C CA . ARG A 1 338 ? 7.349 -7.796 0.560 1.00 91.50 338 ARG A CA 1
ATOM 2599 C C . ARG A 1 338 ? 5.862 -7.463 0.544 1.00 91.50 338 ARG A C 1
ATOM 2601 O O . ARG A 1 338 ? 5.211 -7.593 -0.479 1.00 91.50 338 ARG A O 1
ATOM 2608 N N . VAL A 1 339 ? 5.323 -6.984 1.655 1.00 92.81 339 VAL A N 1
ATOM 2609 C CA . VAL A 1 339 ? 3.868 -6.836 1.831 1.00 92.81 339 VAL A CA 1
ATOM 2610 C C . VAL A 1 339 ? 3.438 -5.373 1.814 1.00 92.81 339 VAL A C 1
ATOM 2612 O O . VAL A 1 339 ? 4.138 -4.506 2.336 1.00 92.81 339 VAL A O 1
ATOM 2615 N N . ASN A 1 340 ? 2.268 -5.111 1.234 1.00 92.75 340 ASN A N 1
ATOM 2616 C CA . ASN A 1 340 ? 1.586 -3.822 1.307 1.00 92.75 340 ASN A CA 1
ATOM 2617 C C . ASN A 1 340 ? 0.532 -3.834 2.416 1.00 92.75 340 ASN A C 1
ATOM 2619 O O . ASN A 1 340 ? -0.162 -4.829 2.606 1.00 92.75 340 ASN A O 1
ATOM 2623 N N . TYR A 1 341 ? 0.396 -2.711 3.124 1.00 92.56 341 TYR A N 1
ATOM 2624 C CA . TYR A 1 341 ? -0.636 -2.491 4.148 1.00 92.56 341 TYR A CA 1
ATOM 2625 C C . TYR A 1 341 ? -0.767 -3.618 5.201 1.00 92.56 341 TYR A C 1
ATOM 2627 O O . TYR A 1 341 ? -1.884 -4.055 5.481 1.00 92.56 341 TYR A O 1
ATOM 2635 N N . PRO A 1 342 ? 0.335 -4.118 5.797 1.00 94.56 342 PRO A N 1
ATOM 2636 C CA . PRO A 1 342 ? 0.286 -5.292 6.676 1.00 94.56 342 PRO A CA 1
ATOM 2637 C C . PRO A 1 342 ? -0.462 -5.044 7.995 1.00 94.56 342 PRO A C 1
ATOM 2639 O O . PRO A 1 342 ? -1.086 -5.953 8.531 1.00 94.56 342 PRO A O 1
ATOM 2642 N N . LEU A 1 343 ? -0.427 -3.819 8.532 1.00 95.88 343 LEU A N 1
ATOM 2643 C CA . LEU A 1 343 ? -1.149 -3.475 9.759 1.00 95.88 343 LEU A CA 1
ATOM 2644 C C . LEU A 1 343 ? -2.650 -3.358 9.482 1.00 95.88 343 LEU A C 1
ATOM 2646 O O . LEU A 1 343 ? -3.060 -2.677 8.550 1.00 95.88 343 LEU A O 1
ATOM 2650 N N . GLY A 1 344 ? -3.475 -3.978 10.319 1.00 95.75 344 GLY A N 1
ATOM 2651 C CA . GLY A 1 344 ? -4.933 -3.942 10.208 1.00 95.75 344 GLY A CA 1
ATOM 2652 C C . GLY A 1 344 ? -5.496 -4.910 9.170 1.00 95.75 344 GLY A C 1
ATOM 2653 O O . GLY A 1 344 ? -6.621 -5.360 9.347 1.00 95.75 344 GLY A O 1
ATOM 2654 N N . ASN A 1 345 ? -4.727 -5.301 8.153 1.00 96.44 345 ASN A N 1
ATOM 2655 C CA . ASN A 1 345 ? -5.063 -6.405 7.252 1.00 96.44 345 ASN A CA 1
ATOM 2656 C C . ASN A 1 345 ? -4.532 -7.744 7.773 1.00 96.44 345 ASN A C 1
ATOM 2658 O O . ASN A 1 345 ? -3.727 -7.794 8.697 1.00 96.44 345 ASN A O 1
ATOM 2662 N N . SER A 1 346 ? -4.979 -8.846 7.175 1.00 96.56 346 SER A N 1
ATOM 2663 C CA . SER A 1 346 ? -4.706 -10.196 7.683 1.00 96.56 346 SER A CA 1
ATOM 2664 C C . SER A 1 346 ? -4.512 -11.249 6.593 1.00 96.56 346 SER A C 1
ATOM 2666 O O . SER A 1 346 ? -4.625 -12.441 6.857 1.00 96.56 346 SER A O 1
ATOM 2668 N N . PHE A 1 347 ? -4.213 -10.827 5.365 1.00 96.81 347 PHE A N 1
ATOM 2669 C CA . PHE A 1 347 ? -3.983 -11.744 4.251 1.00 96.81 347 PHE A CA 1
ATOM 2670 C C . PHE A 1 347 ? -2.757 -12.628 4.501 1.00 96.81 347 PHE A C 1
ATOM 2672 O O . PHE A 1 347 ? -1.674 -12.127 4.814 1.00 96.81 347 PHE A O 1
ATOM 2679 N N . ALA A 1 348 ? -2.916 -13.937 4.309 1.00 96.50 348 ALA A N 1
ATOM 2680 C CA . ALA A 1 348 ? -1.801 -14.868 4.246 1.00 96.50 348 ALA A CA 1
ATOM 2681 C C . ALA A 1 348 ? -0.886 -14.514 3.066 1.00 96.50 348 ALA A C 1
ATOM 2683 O O . ALA A 1 348 ? -1.342 -14.107 1.993 1.00 96.50 348 ALA A O 1
ATOM 2684 N N . HIS A 1 349 ? 0.418 -14.696 3.257 1.00 95.88 349 HIS A N 1
ATOM 2685 C CA . HIS A 1 349 ? 1.399 -14.451 2.210 1.00 95.88 349 HIS A CA 1
ATOM 2686 C C . HIS A 1 349 ? 1.752 -15.754 1.471 1.00 95.88 349 HIS A C 1
ATOM 2688 O O . HIS A 1 349 ? 2.049 -16.747 2.132 1.00 95.88 349 HIS A O 1
ATOM 2694 N N . PRO A 1 350 ? 1.825 -15.774 0.127 1.00 95.62 350 PRO A N 1
ATOM 2695 C CA . PRO A 1 350 ? 2.047 -16.984 -0.668 1.00 95.62 350 PRO A CA 1
ATOM 2696 C C . PRO A 1 350 ? 3.413 -17.612 -0.433 1.00 95.62 350 PRO A C 1
ATOM 2698 O O . PRO A 1 350 ? 3.587 -18.812 -0.621 1.00 95.62 350 PRO A O 1
ATOM 2701 N N . MET A 1 351 ? 4.400 -16.816 -0.018 1.00 95.69 351 MET A N 1
ATOM 2702 C CA . MET A 1 351 ? 5.709 -17.364 0.316 1.00 95.69 351 MET A CA 1
ATOM 2703 C C . MET A 1 351 ? 5.691 -18.183 1.598 1.00 95.69 351 MET A C 1
ATOM 2705 O O . MET A 1 351 ? 6.566 -19.015 1.714 1.00 95.69 351 MET A O 1
ATOM 2709 N N . LEU A 1 352 ? 4.749 -17.997 2.530 1.00 96.38 352 LEU A N 1
ATOM 2710 C CA . LEU A 1 352 ? 4.691 -18.717 3.810 1.00 96.38 352 LEU A CA 1
ATOM 2711 C C . LEU A 1 352 ? 3.585 -19.786 3.782 1.00 96.38 352 LEU A C 1
ATOM 2713 O O . LEU A 1 352 ? 2.490 -19.494 3.306 1.00 96.38 352 LEU A O 1
ATOM 2717 N N . PRO A 1 353 ? 3.814 -21.001 4.317 1.00 96.62 353 PRO A N 1
ATOM 2718 C CA . PRO A 1 353 ? 2.735 -21.958 4.540 1.00 96.62 353 PRO A CA 1
ATOM 2719 C C . PRO A 1 353 ? 1.618 -21.338 5.388 1.00 96.62 353 PRO A C 1
ATOM 2721 O O . PRO A 1 353 ? 1.896 -20.598 6.330 1.00 96.62 353 PRO A O 1
ATOM 2724 N N . SER A 1 354 ? 0.358 -21.684 5.108 1.00 97.00 354 SER A N 1
ATOM 2725 C CA . SER A 1 354 ? -0.792 -21.175 5.878 1.00 97.00 354 SER A CA 1
ATOM 2726 C C . SER A 1 354 ? -0.658 -21.454 7.387 1.00 97.00 354 SER A C 1
ATOM 2728 O O . SER A 1 354 ? -0.962 -20.599 8.220 1.00 97.00 354 SER A O 1
ATOM 2730 N N . GLY A 1 355 ? -0.092 -22.611 7.743 1.00 97.38 355 GLY A N 1
ATOM 2731 C CA . GLY A 1 355 ? 0.136 -23.038 9.125 1.00 97.38 355 GLY A CA 1
ATOM 2732 C C . GLY A 1 355 ? 1.376 -22.445 9.799 1.00 97.38 355 GLY A C 1
ATOM 2733 O O . GLY A 1 355 ? 1.743 -22.899 10.879 1.00 97.38 355 GLY A O 1
ATOM 2734 N N . ALA A 1 356 ? 2.048 -21.464 9.190 1.00 96.75 356 ALA A N 1
ATOM 2735 C CA . ALA A 1 356 ? 3.269 -20.875 9.729 1.00 96.75 356 ALA A CA 1
ATOM 2736 C C . ALA A 1 356 ? 3.240 -19.340 9.696 1.00 96.75 356 ALA A C 1
ATOM 2738 O O . ALA A 1 356 ? 2.664 -18.723 8.804 1.00 96.75 356 ALA A O 1
ATOM 2739 N N . ILE A 1 357 ? 3.925 -18.728 10.665 1.00 96.56 357 ILE A N 1
ATOM 2740 C CA . ILE A 1 357 ? 4.174 -17.272 10.728 1.00 96.56 357 ILE A CA 1
ATOM 2741 C C . ILE A 1 357 ? 5.636 -16.914 10.442 1.00 96.56 357 ILE A C 1
ATOM 2743 O O . ILE A 1 357 ? 6.006 -15.743 10.379 1.00 96.56 357 ILE A O 1
ATOM 2747 N N . THR A 1 358 ? 6.491 -17.926 10.297 1.00 96.50 358 THR A N 1
ATOM 2748 C CA . THR A 1 358 ? 7.893 -17.772 9.928 1.00 96.50 358 THR A CA 1
ATOM 2749 C C . THR A 1 358 ? 8.427 -19.047 9.286 1.00 96.50 358 THR A C 1
ATOM 2751 O O . THR A 1 358 ? 7.939 -20.138 9.575 1.00 96.50 358 THR A O 1
ATOM 2754 N N . GLN A 1 359 ? 9.443 -18.914 8.439 1.00 95.19 359 GLN A N 1
ATOM 2755 C CA . GLN A 1 359 ? 10.247 -20.027 7.929 1.00 95.19 359 GLN A CA 1
ATOM 2756 C C . GLN A 1 359 ? 11.605 -19.520 7.430 1.00 95.19 359 GLN A C 1
ATOM 2758 O O . GLN A 1 359 ? 11.827 -18.312 7.343 1.00 95.19 359 GLN A O 1
ATOM 2763 N N . SER A 1 360 ? 12.506 -20.427 7.062 1.00 94.19 360 SER A N 1
ATOM 2764 C CA . SER A 1 360 ? 13.798 -20.075 6.461 1.00 94.19 360 SER A CA 1
ATOM 2765 C C . SER A 1 360 ? 13.634 -19.347 5.123 1.00 94.19 360 SER A C 1
ATOM 2767 O O . SER A 1 360 ? 12.774 -19.696 4.313 1.00 94.19 360 SER A O 1
ATOM 2769 N N . SER A 1 361 ? 14.471 -18.337 4.876 1.00 93.94 361 SER A N 1
ATOM 2770 C CA . SER A 1 361 ? 14.470 -17.612 3.604 1.00 93.94 361 SER A CA 1
ATOM 2771 C C . SER A 1 361 ? 15.012 -18.481 2.459 1.00 93.94 361 SER A C 1
ATOM 2773 O O . SER A 1 361 ? 16.098 -19.051 2.594 1.00 93.94 361 SER A O 1
ATOM 2775 N N . PRO A 1 362 ? 14.337 -18.535 1.294 1.00 93.00 362 PRO A N 1
ATOM 2776 C CA . PRO A 1 362 ? 14.862 -19.217 0.108 1.00 93.00 362 PRO A CA 1
ATOM 2777 C C . PRO A 1 362 ? 16.123 -18.538 -0.451 1.00 93.00 362 PRO A C 1
ATOM 2779 O O . PRO A 1 362 ? 16.878 -19.158 -1.200 1.00 93.00 362 PRO A O 1
ATOM 2782 N N . MET A 1 363 ? 16.385 -17.283 -0.065 1.00 89.94 363 MET A N 1
ATOM 2783 C CA . MET A 1 363 ? 17.608 -16.558 -0.421 1.00 89.94 363 MET A CA 1
ATOM 2784 C C . MET A 1 363 ? 18.854 -17.078 0.323 1.00 89.94 363 MET A C 1
ATOM 2786 O O . MET A 1 363 ? 19.969 -16.730 -0.056 1.00 89.94 363 MET A O 1
ATOM 2790 N N . GLY A 1 364 ? 18.688 -17.954 1.324 1.00 86.75 364 GLY A N 1
ATOM 2791 C CA . GLY A 1 364 ? 19.775 -18.559 2.097 1.00 86.75 364 GLY A CA 1
ATOM 2792 C C . GLY A 1 364 ? 20.199 -17.755 3.334 1.00 86.75 364 GLY A C 1
ATOM 2793 O O . GLY A 1 364 ? 19.566 -16.770 3.716 1.00 86.75 364 GLY A O 1
ATOM 2794 N N . GLY A 1 365 ? 21.277 -18.208 3.983 1.00 85.31 365 GLY A N 1
ATOM 2795 C CA . GLY A 1 365 ? 21.791 -17.628 5.230 1.00 85.31 365 GLY A CA 1
ATOM 2796 C C . GLY A 1 365 ? 20.884 -17.863 6.447 1.00 85.31 365 GLY A C 1
ATOM 2797 O O . GLY A 1 365 ? 19.996 -18.710 6.425 1.00 85.31 365 GLY A O 1
ATOM 2798 N N . SER A 1 366 ? 21.098 -17.089 7.516 1.00 86.81 366 SER A N 1
ATOM 2799 C CA . SER A 1 366 ? 20.303 -17.152 8.761 1.00 86.81 366 SER A CA 1
ATOM 2800 C C . SER A 1 366 ? 19.008 -16.322 8.714 1.00 86.81 366 SER A C 1
ATOM 2802 O O . SER A 1 366 ? 18.381 -16.088 9.747 1.00 86.81 366 SER A O 1
ATOM 2804 N N . GLN A 1 367 ? 18.620 -15.828 7.533 1.00 88.94 367 GLN A N 1
ATOM 2805 C CA . GLN A 1 367 ? 17.443 -14.978 7.352 1.00 88.94 367 GLN A CA 1
ATOM 2806 C C . GLN A 1 367 ? 16.147 -15.792 7.412 1.00 88.94 367 GLN A C 1
ATOM 2808 O O . GLN A 1 367 ? 16.072 -16.925 6.929 1.00 88.94 367 GLN A O 1
ATOM 2813 N N . LYS A 1 368 ? 15.093 -15.178 7.953 1.00 93.31 368 LYS A N 1
ATOM 2814 C CA . LYS A 1 368 ? 13.756 -15.769 8.037 1.00 93.31 368 LYS A CA 1
ATOM 2815 C C . LYS A 1 368 ? 12.742 -14.920 7.290 1.00 93.31 368 LYS A C 1
ATOM 2817 O O . LYS A 1 368 ? 12.797 -13.697 7.342 1.00 93.31 368 LYS A O 1
ATOM 2822 N N . LEU A 1 369 ? 11.795 -15.593 6.653 1.00 95.31 369 LEU A N 1
ATOM 2823 C CA . LEU A 1 369 ? 10.547 -14.988 6.216 1.00 95.31 369 LEU A CA 1
ATOM 2824 C C . LEU A 1 369 ? 9.653 -14.797 7.439 1.00 95.31 369 LEU A C 1
ATOM 2826 O O . LEU A 1 369 ? 9.609 -15.664 8.317 1.00 95.31 369 LEU A O 1
ATOM 2830 N N . LEU A 1 370 ? 8.951 -13.672 7.483 1.00 95.44 370 LEU A N 1
ATOM 2831 C CA . LEU A 1 370 ? 8.058 -13.288 8.570 1.00 95.44 370 LEU A CA 1
ATOM 2832 C C . LEU A 1 370 ? 6.675 -12.970 8.000 1.00 95.44 370 LEU A C 1
ATOM 2834 O O . LEU A 1 370 ? 6.564 -12.255 7.003 1.00 95.44 370 LEU A O 1
ATOM 2838 N N . ASP A 1 371 ? 5.621 -13.486 8.629 1.00 96.75 371 ASP A N 1
ATOM 2839 C CA . ASP A 1 371 ? 4.250 -13.056 8.348 1.00 96.75 371 ASP A CA 1
ATOM 2840 C C . ASP A 1 371 ? 4.038 -11.662 8.956 1.00 96.75 371 ASP A C 1
ATOM 2842 O O . ASP A 1 371 ? 3.678 -11.513 10.126 1.00 96.75 371 ASP A O 1
ATOM 2846 N N . HIS A 1 372 ? 4.351 -10.631 8.166 1.00 95.94 372 HIS A N 1
ATOM 2847 C CA . HIS A 1 372 ? 4.316 -9.239 8.607 1.00 95.94 372 HIS A CA 1
ATOM 2848 C C . HIS A 1 372 ? 2.932 -8.829 9.116 1.00 95.94 372 HIS A C 1
ATOM 2850 O O . HIS A 1 372 ? 2.848 -8.216 10.178 1.00 95.94 372 HIS A O 1
ATOM 2856 N N . SER A 1 373 ? 1.859 -9.202 8.413 1.00 95.75 373 SER A N 1
ATOM 2857 C CA . SER A 1 373 ? 0.493 -8.873 8.827 1.00 95.75 373 SER A CA 1
ATOM 2858 C C . SER A 1 373 ? 0.178 -9.490 10.188 1.00 95.75 373 SER A C 1
ATOM 2860 O O . SER A 1 373 ? -0.196 -8.776 11.123 1.00 95.75 373 SER A O 1
ATOM 2862 N N . TYR A 1 374 ? 0.436 -10.796 10.346 1.00 97.50 374 TYR A N 1
ATOM 2863 C CA . TYR A 1 374 ? 0.175 -11.492 11.605 1.00 97.50 374 TYR A CA 1
ATOM 2864 C C . TYR A 1 374 ? 0.955 -10.886 12.777 1.00 97.50 374 TYR A C 1
ATOM 2866 O O . TYR A 1 374 ? 0.380 -10.547 13.818 1.00 97.50 374 TYR A O 1
ATOM 2874 N N . LEU A 1 375 ? 2.271 -10.729 12.604 1.00 96.62 375 LEU A N 1
ATOM 2875 C CA . LEU A 1 375 ? 3.176 -10.282 13.663 1.00 96.62 375 LEU A CA 1
ATOM 2876 C C . LEU A 1 375 ? 2.936 -8.824 14.060 1.00 96.62 375 LEU A C 1
ATOM 2878 O O . LEU A 1 375 ? 2.997 -8.503 15.249 1.00 96.62 375 LEU A O 1
ATOM 2882 N N . MET A 1 376 ? 2.638 -7.945 13.099 1.00 96.38 376 MET A N 1
ATOM 2883 C CA . MET A 1 376 ? 2.347 -6.541 13.389 1.00 96.38 376 MET A CA 1
ATOM 2884 C C . MET A 1 376 ? 1.035 -6.391 14.145 1.00 96.38 376 MET A C 1
ATOM 2886 O O . MET A 1 376 ? 1.003 -5.698 15.161 1.00 96.38 376 MET A O 1
ATOM 2890 N N . ASN A 1 377 ? -0.020 -7.084 13.718 1.00 97.44 377 ASN A N 1
ATOM 2891 C CA . ASN A 1 377 ? -1.299 -7.041 14.418 1.00 97.44 377 ASN A CA 1
ATOM 2892 C C . ASN A 1 377 ? -1.186 -7.588 15.846 1.00 97.44 377 ASN A C 1
ATOM 2894 O O . ASN A 1 377 ? -1.644 -6.936 16.783 1.00 97.44 377 ASN A O 1
ATOM 2898 N N . ALA A 1 378 ? -0.511 -8.730 16.023 1.00 95.19 378 ALA A N 1
ATOM 2899 C CA . ALA A 1 378 ? -0.291 -9.336 17.337 1.00 95.19 378 ALA A CA 1
ATOM 2900 C C . ALA A 1 378 ? 0.566 -8.454 18.266 1.00 95.19 378 ALA A C 1
ATOM 2902 O O . ALA A 1 378 ? 0.430 -8.513 19.488 1.00 95.19 378 ALA A O 1
ATOM 2903 N N . SER A 1 379 ? 1.458 -7.638 17.696 1.00 93.31 379 SER A N 1
ATOM 2904 C CA . SER A 1 379 ? 2.356 -6.776 18.469 1.00 93.31 379 SER A CA 1
ATOM 2905 C C . SER A 1 379 ? 1.764 -5.406 18.786 1.00 93.31 379 SER A C 1
ATOM 2907 O O . SER A 1 379 ? 2.099 -4.847 19.829 1.00 93.31 379 SER A O 1
ATOM 2909 N N . LEU A 1 380 ? 0.933 -4.845 17.902 1.00 95.25 380 LEU A N 1
ATOM 2910 C CA . LEU A 1 380 ? 0.508 -3.445 17.983 1.00 95.25 380 LEU A CA 1
ATOM 2911 C C . LEU A 1 380 ? -0.887 -3.269 18.585 1.00 95.25 380 LEU A C 1
ATOM 2913 O O . LEU A 1 380 ? -1.029 -2.432 19.473 1.00 95.25 380 LEU A O 1
ATOM 2917 N N . TRP A 1 381 ? -1.891 -4.049 18.172 1.00 94.62 381 TRP A N 1
ATOM 2918 C CA . TRP A 1 381 ? -3.292 -3.763 18.523 1.00 94.62 381 TRP A CA 1
ATOM 2919 C C . TRP A 1 381 ? -3.593 -3.796 20.025 1.00 94.62 381 TRP A C 1
ATOM 2921 O O . TRP A 1 381 ? -4.398 -3.002 20.498 1.00 94.62 381 TRP A O 1
ATOM 2931 N N . ASP A 1 382 ? -2.929 -4.670 20.782 1.00 91.00 382 ASP A N 1
ATOM 2932 C CA . ASP A 1 382 ? -3.179 -4.826 22.222 1.00 91.00 382 ASP A CA 1
ATOM 2933 C C . ASP A 1 382 ? -2.156 -4.102 23.114 1.00 91.00 382 ASP A C 1
ATOM 2935 O O . ASP A 1 382 ? -2.341 -4.002 24.328 1.00 91.00 382 ASP A O 1
ATOM 2939 N N . ARG A 1 383 ? -1.041 -3.626 22.542 1.00 87.75 383 ARG A N 1
ATOM 2940 C CA . ARG A 1 383 ? 0.107 -3.099 23.309 1.00 87.75 383 ARG A CA 1
ATOM 2941 C C . ARG A 1 383 ? 0.459 -1.654 22.986 1.00 87.75 383 ARG A C 1
ATOM 2943 O O . ARG A 1 383 ? 1.278 -1.069 23.695 1.00 87.75 383 ARG A O 1
ATOM 2950 N N . TYR A 1 384 ? -0.117 -1.095 21.927 1.00 89.62 384 TYR A N 1
ATOM 2951 C CA . TYR A 1 384 ? 0.227 0.224 21.424 1.00 89.62 384 TYR A CA 1
ATOM 2952 C C . TYR A 1 384 ? -1.031 1.044 21.141 1.00 89.62 384 TYR A C 1
ATOM 2954 O O . TYR A 1 384 ? -2.044 0.525 20.688 1.00 89.62 384 TYR A O 1
ATOM 2962 N N . PHE A 1 385 ? -0.965 2.348 21.390 1.00 91.12 385 PHE A N 1
ATOM 2963 C CA . PHE A 1 385 ? -1.989 3.306 20.979 1.00 91.12 385 PHE A CA 1
ATOM 2964 C C . PHE A 1 385 ? -1.340 4.675 20.771 1.00 91.12 385 PHE A C 1
ATOM 2966 O O . PHE A 1 385 ? -0.249 4.937 21.281 1.00 91.12 385 PHE A O 1
ATOM 2973 N N . PHE A 1 386 ? -2.020 5.563 20.048 1.00 92.19 386 PHE A N 1
ATOM 2974 C CA . PHE A 1 386 ? -1.601 6.955 19.922 1.00 92.19 386 PHE A CA 1
ATOM 2975 C C . PHE A 1 386 ? -2.495 7.847 20.773 1.00 92.19 386 PHE A C 1
ATOM 2977 O O . PHE A 1 386 ? -3.701 7.911 20.556 1.00 92.19 386 PHE A O 1
ATOM 2984 N N . SER A 1 387 ? -1.893 8.559 21.724 1.00 90.44 387 SER A N 1
ATOM 2985 C CA . SER A 1 387 ? -2.597 9.578 22.505 1.00 90.44 387 SER A CA 1
ATOM 2986 C C . SER A 1 387 ? -2.759 10.894 21.754 1.00 90.44 387 SER A C 1
ATOM 2988 O O . SER A 1 387 ? -3.641 11.678 22.087 1.00 90.44 387 SER A O 1
ATOM 2990 N N . SER A 1 388 ? -1.899 11.164 20.764 1.00 90.38 388 SER A N 1
ATOM 2991 C CA . SER A 1 388 ? -1.736 12.480 20.122 1.00 90.38 388 SER A CA 1
ATOM 2992 C C . SER A 1 388 ? -1.438 13.633 21.099 1.00 90.38 388 SER A C 1
ATOM 2994 O O . SER A 1 388 ? -1.644 14.796 20.768 1.00 90.38 388 SER A O 1
ATOM 2996 N N . ALA A 1 389 ? -0.916 13.322 22.291 1.00 92.19 389 ALA A N 1
ATOM 2997 C CA . ALA A 1 389 ? -0.570 14.291 23.332 1.00 92.19 389 ALA A CA 1
ATOM 2998 C C . ALA A 1 389 ? 0.765 15.007 23.034 1.00 92.19 389 ALA A C 1
ATOM 3000 O O . ALA A 1 389 ? 1.769 14.823 23.730 1.00 92.19 389 ALA A O 1
ATOM 3001 N N . THR A 1 390 ? 0.785 15.772 21.945 1.00 92.12 390 THR A N 1
ATOM 3002 C CA . THR A 1 390 ? 1.972 16.412 21.362 1.00 92.12 390 THR A CA 1
ATOM 3003 C C . THR A 1 390 ? 1.624 17.783 20.766 1.00 92.12 390 THR A C 1
ATOM 3005 O O . THR A 1 390 ? 0.487 18.239 20.876 1.00 92.12 390 THR A O 1
ATOM 3008 N N . ASP A 1 391 ? 2.603 18.446 20.155 1.00 91.88 391 ASP A N 1
ATOM 3009 C CA . ASP A 1 391 ? 2.415 19.724 19.471 1.00 91.88 391 ASP A CA 1
ATOM 3010 C C . ASP A 1 391 ? 1.537 19.564 18.218 1.00 91.88 391 ASP A C 1
ATOM 3012 O O . ASP A 1 391 ? 1.751 18.686 17.379 1.00 91.88 391 ASP A O 1
ATOM 3016 N N . ASN A 1 392 ? 0.602 20.493 18.028 1.00 91.44 392 ASN A N 1
ATOM 3017 C CA . ASN A 1 392 ? -0.201 20.620 16.813 1.00 91.44 392 ASN A CA 1
ATOM 3018 C C . ASN A 1 392 ? 0.413 21.683 15.893 1.00 91.44 392 ASN A C 1
ATOM 3020 O O . ASN A 1 392 ? -0.179 22.733 15.662 1.00 91.44 392 ASN A O 1
ATOM 3024 N N . ASN A 1 393 ? 1.632 21.453 15.400 1.00 85.88 393 ASN A N 1
ATOM 3025 C CA . ASN A 1 393 ? 2.398 22.469 14.663 1.00 85.88 393 ASN A CA 1
ATOM 3026 C C . ASN A 1 393 ? 2.427 22.278 13.129 1.00 85.88 393 ASN A C 1
ATOM 3028 O O . ASN A 1 393 ? 2.812 23.198 12.403 1.00 85.88 393 ASN A O 1
ATOM 3032 N N . SER A 1 394 ? 1.954 21.141 12.609 1.00 82.62 394 SER A N 1
ATOM 3033 C CA . SER A 1 394 ? 1.916 20.861 11.164 1.00 82.62 394 SER A CA 1
ATOM 3034 C C . SER A 1 394 ? 1.007 21.807 10.375 1.00 82.62 394 SER A C 1
ATOM 3036 O O . SER A 1 394 ? -0.005 22.266 10.900 1.00 82.62 394 SER A O 1
ATOM 3038 N N . VAL A 1 395 ? 1.333 22.055 9.097 1.00 76.25 395 VAL A N 1
ATOM 3039 C CA . VAL A 1 395 ? 0.557 22.841 8.111 1.00 76.25 395 VAL A CA 1
ATOM 3040 C C . VAL A 1 395 ? -0.937 22.502 8.051 1.00 76.25 395 VAL A C 1
ATOM 3042 O O . VAL A 1 395 ? -1.720 23.371 7.694 1.00 76.25 395 VAL A O 1
ATOM 3045 N N . MET A 1 396 ? -1.340 21.293 8.453 1.00 77.75 396 MET A N 1
ATOM 3046 C CA . MET A 1 396 ? -2.751 20.880 8.508 1.00 77.75 396 MET A CA 1
ATOM 3047 C C . MET A 1 396 ? -3.545 21.514 9.662 1.00 77.75 396 MET A C 1
ATOM 3049 O O . MET A 1 396 ? -4.772 21.502 9.643 1.00 77.75 396 MET A O 1
ATOM 3053 N N . PHE A 1 397 ? -2.873 22.063 10.677 1.00 83.44 397 PHE A N 1
ATOM 3054 C CA . PHE A 1 397 ? -3.522 22.730 11.804 1.00 83.44 397 PHE A CA 1
ATOM 3055 C C . PHE A 1 397 ? -3.626 24.234 11.568 1.00 83.44 397 PHE A C 1
ATOM 3057 O O . PHE A 1 397 ? -2.602 24.917 11.489 1.00 83.44 397 PHE A O 1
ATOM 3064 N N . ALA A 1 398 ? -4.862 24.741 11.525 1.00 84.62 398 ALA A N 1
ATOM 3065 C CA . ALA A 1 398 ? -5.142 26.176 11.557 1.00 84.62 398 ALA A CA 1
ATOM 3066 C C . ALA A 1 398 ? -4.775 26.791 12.920 1.00 84.62 398 ALA A C 1
ATOM 3068 O O . ALA A 1 398 ? -4.162 27.851 12.983 1.00 84.62 398 ALA A O 1
ATOM 3069 N N . ASP A 1 399 ? -5.101 26.086 14.007 1.00 87.38 399 ASP A N 1
ATOM 3070 C CA . ASP A 1 399 ? -4.782 26.468 15.384 1.00 87.38 399 ASP A CA 1
ATOM 3071 C C . ASP A 1 399 ? -3.532 25.719 15.872 1.00 87.38 399 ASP A C 1
ATOM 3073 O O . ASP A 1 399 ? -3.576 24.515 16.158 1.00 87.38 399 ASP A O 1
ATOM 3077 N N . LYS A 1 400 ? -2.403 26.434 15.926 1.00 91.69 400 LYS A N 1
ATOM 3078 C CA . LYS A 1 400 ? -1.107 25.894 16.350 1.00 91.69 400 LYS A CA 1
ATOM 3079 C C . LYS A 1 400 ? -1.026 25.881 17.872 1.00 91.69 400 LYS A C 1
ATOM 3081 O O . LYS A 1 400 ? -0.991 26.934 18.499 1.00 91.69 400 LYS A O 1
ATOM 3086 N N . ARG A 1 401 ? -0.926 24.691 18.467 1.00 93.19 401 ARG A N 1
ATOM 3087 C CA . ARG A 1 401 ? -0.876 24.514 19.931 1.00 93.19 401 ARG A CA 1
ATOM 3088 C C . ARG A 1 401 ? 0.370 23.750 20.358 1.00 93.19 401 ARG A C 1
ATOM 3090 O O . ARG A 1 401 ? 0.746 22.779 19.702 1.00 93.19 401 ARG A O 1
ATOM 3097 N N . THR A 1 402 ? 0.981 24.163 21.465 1.00 94.88 402 THR A N 1
ATOM 3098 C CA . THR A 1 402 ? 2.077 23.421 22.107 1.00 94.88 402 THR A CA 1
ATOM 3099 C C . THR A 1 402 ? 1.532 22.243 22.915 1.00 94.88 402 THR A C 1
ATOM 3101 O O . THR A 1 402 ? 0.364 22.240 23.313 1.00 94.88 402 THR A O 1
ATOM 3104 N N . ARG A 1 403 ? 2.386 21.265 23.224 1.00 93.75 403 ARG A N 1
ATOM 3105 C CA . ARG A 1 403 ? 2.072 20.092 24.049 1.00 93.75 403 ARG A CA 1
ATOM 3106 C C . ARG A 1 403 ? 1.427 20.489 25.373 1.00 93.75 403 ARG A C 1
ATOM 3108 O O . ARG A 1 403 ? 0.442 19.875 25.763 1.00 93.75 403 ARG A O 1
ATOM 3115 N N . SER A 1 404 ? 1.952 21.513 26.045 1.00 95.88 404 SER A N 1
ATOM 3116 C CA . SER A 1 404 ? 1.412 21.976 27.328 1.00 95.88 404 SER A CA 1
ATOM 3117 C C . SER A 1 404 ? -0.019 22.495 27.196 1.00 95.88 404 SER A C 1
ATOM 3119 O O . SER A 1 404 ? -0.857 22.158 28.025 1.00 95.88 404 SER A O 1
ATOM 3121 N N . VAL A 1 405 ? -0.323 23.245 26.129 1.00 96.00 405 VAL A N 1
ATOM 3122 C CA . VAL A 1 405 ? -1.689 23.724 25.854 1.00 96.00 405 VAL A CA 1
ATOM 3123 C C . VAL A 1 405 ? -2.611 22.552 25.519 1.00 96.00 405 VAL A C 1
ATOM 3125 O O . VAL A 1 405 ? -3.686 22.447 26.093 1.00 96.00 405 VAL A O 1
ATOM 3128 N N . VAL A 1 406 ? -2.172 21.623 24.661 1.00 95.31 406 VAL A N 1
ATOM 3129 C CA . VAL A 1 406 ? -2.959 20.428 24.299 1.00 95.31 406 VAL A CA 1
ATOM 3130 C C . VAL A 1 406 ? -3.294 19.575 25.525 1.00 95.31 406 VAL A C 1
ATOM 3132 O O . VAL A 1 406 ? -4.424 19.113 25.658 1.00 95.31 406 VAL A O 1
ATOM 3135 N N . LEU A 1 407 ? -2.329 19.370 26.424 1.00 96.38 407 LEU A N 1
ATOM 3136 C CA . LEU A 1 407 ? -2.534 18.620 27.663 1.00 96.38 407 LEU A CA 1
ATOM 3137 C C . LEU A 1 407 ? -3.457 19.364 28.630 1.00 96.38 407 LEU A C 1
ATOM 3139 O O . LEU A 1 407 ? -4.364 18.746 29.180 1.00 96.38 407 LEU A O 1
ATOM 3143 N N . ASN A 1 408 ? -3.256 20.672 28.814 1.00 97.06 408 ASN A N 1
ATOM 3144 C CA . ASN A 1 408 ? -4.128 21.484 29.656 1.00 97.06 408 ASN A CA 1
ATOM 3145 C C . ASN A 1 408 ? -5.577 21.426 29.166 1.00 97.06 408 ASN A C 1
ATOM 3147 O O . ASN A 1 408 ? -6.471 21.118 29.950 1.00 97.06 408 ASN A O 1
ATOM 3151 N N . ASP A 1 409 ? -5.797 21.627 27.866 1.00 96.12 409 ASP A N 1
ATOM 3152 C CA . ASP A 1 409 ? -7.121 21.553 27.248 1.00 96.12 409 ASP A CA 1
ATOM 3153 C C . ASP A 1 409 ? -7.790 20.186 27.456 1.00 96.12 409 ASP A C 1
ATOM 3155 O O . ASP A 1 409 ? -8.981 20.100 27.758 1.00 96.12 409 ASP A O 1
ATOM 3159 N N . PHE A 1 410 ? -7.012 19.107 27.314 1.00 96.50 410 PHE A N 1
ATOM 3160 C CA . PHE A 1 410 ? -7.498 17.741 27.484 1.00 96.50 410 PHE A CA 1
ATOM 3161 C C . PHE A 1 410 ? -7.938 17.457 28.924 1.00 96.50 410 PHE A C 1
ATOM 3163 O O . PHE A 1 410 ? -9.039 16.948 29.138 1.00 96.50 410 PHE A O 1
ATOM 3170 N N . PHE A 1 411 ? -7.099 17.790 29.909 1.00 97.12 411 PHE A N 1
ATOM 3171 C CA . PHE A 1 411 ? -7.385 17.509 31.318 1.00 97.12 411 PHE A CA 1
ATOM 3172 C C . PHE A 1 411 ? -8.481 18.407 31.891 1.00 97.12 411 PHE A C 1
ATOM 3174 O O . PHE A 1 411 ? -9.312 17.928 32.661 1.00 97.12 411 PHE A O 1
ATOM 3181 N N . THR A 1 412 ? -8.522 19.680 31.486 1.00 95.88 412 THR A N 1
ATOM 3182 C CA . THR A 1 412 ? -9.577 20.636 31.881 1.00 95.88 412 THR A CA 1
ATOM 3183 C C . THR A 1 412 ? -10.867 20.469 31.071 1.00 95.88 412 THR A C 1
ATOM 3185 O O . THR A 1 412 ? -11.873 21.105 31.371 1.00 95.88 412 THR A O 1
ATOM 3188 N N . GLN A 1 413 ? -10.857 19.586 30.064 1.00 94.19 413 GLN A N 1
ATOM 3189 C CA . GLN A 1 413 ? -11.979 19.282 29.171 1.00 94.19 413 GLN A CA 1
ATOM 3190 C C . GLN A 1 413 ? -12.503 20.492 28.379 1.00 94.19 413 GLN A C 1
ATOM 3192 O O . GLN A 1 413 ? -13.655 20.500 27.942 1.00 94.19 413 GLN A O 1
ATOM 3197 N N . THR A 1 414 ? -11.665 21.503 28.143 1.00 94.94 414 THR A N 1
ATOM 3198 C CA . THR A 1 414 ? -12.034 22.680 27.339 1.00 94.94 414 THR A CA 1
ATOM 3199 C C . THR A 1 414 ? -12.022 22.373 25.842 1.00 94.94 414 THR A C 1
ATOM 3201 O O . THR A 1 414 ? -12.864 22.880 25.099 1.00 94.94 414 THR A O 1
ATOM 3204 N N . LYS A 1 415 ? -11.089 21.528 25.380 1.00 93.38 415 LYS A N 1
ATOM 3205 C CA . LYS A 1 415 ? -10.974 21.121 23.973 1.00 93.38 415 LYS A CA 1
ATOM 3206 C C . LYS A 1 415 ? -10.425 19.693 23.861 1.00 93.38 415 LYS A C 1
ATOM 3208 O O . LYS A 1 415 ? -9.446 19.359 24.527 1.00 93.38 415 LYS A O 1
ATOM 3213 N N . PRO A 1 416 ? -11.008 18.834 23.004 1.00 91.75 416 PRO A N 1
ATOM 3214 C CA . PRO A 1 416 ? -10.517 17.471 22.841 1.00 91.75 416 PRO A CA 1
ATOM 3215 C C . PRO A 1 416 ? -9.142 17.419 22.149 1.00 91.75 416 PRO A C 1
ATOM 3217 O O . PRO A 1 416 ? -8.733 18.335 21.422 1.00 91.75 416 PRO A O 1
ATOM 3220 N N . MET A 1 417 ? -8.432 16.305 22.357 1.00 91.50 417 MET A N 1
ATOM 3221 C CA . MET A 1 417 ? -7.269 15.919 21.542 1.00 91.50 417 MET A CA 1
ATOM 3222 C C . MET A 1 417 ? -7.715 15.430 20.155 1.00 91.50 417 MET A C 1
ATOM 3224 O O . MET A 1 417 ? -8.906 15.312 19.900 1.00 91.50 417 MET A O 1
ATOM 3228 N N . LEU A 1 418 ? -6.776 15.099 19.255 1.00 90.62 418 LEU A N 1
ATOM 3229 C CA . LEU A 1 418 ? -7.118 14.661 17.887 1.00 90.62 418 LEU A CA 1
ATOM 3230 C C . LEU A 1 418 ? -8.043 13.440 17.865 1.00 90.62 418 LEU A C 1
ATOM 3232 O O . LEU A 1 418 ? -8.886 13.313 16.981 1.00 90.62 418 LEU A O 1
ATOM 3236 N N . ASN A 1 419 ? -7.888 12.541 18.837 1.00 91.38 419 ASN A N 1
ATOM 3237 C CA . ASN A 1 419 ? -8.865 11.496 19.086 1.00 91.38 419 ASN A CA 1
ATOM 3238 C C . ASN A 1 419 ? -9.894 11.967 20.118 1.00 91.38 419 ASN A C 1
ATOM 3240 O O . ASN A 1 419 ? -9.693 11.810 21.323 1.00 91.38 419 ASN A O 1
ATOM 3244 N N . ASN A 1 420 ? -11.030 12.465 19.630 1.00 91.44 420 ASN A N 1
ATOM 3245 C CA . ASN A 1 420 ? -12.147 12.936 20.458 1.00 91.44 420 ASN A CA 1
ATOM 3246 C C . ASN A 1 420 ? -12.791 11.836 21.326 1.00 91.44 420 ASN A C 1
ATOM 3248 O O . ASN A 1 420 ? -13.673 12.124 22.135 1.00 91.44 420 ASN A O 1
ATOM 3252 N N . ARG A 1 421 ? -12.403 10.567 21.145 1.00 92.19 421 ARG A N 1
ATOM 3253 C CA . ARG A 1 421 ? -12.861 9.449 21.979 1.00 92.19 421 ARG A CA 1
ATOM 3254 C C . ARG A 1 421 ? -12.029 9.285 23.240 1.00 92.19 421 ARG A C 1
ATOM 3256 O O . ARG A 1 421 ? -12.500 8.625 24.158 1.00 92.19 421 ARG A O 1
ATOM 3263 N N . LEU A 1 422 ? -10.835 9.871 23.314 1.00 94.12 422 LEU A N 1
ATOM 3264 C CA . LEU A 1 422 ? -10.066 9.882 24.553 1.00 94.12 422 LEU A CA 1
ATOM 3265 C C . LEU A 1 422 ? -10.686 10.883 25.528 1.00 94.12 422 LEU A C 1
ATOM 3267 O O . LEU A 1 422 ? -10.931 12.035 25.174 1.00 94.12 422 LEU A O 1
ATOM 3271 N N . VAL A 1 423 ? -10.920 10.437 26.759 1.00 93.38 423 VAL A N 1
ATOM 3272 C CA . VAL A 1 423 ? -11.414 11.264 27.867 1.00 93.38 423 VAL A CA 1
ATOM 3273 C C . VAL A 1 423 ? -10.441 11.198 29.032 1.00 93.38 423 VAL A C 1
ATOM 3275 O O . VAL A 1 423 ? -9.879 10.138 29.310 1.00 93.38 423 VAL A O 1
ATOM 3278 N N . ALA A 1 424 ? -10.215 12.336 29.681 1.00 94.56 424 ALA A N 1
ATOM 3279 C CA . ALA A 1 424 ? -9.211 12.461 30.724 1.00 94.56 424 ALA A CA 1
ATOM 3280 C C . ALA A 1 424 ? -9.625 11.753 32.021 1.00 94.56 424 ALA A C 1
ATOM 3282 O O . ALA A 1 424 ? -10.800 11.733 32.392 1.00 94.56 424 ALA A O 1
ATOM 3283 N N . VAL A 1 425 ? -8.635 11.201 32.722 1.00 91.62 425 VAL A N 1
ATOM 3284 C CA . VAL A 1 425 ? -8.775 10.646 34.071 1.00 91.62 425 VAL A CA 1
ATOM 3285 C C . VAL A 1 425 ? -7.792 11.349 34.990 1.00 91.62 425 VAL A C 1
ATOM 3287 O O . VAL A 1 425 ? -6.583 11.168 34.849 1.00 91.62 425 VAL A O 1
ATOM 3290 N N . CYS A 1 426 ? -8.320 12.139 35.927 1.00 89.38 426 CYS A N 1
ATOM 3291 C CA . CYS A 1 426 ? -7.503 12.951 36.831 1.00 89.38 426 CYS A CA 1
ATOM 3292 C C . CYS A 1 426 ? -7.261 12.310 38.207 1.00 89.38 426 CYS A C 1
ATOM 3294 O O . CYS A 1 426 ? -6.341 12.705 38.918 1.00 89.38 426 CYS A O 1
ATOM 3296 N N . GLY A 1 427 ? -8.051 11.298 38.580 1.00 83.94 427 GLY A N 1
ATOM 3297 C CA . GLY A 1 427 ? -8.006 10.739 39.932 1.00 83.94 427 GLY A CA 1
ATOM 3298 C C . GLY A 1 427 ? -8.331 11.811 40.976 1.00 83.94 427 GLY A C 1
ATOM 3299 O O . GLY A 1 427 ? -9.310 12.536 40.815 1.00 83.94 427 GLY A O 1
ATOM 3300 N N . ASP A 1 428 ? -7.497 11.908 42.013 1.00 85.38 428 ASP A N 1
ATOM 3301 C CA . ASP A 1 428 ? -7.641 12.881 43.107 1.00 85.38 428 ASP A CA 1
ATOM 3302 C C . ASP A 1 428 ? -6.845 14.193 42.861 1.00 85.38 428 ASP A C 1
ATOM 3304 O O . ASP A 1 428 ? -6.891 15.113 43.677 1.00 85.38 428 ASP A O 1
ATOM 3308 N N . GLU A 1 429 ? -6.095 14.299 41.755 1.00 90.44 429 GLU A N 1
ATOM 3309 C CA . GLU A 1 429 ? -5.310 15.490 41.383 1.00 90.44 429 GLU A CA 1
ATOM 3310 C C . GLU A 1 429 ? -6.165 16.482 40.569 1.00 90.44 429 GLU A C 1
ATOM 3312 O O . GLU A 1 429 ? -7.021 16.073 39.781 1.00 90.44 429 GLU A O 1
ATOM 3317 N N . SER A 1 430 ? -5.936 17.795 40.720 1.00 94.75 430 SER A N 1
ATOM 3318 C CA . SER A 1 430 ? -6.608 18.783 39.861 1.00 94.75 430 SER A CA 1
ATOM 3319 C C . SER A 1 430 ? -6.139 18.665 38.408 1.00 94.75 430 SER A C 1
ATOM 3321 O O . SER A 1 430 ? -4.993 18.297 38.131 1.00 94.75 430 SER A O 1
ATOM 3323 N N . ALA A 1 431 ? -7.023 19.005 37.468 1.00 95.56 431 ALA A N 1
ATOM 3324 C CA . ALA A 1 431 ? -6.754 18.906 36.037 1.00 95.56 431 ALA A CA 1
ATOM 3325 C C . ALA A 1 431 ? -5.502 19.697 35.612 1.00 95.56 431 ALA A C 1
ATOM 3327 O O . ALA A 1 431 ? -4.687 19.200 34.835 1.00 95.56 431 ALA A O 1
ATOM 3328 N N . GLU A 1 432 ? -5.319 20.899 36.154 1.00 95.38 432 GLU A N 1
ATOM 3329 C CA . GLU A 1 432 ? -4.224 21.817 35.825 1.00 95.38 432 GLU A CA 1
ATOM 3330 C C . GLU A 1 432 ? -2.874 21.320 36.362 1.00 95.38 432 GLU A C 1
ATOM 3332 O O . GLU A 1 432 ? -1.847 21.406 35.675 1.00 95.38 432 GLU A O 1
ATOM 3337 N N . ASN A 1 433 ? -2.873 20.756 37.575 1.00 96.25 433 ASN A N 1
ATOM 3338 C CA . ASN A 1 433 ? -1.672 20.180 38.180 1.00 96.25 433 ASN A CA 1
ATOM 3339 C C . ASN A 1 433 ? -1.235 18.934 37.407 1.00 96.25 433 ASN A C 1
ATOM 3341 O O . ASN A 1 433 ? -0.068 18.827 37.016 1.00 96.25 433 ASN A O 1
ATOM 3345 N N . LEU A 1 434 ? -2.191 18.058 37.080 1.00 95.44 434 LEU A N 1
ATOM 3346 C CA . LEU A 1 434 ? -1.931 16.869 36.279 1.00 95.44 434 LEU A CA 1
ATOM 3347 C C . LEU A 1 434 ? -1.419 17.236 34.880 1.00 95.44 434 LEU A C 1
ATOM 3349 O O . LEU A 1 434 ? -0.432 16.659 34.418 1.00 95.44 434 LEU A O 1
ATOM 3353 N N . ALA A 1 435 ? -2.033 18.225 34.225 1.00 96.56 435 ALA A N 1
ATOM 3354 C CA . ALA A 1 435 ? -1.584 18.719 32.928 1.00 96.56 435 ALA A CA 1
ATOM 3355 C C . ALA A 1 435 ? -0.132 19.205 32.974 1.00 96.56 435 ALA A C 1
ATOM 3357 O O . ALA A 1 435 ? 0.681 18.785 32.147 1.00 96.56 435 ALA A O 1
ATOM 3358 N N . SER A 1 436 ? 0.212 20.025 33.970 1.00 96.19 436 SER A N 1
ATOM 3359 C CA . SER A 1 436 ? 1.569 20.550 34.164 1.00 96.19 436 SER A CA 1
ATOM 3360 C C . SER A 1 436 ? 2.578 19.429 34.417 1.00 96.19 436 SER A C 1
ATOM 3362 O O . SER A 1 436 ? 3.653 19.399 33.813 1.00 96.19 436 SER A O 1
ATOM 3364 N N . ARG A 1 437 ? 2.210 18.452 35.252 1.00 95.06 437 ARG A N 1
ATOM 3365 C CA . ARG A 1 437 ? 3.048 17.295 35.579 1.00 95.06 437 ARG A CA 1
ATOM 3366 C C . ARG A 1 437 ? 3.298 16.400 34.369 1.00 95.06 437 ARG A C 1
ATOM 3368 O O . ARG A 1 437 ? 4.439 16.018 34.124 1.00 95.06 437 ARG A O 1
ATOM 3375 N N . VAL A 1 438 ? 2.260 16.078 33.595 1.00 95.00 438 VAL A N 1
ATOM 3376 C CA . VAL A 1 438 ? 2.390 15.266 32.372 1.00 95.00 438 VAL A CA 1
ATOM 3377 C C . VAL A 1 438 ? 3.163 16.029 31.293 1.00 95.00 438 VAL A C 1
ATOM 3379 O O . VAL A 1 438 ? 3.989 15.434 30.602 1.00 95.00 438 VAL A O 1
ATOM 3382 N N . ALA A 1 439 ? 2.968 17.346 31.181 1.00 94.94 439 ALA A N 1
ATOM 3383 C CA . ALA A 1 439 ? 3.714 18.196 30.254 1.00 94.94 439 ALA A CA 1
ATOM 3384 C C . ALA A 1 439 ? 5.204 18.316 30.611 1.00 94.94 439 ALA A C 1
ATOM 3386 O O . ALA A 1 439 ? 6.013 18.566 29.718 1.00 94.94 439 ALA A O 1
ATOM 3387 N N . ALA A 1 440 ? 5.576 18.125 31.878 1.00 95.44 440 ALA A N 1
ATOM 3388 C CA . ALA A 1 440 ? 6.965 18.120 32.335 1.00 95.44 440 ALA A CA 1
ATOM 3389 C C . ALA A 1 440 ? 7.676 16.766 32.135 1.00 95.44 440 ALA A C 1
ATOM 3391 O O . ALA A 1 440 ? 8.899 16.700 32.257 1.00 95.44 440 ALA A O 1
ATOM 3392 N N . MET A 1 441 ? 6.948 15.689 31.811 1.00 94.00 441 MET A N 1
ATOM 3393 C CA . MET A 1 441 ? 7.554 14.379 31.554 1.00 94.00 441 MET A CA 1
ATOM 3394 C C . MET A 1 441 ? 8.410 14.394 30.280 1.00 94.00 441 MET A C 1
ATOM 3396 O O . MET A 1 441 ? 8.062 15.010 29.259 1.00 94.00 441 MET A O 1
ATOM 3400 N N . ASP A 1 442 ? 9.511 13.641 30.312 1.00 93.25 442 ASP A N 1
ATOM 3401 C CA . ASP A 1 442 ? 10.248 13.302 29.101 1.00 93.25 442 ASP A CA 1
ATOM 3402 C C . ASP A 1 442 ? 9.393 12.414 28.180 1.00 93.25 442 ASP A C 1
ATOM 3404 O O . ASP A 1 442 ? 8.489 11.695 28.621 1.00 93.25 442 ASP A O 1
ATOM 3408 N N . SER A 1 443 ? 9.687 12.446 26.879 1.00 88.44 443 SER A N 1
ATOM 3409 C CA . SER A 1 443 ? 8.870 11.778 25.861 1.00 88.44 443 SER A CA 1
ATOM 3410 C C . SER A 1 443 ? 8.747 10.266 26.067 1.00 88.44 443 SER A C 1
ATOM 3412 O O . SER A 1 443 ? 7.699 9.694 25.761 1.00 88.44 443 SER A O 1
ATOM 3414 N N . LYS A 1 444 ? 9.787 9.599 26.589 1.00 88.75 444 LYS A N 1
ATOM 3415 C CA . LYS A 1 444 ? 9.769 8.145 26.808 1.00 88.75 444 LYS A CA 1
ATOM 3416 C C . LYS A 1 444 ? 8.861 7.799 27.982 1.00 88.75 444 LYS A C 1
ATOM 3418 O O . LYS A 1 444 ? 8.013 6.917 27.841 1.00 88.75 444 LYS A O 1
ATOM 3423 N N . THR A 1 445 ? 9.009 8.497 29.105 1.00 88.50 445 THR A N 1
ATOM 3424 C CA . THR A 1 445 ? 8.155 8.299 30.284 1.00 88.50 445 THR A CA 1
ATOM 3425 C C . THR A 1 445 ? 6.700 8.616 29.957 1.00 88.50 445 THR A C 1
ATOM 3427 O O . THR A 1 445 ? 5.826 7.791 30.224 1.00 88.50 445 THR A O 1
ATOM 3430 N N . GLN A 1 446 ? 6.440 9.739 29.279 1.00 89.56 446 GLN A N 1
ATOM 3431 C CA . GLN A 1 446 ? 5.094 10.109 28.840 1.00 89.56 446 GLN A CA 1
ATOM 3432 C C . GLN A 1 446 ? 4.480 9.009 27.961 1.00 89.56 446 GLN A C 1
ATOM 3434 O O . GLN A 1 446 ? 3.384 8.537 28.254 1.00 89.56 446 GLN A O 1
ATOM 3439 N N . ALA A 1 447 ? 5.192 8.537 26.932 1.00 87.69 447 ALA A N 1
ATOM 3440 C CA . ALA A 1 447 ? 4.690 7.493 26.035 1.00 87.69 447 ALA A CA 1
ATOM 3441 C C . ALA A 1 447 ? 4.361 6.177 26.765 1.00 87.69 447 ALA A C 1
ATOM 3443 O O . ALA A 1 447 ? 3.404 5.494 26.407 1.00 87.69 447 ALA A O 1
ATOM 3444 N N . GLN A 1 448 ? 5.125 5.822 27.800 1.00 85.62 448 GLN A N 1
ATOM 3445 C CA . GLN A 1 448 ? 4.902 4.600 28.579 1.00 85.62 448 GLN A CA 1
ATOM 3446 C C . GLN A 1 448 ? 3.758 4.725 29.591 1.00 85.62 448 GLN A C 1
ATOM 3448 O O . GLN A 1 448 ? 3.124 3.723 29.923 1.00 85.62 448 GLN A O 1
ATOM 3453 N N . GLN A 1 449 ? 3.508 5.935 30.091 1.00 88.81 449 GLN A N 1
ATOM 3454 C CA . GLN A 1 449 ? 2.628 6.171 31.232 1.00 88.81 449 GLN A CA 1
ATOM 3455 C C . GLN A 1 449 ? 1.294 6.831 30.867 1.00 88.81 449 GLN A C 1
ATOM 3457 O O . GLN A 1 449 ? 0.358 6.740 31.656 1.00 88.81 449 GLN A O 1
ATOM 3462 N N . PHE A 1 450 ? 1.164 7.459 29.692 1.00 92.25 450 PHE A N 1
ATOM 3463 C CA . PHE A 1 450 ? -0.005 8.283 29.350 1.00 92.25 450 PHE A CA 1
ATOM 3464 C C . PHE A 1 450 ? -1.339 7.527 29.412 1.00 92.25 450 PHE A C 1
ATOM 3466 O O . PHE A 1 450 ? -2.355 8.108 29.779 1.00 92.25 450 PHE A O 1
ATOM 3473 N N . ALA A 1 451 ? -1.337 6.226 29.103 1.00 90.62 451 ALA A N 1
ATOM 3474 C CA . ALA A 1 451 ? -2.538 5.386 29.131 1.00 90.62 451 ALA A CA 1
ATOM 3475 C C . ALA A 1 451 ? -3.270 5.389 30.485 1.00 90.62 451 ALA A C 1
ATOM 3477 O O . ALA A 1 451 ? -4.463 5.115 30.518 1.00 90.62 451 ALA A O 1
ATOM 3478 N N . GLN A 1 452 ? -2.586 5.685 31.597 1.00 90.44 452 GLN A N 1
ATOM 3479 C CA . GLN A 1 452 ? -3.244 5.745 32.905 1.00 90.44 452 GLN A CA 1
ATOM 3480 C C . GLN A 1 452 ? -4.141 6.977 33.082 1.00 90.44 452 GLN A C 1
ATOM 3482 O O . GLN A 1 452 ? -5.012 6.978 33.942 1.00 90.44 452 GLN A O 1
ATOM 3487 N N . PHE A 1 453 ? -3.927 8.014 32.273 1.00 93.50 453 PHE A N 1
ATOM 3488 C CA . PHE A 1 453 ? -4.612 9.299 32.381 1.00 93.50 453 PHE A CA 1
ATOM 3489 C C . PHE A 1 453 ? -5.750 9.452 31.365 1.00 93.50 453 PHE A C 1
ATOM 3491 O O . PHE A 1 453 ? -6.296 10.544 31.214 1.00 93.50 453 PHE A O 1
ATOM 3498 N N . ALA A 1 454 ? -6.089 8.388 30.630 1.00 92.75 454 ALA A N 1
ATOM 3499 C CA . ALA A 1 454 ? -7.103 8.432 29.589 1.00 92.75 454 ALA A CA 1
ATOM 3500 C C . ALA A 1 454 ? -7.956 7.156 29.550 1.00 92.75 454 ALA A C 1
ATOM 3502 O O . ALA A 1 454 ? -7.452 6.044 29.693 1.00 92.75 454 ALA A O 1
ATOM 3503 N N . MET A 1 455 ? -9.252 7.324 29.290 1.00 91.62 455 MET A N 1
ATOM 3504 C CA . MET A 1 455 ? -10.187 6.252 28.933 1.00 91.62 455 MET A CA 1
ATOM 3505 C C . MET A 1 455 ? -10.756 6.490 27.534 1.00 91.62 455 MET A C 1
ATOM 3507 O O . MET A 1 455 ? -10.618 7.575 26.971 1.00 91.62 455 MET A O 1
ATOM 3511 N N . ILE A 1 456 ? -11.416 5.476 26.974 1.00 91.56 456 ILE A N 1
ATOM 3512 C CA . ILE A 1 456 ? -12.125 5.577 25.695 1.00 91.56 456 ILE A CA 1
ATOM 3513 C C . ILE A 1 456 ? -13.614 5.794 25.982 1.00 91.56 456 ILE A C 1
ATOM 3515 O O . ILE A 1 456 ? -14.229 5.024 26.717 1.00 91.56 456 ILE A O 1
ATOM 3519 N N . LYS A 1 457 ? -14.203 6.837 25.394 1.00 91.69 457 LYS A N 1
ATOM 3520 C CA . LYS A 1 457 ? -15.633 7.149 25.472 1.00 91.69 457 LYS A CA 1
ATOM 3521 C C . LYS A 1 457 ? -16.427 6.276 24.505 1.00 91.69 457 LYS A C 1
ATOM 3523 O O . LYS A 1 457 ? -16.231 6.356 23.290 1.00 91.69 457 LYS A O 1
ATOM 3528 N N . ASN A 1 458 ? -17.389 5.536 25.053 1.00 89.06 458 ASN A N 1
ATOM 3529 C CA . ASN A 1 458 ? -18.289 4.639 24.322 1.00 89.06 458 ASN A CA 1
ATOM 3530 C C . ASN A 1 458 ? -17.517 3.679 23.394 1.00 89.06 458 ASN A C 1
ATOM 3532 O O . ASN A 1 458 ? -17.691 3.757 22.173 1.00 89.06 458 ASN A O 1
ATOM 3536 N N . PRO A 1 459 ? -16.616 2.837 23.942 1.00 92.38 459 PRO A N 1
ATOM 3537 C CA . PRO A 1 459 ? -15.895 1.865 23.139 1.00 92.38 459 PRO A CA 1
ATOM 3538 C C . PRO A 1 459 ? -16.860 0.820 22.567 1.00 92.38 459 PRO A C 1
ATOM 3540 O O . PRO A 1 459 ? -17.874 0.488 23.182 1.00 92.38 459 PRO A O 1
ATOM 3543 N N . PHE A 1 460 ? -16.525 0.287 21.398 1.00 95.25 460 PHE A N 1
ATOM 3544 C CA . PHE A 1 460 ? -17.278 -0.763 20.729 1.00 95.25 460 PHE A CA 1
ATOM 3545 C C . PHE A 1 460 ? -16.593 -2.115 20.918 1.00 95.25 460 PHE A C 1
ATOM 3547 O O . PHE A 1 460 ? -15.430 -2.281 20.549 1.00 95.25 460 PHE A O 1
ATOM 3554 N N . ASN A 1 461 ? -17.315 -3.093 21.466 1.00 95.81 461 ASN A N 1
ATOM 3555 C CA . ASN A 1 461 ? -16.792 -4.447 21.582 1.00 95.81 461 ASN A CA 1
ATOM 3556 C C . ASN A 1 461 ? -16.921 -5.179 20.238 1.00 95.81 461 ASN A C 1
ATOM 3558 O O . ASN A 1 461 ? -18.033 -5.469 19.799 1.00 95.81 461 ASN A O 1
ATOM 3562 N N . VAL A 1 462 ? -15.790 -5.527 19.623 1.00 97.00 462 VAL A N 1
ATOM 3563 C CA . VAL A 1 462 ? -15.739 -6.225 18.325 1.00 97.00 462 VAL A CA 1
ATOM 3564 C C . VAL A 1 462 ? -16.321 -7.637 18.367 1.00 97.00 462 VAL A C 1
ATOM 3566 O O . VAL A 1 462 ? -16.604 -8.212 17.328 1.00 97.00 462 VAL A O 1
ATOM 3569 N N . ASN A 1 463 ? -16.537 -8.199 19.555 1.00 96.94 463 ASN A N 1
ATOM 3570 C CA . ASN A 1 463 ? -17.222 -9.479 19.718 1.00 96.94 463 ASN A CA 1
ATOM 3571 C C . ASN A 1 463 ? -18.756 -9.346 19.717 1.00 96.94 463 ASN A C 1
ATOM 3573 O O . ASN A 1 463 ? -19.442 -10.331 19.978 1.00 96.94 463 ASN A O 1
ATOM 3577 N N . SER A 1 464 ? -19.311 -8.149 19.477 1.00 95.81 464 SER A N 1
ATOM 3578 C CA . SER A 1 464 ? -20.762 -7.967 19.384 1.00 95.81 464 SER A CA 1
ATOM 3579 C C . SER A 1 464 ? -21.346 -8.838 18.271 1.00 95.81 464 SER A C 1
ATOM 3581 O O . SER A 1 464 ? -20.900 -8.781 17.125 1.00 95.81 464 SER A O 1
ATOM 3583 N N . ASP A 1 465 ? -22.376 -9.613 18.605 1.00 95.25 465 ASP A N 1
ATOM 3584 C CA . ASP A 1 465 ? -23.139 -10.431 17.665 1.00 95.25 465 ASP A CA 1
ATOM 3585 C C . ASP A 1 465 ? -24.453 -9.751 17.226 1.00 95.25 465 ASP A C 1
ATOM 3587 O O . ASP A 1 465 ? -25.326 -10.383 16.627 1.00 95.25 465 ASP A O 1
ATOM 3591 N N . SER A 1 466 ? -24.591 -8.452 17.514 1.00 97.56 466 SER A N 1
ATOM 3592 C CA . SER A 1 466 ? -25.715 -7.627 17.081 1.00 97.56 466 SER A CA 1
ATOM 3593 C C . SER A 1 466 ? -25.424 -6.993 15.724 1.00 97.56 466 SER A C 1
ATOM 3595 O O . SER A 1 466 ? -24.498 -6.192 15.575 1.00 97.56 466 SER A O 1
ATOM 3597 N N . ILE A 1 467 ? -26.262 -7.320 14.740 1.00 98.44 467 ILE A N 1
ATOM 3598 C CA . ILE A 1 467 ? -26.202 -6.739 13.392 1.00 98.44 467 ILE A CA 1
ATOM 3599 C C . ILE A 1 467 ? -26.434 -5.224 13.465 1.00 98.44 467 ILE A C 1
ATOM 3601 O O . ILE A 1 467 ? -25.706 -4.456 12.839 1.00 98.44 467 ILE A O 1
ATOM 3605 N N . ASP A 1 468 ? -27.384 -4.782 14.294 1.00 98.19 468 ASP A N 1
ATOM 3606 C CA . ASP A 1 468 ? -27.690 -3.362 14.483 1.00 98.19 468 ASP A CA 1
ATOM 3607 C C . ASP A 1 468 ? -26.524 -2.582 15.091 1.00 98.19 468 ASP A C 1
ATOM 3609 O O . ASP A 1 468 ? -26.275 -1.440 14.702 1.00 98.19 468 ASP A O 1
ATOM 3613 N N . ALA A 1 469 ? -25.780 -3.199 16.014 1.00 96.75 469 ALA A N 1
ATOM 3614 C CA . ALA A 1 469 ? -24.615 -2.568 16.621 1.00 96.75 469 ALA A CA 1
ATOM 3615 C C . ALA A 1 469 ? -23.490 -2.367 15.593 1.00 96.75 469 ALA A C 1
ATOM 3617 O O . ALA A 1 469 ? -22.917 -1.278 15.512 1.00 96.75 469 ALA A O 1
ATOM 3618 N N . TRP A 1 470 ? -23.225 -3.376 14.756 1.00 98.12 470 TRP A N 1
ATOM 3619 C CA . TRP A 1 470 ? -22.273 -3.255 13.649 1.00 98.12 470 TRP A CA 1
ATOM 3620 C C . TRP A 1 470 ? -22.712 -2.224 12.613 1.00 98.12 470 TRP A C 1
ATOM 3622 O O . TRP A 1 470 ? -21.899 -1.388 12.218 1.00 98.12 470 TRP A O 1
ATOM 3632 N N . ARG A 1 471 ? -23.995 -2.221 12.232 1.00 97.81 471 ARG A N 1
ATOM 3633 C CA . ARG A 1 471 ? -24.560 -1.210 11.330 1.00 97.81 471 ARG A CA 1
ATOM 3634 C C . ARG A 1 471 ? -24.344 0.196 11.882 1.00 97.81 471 ARG A C 1
ATOM 3636 O O . ARG A 1 471 ? -23.775 1.024 11.183 1.00 97.81 471 ARG A O 1
ATOM 3643 N N . GLY A 1 472 ? -24.716 0.441 13.140 1.00 96.31 472 GLY A N 1
ATOM 3644 C CA . GLY A 1 472 ? -24.587 1.760 13.766 1.00 96.31 472 GLY A CA 1
ATOM 3645 C C . GLY A 1 472 ? -23.142 2.261 13.866 1.00 96.31 472 GLY A C 1
ATOM 3646 O O . GLY A 1 472 ? -22.890 3.457 13.726 1.00 96.31 472 GLY A O 1
ATOM 3647 N N . VAL A 1 473 ? -22.174 1.363 14.075 1.00 95.81 473 VAL A N 1
ATOM 3648 C CA . VAL A 1 473 ? -20.749 1.730 14.083 1.00 95.81 473 VAL A CA 1
ATOM 3649 C C . VAL A 1 473 ? -20.241 2.034 12.676 1.00 95.81 473 VAL A C 1
ATOM 3651 O O . VAL A 1 473 ? -19.594 3.064 12.471 1.00 95.81 473 VAL A O 1
ATOM 3654 N N . LEU A 1 474 ? -20.543 1.165 11.710 1.00 97.19 474 LEU A N 1
ATOM 3655 C CA . LEU A 1 474 ? -20.091 1.312 10.327 1.00 97.19 474 LEU A CA 1
ATOM 3656 C C . LEU A 1 474 ? -20.738 2.508 9.620 1.00 97.19 474 LEU A C 1
ATOM 3658 O O . LEU A 1 474 ? -20.101 3.082 8.747 1.00 97.19 474 LEU A O 1
ATOM 3662 N N . SER A 1 475 ? -21.943 2.920 10.025 1.00 96.56 475 SER A N 1
ATOM 3663 C CA . SER A 1 475 ? -22.647 4.097 9.499 1.00 96.56 475 SER A CA 1
ATOM 3664 C C . SER A 1 475 ? -22.392 5.382 10.300 1.00 96.56 475 SER A C 1
ATOM 3666 O O . SER A 1 475 ? -23.057 6.392 10.077 1.00 96.56 475 SER A O 1
ATOM 3668 N N . SER A 1 476 ? -21.469 5.376 11.270 1.00 92.25 476 SER A N 1
ATOM 3669 C CA . SER A 1 476 ? -21.280 6.509 12.196 1.00 92.25 476 SER A CA 1
ATOM 3670 C C . SER A 1 476 ? -20.806 7.810 11.534 1.00 92.25 476 SER A C 1
ATOM 3672 O O . SER A 1 476 ? -20.943 8.877 12.130 1.00 92.25 476 SER A O 1
ATOM 3674 N N . LEU A 1 477 ? -20.271 7.722 10.312 1.00 91.81 477 LEU A N 1
ATOM 3675 C CA . LEU A 1 477 ? -19.835 8.848 9.481 1.00 91.81 477 LEU A CA 1
ATOM 3676 C C . LEU A 1 477 ? -20.678 8.981 8.201 1.00 91.81 477 LEU A C 1
ATOM 3678 O O . LEU A 1 477 ? -20.186 9.485 7.190 1.00 91.81 477 LEU A O 1
ATOM 3682 N N . ARG A 1 478 ? -21.927 8.498 8.214 1.00 95.69 478 ARG A N 1
ATOM 3683 C CA . ARG A 1 478 ? -22.866 8.685 7.099 1.00 95.69 478 ARG A CA 1
ATOM 3684 C C . ARG A 1 478 ? -23.027 10.172 6.784 1.00 95.69 478 ARG A C 1
ATOM 3686 O O . ARG A 1 478 ? -23.120 10.982 7.703 1.00 95.69 478 ARG A O 1
ATOM 3693 N N . ASP A 1 479 ? -23.028 10.506 5.494 1.00 94.38 479 ASP A N 1
ATOM 3694 C CA . ASP A 1 479 ? -23.122 11.874 4.959 1.00 94.38 479 ASP A CA 1
ATOM 3695 C C . ASP A 1 479 ? -21.998 12.825 5.400 1.00 94.38 479 ASP A C 1
ATOM 3697 O O . ASP A 1 479 ? -22.071 14.028 5.152 1.00 94.38 479 ASP A O 1
ATOM 3701 N N . HIS A 1 480 ? -20.948 12.322 6.059 1.00 94.12 480 HIS A N 1
ATOM 3702 C CA . HIS A 1 480 ? -19.851 13.168 6.504 1.00 94.12 480 HIS A CA 1
ATOM 3703 C C . HIS A 1 480 ? -18.900 13.475 5.345 1.00 94.12 480 HIS A C 1
ATOM 3705 O O . HIS A 1 480 ? -18.442 12.581 4.630 1.00 94.12 480 HIS A O 1
ATOM 3711 N N . ASP A 1 481 ? -18.530 14.746 5.219 1.00 93.44 481 ASP A N 1
ATOM 3712 C CA . ASP A 1 481 ? -17.566 15.209 4.230 1.00 93.44 481 ASP A CA 1
ATOM 3713 C C . ASP A 1 481 ? -16.174 14.592 4.431 1.00 93.44 481 ASP A C 1
ATOM 3715 O O . ASP A 1 481 ? -15.662 14.471 5.550 1.00 93.44 481 ASP A O 1
ATOM 3719 N N . VAL A 1 482 ? -15.518 14.261 3.322 1.00 91.25 482 VAL A N 1
ATOM 3720 C CA . VAL A 1 482 ? -14.122 13.822 3.291 1.00 91.25 482 VAL A CA 1
ATOM 3721 C C . VAL A 1 482 ? -13.245 14.974 2.820 1.00 91.25 482 VAL A C 1
ATOM 3723 O O . VAL A 1 482 ? -13.398 15.477 1.706 1.00 91.25 482 VAL A O 1
ATOM 3726 N N . MET A 1 483 ? -12.292 15.369 3.665 1.00 88.94 483 MET A N 1
ATOM 3727 C CA . MET A 1 483 ? -11.297 16.386 3.328 1.00 88.94 483 MET A CA 1
ATOM 3728 C C . MET A 1 483 ? -10.283 15.826 2.329 1.00 88.94 483 MET A C 1
ATOM 3730 O O . MET A 1 483 ? -9.535 14.897 2.639 1.00 88.94 483 MET A O 1
ATOM 3734 N N . GLY A 1 484 ? -10.251 16.406 1.137 1.00 88.31 484 GLY A N 1
ATOM 3735 C CA . GLY A 1 484 ? -9.381 16.032 0.037 1.00 88.31 484 GLY A CA 1
ATOM 3736 C C . GLY A 1 484 ? -8.154 16.929 -0.115 1.00 88.31 484 GLY A C 1
ATOM 3737 O O . GLY A 1 484 ? -7.943 17.923 0.586 1.00 88.31 484 GLY A O 1
ATOM 3738 N N . TRP A 1 485 ? -7.305 16.562 -1.070 1.00 85.38 485 TRP A N 1
ATOM 3739 C CA . TRP A 1 485 ? -6.085 17.294 -1.397 1.00 85.38 485 TRP A CA 1
ATOM 3740 C C . TRP A 1 485 ? -6.401 18.711 -1.894 1.00 85.38 485 TRP A C 1
ATOM 3742 O O . TRP A 1 485 ? -7.451 18.946 -2.491 1.00 85.38 485 TRP A O 1
ATOM 3752 N N . ASN A 1 486 ? -5.488 19.659 -1.654 1.00 83.25 486 ASN A N 1
ATOM 3753 C CA . ASN A 1 486 ? -5.647 21.071 -2.025 1.00 83.25 486 ASN A CA 1
ATOM 3754 C C . ASN A 1 486 ? -6.917 21.730 -1.442 1.00 83.25 486 ASN A C 1
ATOM 3756 O O . ASN A 1 486 ? -7.575 22.520 -2.113 1.00 83.25 486 ASN A O 1
ATOM 3760 N N . ASN A 1 487 ? -7.268 21.380 -0.198 1.00 83.06 487 ASN A N 1
ATOM 3761 C CA . ASN A 1 487 ? -8.467 21.857 0.502 1.00 83.06 487 ASN A CA 1
ATOM 3762 C C . ASN A 1 487 ? -9.779 21.614 -0.259 1.00 83.06 487 ASN A C 1
ATOM 3764 O O . ASN A 1 487 ? -10.720 22.398 -0.155 1.00 83.06 487 ASN A O 1
ATOM 3768 N N . SER A 1 488 ? -9.833 20.531 -1.031 1.00 86.62 488 SER A N 1
ATOM 3769 C CA . SER A 1 488 ? -11.085 20.066 -1.619 1.00 86.62 488 SER A CA 1
ATOM 3770 C C . SER A 1 488 ? -11.948 19.371 -0.572 1.00 86.62 488 SER A C 1
ATOM 3772 O O . SER A 1 488 ? -11.437 18.778 0.375 1.00 86.62 488 SER A O 1
ATOM 3774 N N . THR A 1 489 ? -13.259 19.414 -0.774 1.00 90.31 489 THR A N 1
ATOM 3775 C CA . THR A 1 489 ? -14.228 18.702 0.058 1.00 90.31 489 THR A CA 1
ATOM 3776 C C . THR A 1 489 ? -15.021 17.754 -0.826 1.00 90.31 489 THR A C 1
ATOM 3778 O O . THR A 1 489 ? -15.535 18.157 -1.872 1.00 90.31 489 THR A O 1
ATOM 3781 N N . PHE A 1 490 ? -15.109 16.490 -0.417 1.00 89.75 490 PHE A N 1
ATOM 3782 C CA . PHE A 1 490 ? -15.873 15.466 -1.118 1.00 89.75 490 PHE A CA 1
ATOM 3783 C C . PHE A 1 490 ? -17.012 14.973 -0.234 1.00 89.75 490 PHE A C 1
ATOM 3785 O O . PHE A 1 490 ? -16.759 14.319 0.776 1.00 89.75 490 PHE A O 1
ATOM 3792 N N . SER A 1 491 ? -18.245 15.248 -0.642 1.00 89.75 491 SER A N 1
ATOM 3793 C CA . SER A 1 491 ? -19.451 14.808 0.057 1.00 89.75 491 SER A CA 1
ATOM 3794 C C . SER A 1 491 ? -19.963 13.497 -0.555 1.00 89.75 491 SER A C 1
ATOM 3796 O O . SER A 1 491 ? -20.225 13.478 -1.760 1.00 89.75 491 SER A O 1
ATOM 3798 N N . PRO A 1 492 ? -20.100 12.410 0.225 1.00 89.25 492 PRO A N 1
ATOM 3799 C CA . PRO A 1 492 ? -20.696 11.151 -0.216 1.00 89.25 492 PRO A CA 1
ATOM 3800 C C . PRO A 1 492 ? -22.154 11.052 0.285 1.00 89.25 492 PRO A C 1
ATOM 3802 O O . PRO A 1 492 ? -22.391 10.443 1.331 1.00 89.25 492 PRO A O 1
ATOM 3805 N N . PRO A 1 493 ? -23.139 11.665 -0.401 1.00 90.19 493 PRO A N 1
ATOM 3806 C CA . PRO A 1 493 ? -24.520 11.682 0.074 1.00 90.19 493 PRO A CA 1
ATOM 3807 C C . PRO A 1 493 ? -25.092 10.265 0.159 1.00 90.19 493 PRO A C 1
ATOM 3809 O O . PRO A 1 493 ? -24.848 9.427 -0.710 1.00 90.19 493 PRO A O 1
ATOM 3812 N N . GLU A 1 494 ? -25.861 10.017 1.214 1.00 93.12 494 GLU A N 1
ATOM 3813 C CA . GLU A 1 494 ? -26.527 8.752 1.541 1.00 93.12 494 GLU A CA 1
ATOM 3814 C C . GLU A 1 494 ? -25.575 7.556 1.691 1.00 93.12 494 GLU A C 1
ATOM 3816 O O . GLU A 1 494 ? -25.978 6.392 1.594 1.00 93.12 494 GLU A O 1
ATOM 3821 N N . LYS A 1 495 ? -24.289 7.835 1.922 1.00 95.44 495 LYS A N 1
ATOM 3822 C CA . LYS A 1 495 ? -23.229 6.833 2.011 1.00 95.44 495 LYS A CA 1
ATOM 3823 C C . LYS A 1 495 ? -22.310 7.115 3.194 1.00 95.44 495 LYS A C 1
ATOM 3825 O O . LYS A 1 495 ? -22.273 8.213 3.746 1.00 95.44 495 LYS A O 1
ATOM 3830 N N . THR A 1 496 ? -21.538 6.107 3.589 1.00 96.50 496 THR A N 1
ATOM 3831 C CA . THR A 1 496 ? -20.431 6.261 4.545 1.00 96.50 496 THR A CA 1
ATOM 3832 C C . THR A 1 496 ? -19.095 6.004 3.865 1.00 96.50 496 THR A C 1
ATOM 3834 O O . THR A 1 496 ? -18.903 4.965 3.232 1.00 96.50 496 THR A O 1
ATOM 3837 N N . ALA A 1 497 ? -18.168 6.954 3.993 1.00 94.69 497 ALA A N 1
ATOM 3838 C CA . ALA A 1 497 ? -16.849 6.884 3.377 1.00 94.69 497 ALA A CA 1
ATOM 3839 C C . ALA A 1 497 ? -15.845 6.053 4.189 1.00 94.69 497 ALA A C 1
ATOM 3841 O O . ALA A 1 497 ? -15.684 6.232 5.396 1.00 94.69 497 ALA A O 1
ATOM 3842 N N . PHE A 1 498 ? -15.080 5.228 3.479 1.00 93.94 498 PHE A N 1
ATOM 3843 C CA . PHE A 1 498 ? -13.941 4.460 3.974 1.00 93.94 498 PHE A CA 1
ATOM 3844 C C . PHE A 1 498 ? -12.699 4.849 3.168 1.00 93.94 498 PHE A C 1
ATOM 3846 O O . PHE A 1 498 ? -12.340 4.219 2.170 1.00 93.94 498 PHE A O 1
ATOM 3853 N N . SER A 1 499 ? -12.054 5.944 3.577 1.00 89.25 499 SER A N 1
ATOM 3854 C CA . SER A 1 499 ? -10.846 6.435 2.913 1.00 89.25 499 SER A CA 1
ATOM 3855 C C . SER A 1 499 ? -9.589 5.793 3.486 1.00 89.25 499 SER A C 1
ATOM 3857 O O . SER A 1 499 ? -9.258 5.990 4.656 1.00 89.25 499 SER A O 1
ATOM 3859 N N . ARG A 1 500 ? -8.845 5.080 2.635 1.00 86.88 500 ARG A N 1
ATOM 3860 C CA . ARG A 1 500 ? -7.529 4.522 2.981 1.00 86.88 500 ARG A CA 1
ATOM 3861 C C . ARG A 1 500 ? -6.497 5.619 3.212 1.00 86.88 500 ARG A C 1
ATOM 3863 O O . ARG A 1 500 ? -5.719 5.589 4.164 1.00 86.88 500 ARG A O 1
ATOM 3870 N N . VAL A 1 501 ? -6.472 6.603 2.318 1.00 82.56 501 VAL A N 1
ATOM 3871 C CA . VAL A 1 501 ? -5.550 7.736 2.394 1.00 82.56 501 VAL A CA 1
ATOM 3872 C C . VAL A 1 501 ? -6.189 8.866 3.193 1.00 82.56 501 VAL A C 1
ATOM 3874 O O . VAL A 1 501 ? -7.376 9.144 3.067 1.00 82.56 501 VAL A O 1
ATOM 3877 N N . GLY A 1 502 ? -5.403 9.535 4.037 1.00 79.75 502 GLY A N 1
ATOM 3878 C CA . GLY A 1 502 ? -5.942 10.579 4.916 1.00 79.75 502 GLY A CA 1
ATOM 3879 C C . GLY A 1 502 ? -6.401 11.844 4.186 1.00 79.75 502 GLY A C 1
ATOM 3880 O O . GLY A 1 502 ? -7.137 12.627 4.767 1.00 79.75 502 GLY A O 1
ATOM 3881 N N . VAL A 1 503 ? -5.932 12.054 2.952 1.00 86.56 503 VAL A N 1
ATOM 3882 C CA . VAL A 1 503 ? -6.233 13.228 2.125 1.00 86.56 503 VAL A CA 1
ATOM 3883 C C . VAL A 1 503 ? -6.344 12.754 0.665 1.00 86.56 503 VAL A C 1
ATOM 3885 O O . VAL A 1 503 ? -5.348 12.803 -0.063 1.00 86.56 503 VAL A O 1
ATOM 3888 N N . PRO A 1 504 ? -7.485 12.172 0.247 1.00 88.62 504 PRO A N 1
ATOM 3889 C CA . PRO A 1 504 ? -7.652 11.641 -1.104 1.00 88.62 504 PRO A CA 1
ATOM 3890 C C . PRO A 1 504 ? -7.599 12.750 -2.158 1.00 88.62 504 PRO A C 1
ATOM 3892 O O . PRO A 1 504 ? -7.874 13.917 -1.882 1.00 88.62 504 PRO A O 1
ATOM 3895 N N . VAL A 1 505 ? -7.231 12.385 -3.385 1.00 87.31 505 VAL A N 1
ATOM 3896 C CA . VAL A 1 505 ? -7.099 13.336 -4.505 1.00 87.31 505 VAL A CA 1
ATOM 3897 C C . VAL A 1 505 ? -8.406 13.422 -5.318 1.00 87.31 505 VAL A C 1
ATOM 3899 O O . VAL A 1 505 ? -8.620 14.369 -6.079 1.00 87.31 505 VAL A O 1
ATOM 3902 N N . ALA A 1 506 ? -9.305 12.457 -5.116 1.00 87.81 506 ALA A N 1
ATOM 3903 C CA . ALA A 1 506 ? -10.620 12.359 -5.737 1.00 87.81 506 ALA A CA 1
ATOM 3904 C C . ALA A 1 506 ? -11.708 11.940 -4.728 1.00 87.81 506 ALA A C 1
ATOM 3906 O O . ALA A 1 506 ? -11.403 11.443 -3.643 1.00 87.81 506 ALA A O 1
ATOM 3907 N N . GLY A 1 507 ? -12.973 12.133 -5.109 1.00 88.25 507 GLY A N 1
ATOM 3908 C CA . GLY A 1 507 ? -14.152 11.699 -4.362 1.00 88.25 507 GLY A CA 1
ATOM 3909 C C . GLY A 1 507 ? -14.395 10.186 -4.392 1.00 88.25 507 GLY A C 1
ATOM 3910 O O . GLY A 1 507 ? -13.521 9.396 -4.758 1.00 88.25 507 GLY A O 1
ATOM 3911 N N . SER A 1 508 ? -15.603 9.779 -3.999 1.00 89.44 508 SER A N 1
ATOM 3912 C CA . SER A 1 508 ? -15.996 8.369 -3.936 1.00 89.44 508 SER A CA 1
ATOM 3913 C C . SER A 1 508 ? -15.938 7.693 -5.307 1.00 89.44 508 SER A C 1
ATOM 3915 O O . SER A 1 508 ? -16.530 8.155 -6.277 1.00 89.44 508 SER A O 1
ATOM 3917 N N . SER A 1 509 ? -15.264 6.550 -5.381 1.00 85.44 509 SER A N 1
ATOM 3918 C CA . SER A 1 509 ? -15.187 5.722 -6.588 1.00 85.44 509 SER A CA 1
ATOM 3919 C C . SER A 1 509 ? -16.500 5.013 -6.941 1.00 85.44 509 SER A C 1
ATOM 3921 O O . SER A 1 509 ? -16.629 4.489 -8.047 1.00 85.44 509 SER A O 1
ATOM 3923 N N . ASP A 1 510 ? -17.449 5.000 -6.003 1.00 86.62 510 ASP A N 1
ATOM 3924 C CA . ASP A 1 510 ? -18.772 4.387 -6.131 1.00 86.62 510 ASP A CA 1
ATOM 3925 C C . ASP A 1 510 ? -19.821 5.380 -6.681 1.00 86.62 510 ASP A C 1
ATOM 3927 O O . ASP A 1 510 ? -21.001 5.039 -6.792 1.00 86.62 510 ASP A O 1
ATOM 3931 N N . ASP A 1 511 ? -19.419 6.617 -6.994 1.00 82.81 511 ASP A N 1
ATOM 3932 C CA . ASP A 1 511 ? -20.278 7.625 -7.619 1.00 82.81 511 ASP A CA 1
ATOM 3933 C C . ASP A 1 511 ? -20.066 7.659 -9.142 1.00 82.81 511 ASP A C 1
ATOM 3935 O O . ASP A 1 511 ? -18.935 7.531 -9.616 1.00 82.81 511 ASP A O 1
ATOM 3939 N N . PRO A 1 512 ? -21.128 7.873 -9.941 1.00 73.94 512 PRO A N 1
ATOM 3940 C CA . PRO A 1 512 ? -21.008 7.911 -11.398 1.00 73.94 512 PRO A CA 1
ATOM 3941 C C . PRO A 1 512 ? -20.175 9.102 -11.894 1.00 73.94 512 PRO A C 1
ATOM 3943 O O . PRO A 1 512 ? -19.471 8.975 -12.891 1.00 73.94 512 PRO A O 1
ATOM 3946 N N . ASN A 1 513 ? -20.229 10.240 -11.190 1.00 72.81 513 ASN A N 1
ATOM 3947 C CA . ASN A 1 513 ? -19.493 11.466 -11.513 1.00 72.81 513 ASN A CA 1
ATOM 3948 C C . ASN A 1 513 ? -18.860 12.063 -10.243 1.00 72.81 513 ASN A C 1
ATOM 3950 O O . ASN A 1 513 ? -19.370 13.052 -9.713 1.00 72.81 513 ASN A O 1
ATOM 3954 N N . PRO A 1 514 ? -17.778 11.472 -9.715 1.00 71.00 514 PRO A N 1
ATOM 3955 C CA . PRO A 1 514 ? -17.172 11.948 -8.480 1.00 71.00 514 PRO A CA 1
ATOM 3956 C C . PRO A 1 514 ? -16.491 13.306 -8.674 1.00 71.00 514 PRO A C 1
ATOM 3958 O O . PRO A 1 514 ? -15.745 13.514 -9.640 1.00 71.00 514 PRO A O 1
ATOM 3961 N N . ASN A 1 515 ? -16.664 14.202 -7.698 1.00 71.62 515 ASN A N 1
ATOM 3962 C CA . ASN A 1 515 ? -15.859 15.420 -7.588 1.00 71.62 515 ASN A CA 1
ATOM 3963 C C . ASN A 1 515 ? -14.369 15.062 -7.502 1.00 71.62 515 ASN A C 1
ATOM 3965 O O . ASN A 1 515 ? -13.988 14.083 -6.857 1.00 71.62 515 ASN A O 1
ATOM 3969 N N . ASN A 1 516 ? -13.506 15.844 -8.147 1.00 71.81 516 ASN A N 1
ATOM 3970 C CA . ASN A 1 516 ? -12.076 15.560 -8.195 1.00 71.81 516 ASN A CA 1
ATOM 3971 C C . ASN A 1 516 ? -11.230 16.830 -8.253 1.00 71.81 516 ASN A C 1
ATOM 3973 O O . ASN A 1 516 ? -11.648 17.851 -8.792 1.00 71.81 516 ASN A O 1
ATOM 3977 N N . SER A 1 517 ? -10.028 16.738 -7.685 1.00 64.31 517 SER A N 1
ATOM 3978 C CA . SER A 1 517 ? -9.052 17.836 -7.642 1.00 64.31 517 SER A CA 1
ATOM 3979 C C . SER A 1 517 ? -7.966 17.694 -8.711 1.00 64.31 517 SER A C 1
ATOM 3981 O O . SER A 1 517 ? -7.051 18.513 -8.791 1.00 64.31 517 SER A O 1
ATOM 3983 N N . VAL A 1 518 ? -8.054 16.642 -9.529 1.00 66.25 518 VAL A N 1
ATOM 3984 C CA . VAL A 1 518 ? -7.167 16.342 -10.657 1.00 66.25 518 VAL A CA 1
ATOM 3985 C C . VAL A 1 518 ? -8.010 15.960 -11.869 1.00 66.25 518 VAL A C 1
ATOM 3987 O O . VAL A 1 518 ? -8.928 15.158 -11.751 1.00 66.25 518 VAL A O 1
ATOM 3990 N N . ASN A 1 519 ? -7.685 16.516 -13.037 1.00 55.75 519 ASN A N 1
ATOM 3991 C CA . ASN A 1 519 ? -8.423 16.278 -14.279 1.00 55.75 519 ASN A CA 1
ATOM 3992 C C . ASN A 1 519 ? -8.307 14.807 -14.731 1.00 55.75 519 ASN A C 1
ATOM 3994 O O . ASN A 1 519 ? -7.295 14.449 -15.336 1.00 55.75 519 ASN A O 1
ATOM 3998 N N . ALA A 1 520 ? -9.305 13.964 -14.431 1.00 52.50 520 ALA A N 1
ATOM 3999 C CA . ALA A 1 520 ? -9.398 12.618 -14.999 1.00 52.50 520 ALA A CA 1
ATOM 4000 C C . ALA A 1 520 ? -10.823 12.014 -14.987 1.00 52.50 520 ALA A C 1
ATOM 4002 O O . ALA A 1 520 ? -11.341 11.606 -13.947 1.00 52.50 520 ALA A O 1
ATOM 4003 N N . GLN A 1 521 ? -11.430 11.868 -16.171 1.00 51.78 521 GLN A N 1
ATOM 4004 C CA . GLN A 1 521 ? -12.671 11.112 -16.398 1.00 51.78 521 GLN A CA 1
ATOM 4005 C C . GLN A 1 521 ? -12.362 9.607 -16.542 1.00 51.78 521 GLN A C 1
ATOM 4007 O O . GLN A 1 521 ? -11.877 9.166 -17.579 1.00 51.78 521 GLN A O 1
ATOM 4012 N N . GLY A 1 522 ? -12.621 8.820 -15.487 1.00 52.56 522 GLY A N 1
ATOM 4013 C CA . GLY A 1 522 ? -12.503 7.345 -15.469 1.00 52.56 522 GLY A CA 1
ATOM 4014 C C . GLY A 1 522 ? -11.431 6.770 -14.529 1.00 52.56 522 GLY A C 1
ATOM 4015 O O . GLY A 1 522 ? -11.458 5.584 -14.206 1.00 52.56 522 GLY A O 1
ATOM 4016 N N . GLN A 1 523 ? -10.530 7.618 -14.025 1.00 64.31 523 GLN A N 1
ATOM 4017 C CA . GLN A 1 523 ? -9.332 7.230 -13.260 1.00 64.31 523 GLN A CA 1
ATOM 4018 C C . GLN A 1 523 ? -9.493 7.333 -11.730 1.00 64.31 523 GLN A C 1
ATOM 4020 O O . GLN A 1 523 ? -8.605 6.969 -10.959 1.00 64.31 523 GLN A O 1
ATOM 4025 N N . LEU A 1 524 ? -10.646 7.830 -11.282 1.00 71.56 524 LEU A N 1
ATOM 4026 C CA . LEU A 1 524 ? -10.913 8.243 -9.901 1.00 71.56 524 LEU A CA 1
ATOM 4027 C C . LEU A 1 524 ? -10.869 7.079 -8.908 1.00 71.56 524 LEU A C 1
ATOM 4029 O O . LEU A 1 524 ? -10.498 7.275 -7.755 1.00 71.56 524 LEU A O 1
ATOM 4033 N N . ARG A 1 525 ? -11.149 5.852 -9.367 1.00 81.88 525 ARG A N 1
ATOM 4034 C CA . ARG A 1 525 ? -11.132 4.651 -8.517 1.00 81.88 525 ARG A CA 1
ATOM 4035 C C . ARG A 1 525 ? -9.761 4.348 -7.903 1.00 81.88 525 ARG A C 1
ATOM 4037 O O . ARG A 1 525 ? -9.699 3.708 -6.863 1.00 81.88 525 ARG A O 1
ATOM 4044 N N . TRP A 1 526 ? -8.680 4.831 -8.514 1.00 88.00 526 TRP A N 1
ATOM 4045 C CA . TRP A 1 526 ? -7.314 4.647 -8.015 1.00 88.00 526 TRP A CA 1
ATOM 4046 C C . TRP A 1 526 ? -6.834 5.785 -7.105 1.00 88.00 526 TRP A C 1
ATOM 4048 O O . TRP A 1 526 ? -5.868 5.601 -6.372 1.00 88.00 526 TRP A O 1
ATOM 4058 N N . ALA A 1 527 ? -7.491 6.948 -7.152 1.00 87.00 527 ALA A N 1
ATOM 4059 C CA . ALA A 1 527 ? -7.063 8.177 -6.476 1.00 87.00 527 ALA A CA 1
ATOM 4060 C C . ALA A 1 527 ? -8.036 8.677 -5.390 1.00 87.00 527 ALA A C 1
ATOM 4062 O O . ALA A 1 527 ? -7.694 9.589 -4.626 1.00 87.00 527 ALA A O 1
ATOM 4063 N N . GLY A 1 528 ? -9.245 8.116 -5.356 1.00 88.06 528 GLY A N 1
ATOM 4064 C CA . GLY A 1 528 ? -10.315 8.459 -4.430 1.00 88.06 528 GLY A CA 1
ATOM 4065 C C . GLY A 1 528 ? -10.439 7.485 -3.264 1.00 88.06 528 GLY A C 1
ATOM 4066 O O . GLY A 1 528 ? -9.441 7.012 -2.719 1.00 88.06 528 GLY A O 1
ATOM 4067 N N . TYR A 1 529 ? -11.678 7.204 -2.870 1.00 90.62 529 TYR A N 1
ATOM 4068 C CA . TYR A 1 529 ? -12.009 6.310 -1.758 1.00 90.62 529 TYR A CA 1
ATOM 4069 C C . TYR A 1 529 ? -13.272 5.485 -2.039 1.00 90.62 529 TYR A C 1
ATOM 4071 O O . TYR A 1 529 ? -13.972 5.721 -3.024 1.00 90.62 529 TYR A O 1
ATOM 4079 N N . ARG A 1 530 ? -13.569 4.512 -1.173 1.00 93.31 530 ARG A N 1
ATOM 4080 C CA . ARG A 1 530 ? -14.817 3.736 -1.215 1.00 93.31 530 ARG A CA 1
ATOM 4081 C C . ARG A 1 530 ? -15.879 4.374 -0.336 1.00 93.31 530 ARG A C 1
ATOM 4083 O O . ARG A 1 530 ? -15.559 4.796 0.774 1.00 93.31 530 ARG A O 1
ATOM 4090 N N . ALA A 1 531 ? -17.127 4.410 -0.785 1.00 94.38 531 ALA A N 1
ATOM 4091 C CA . ALA A 1 531 ? -18.254 4.822 0.044 1.00 94.38 531 ALA A CA 1
ATOM 4092 C C . ALA A 1 531 ? -19.415 3.838 -0.100 1.00 94.38 531 ALA A C 1
ATOM 4094 O O . ALA A 1 531 ? -19.873 3.561 -1.208 1.00 94.38 531 ALA A O 1
ATOM 4095 N N . LEU A 1 532 ? -19.886 3.312 1.029 1.00 96.62 532 LEU A N 1
ATOM 4096 C CA . LEU A 1 532 ? -20.912 2.274 1.061 1.00 96.62 532 LEU A CA 1
ATOM 4097 C C . LEU A 1 532 ? -22.289 2.871 1.321 1.00 96.62 532 LEU A C 1
ATOM 4099 O O . LEU A 1 532 ? -22.437 3.748 2.170 1.00 96.62 532 LEU A O 1
ATOM 4103 N N . THR A 1 533 ? -23.286 2.355 0.610 1.00 97.19 533 THR A N 1
ATOM 4104 C CA . THR A 1 533 ? -24.707 2.614 0.886 1.00 97.19 533 THR A CA 1
ATOM 4105 C C . THR A 1 533 ? -25.153 1.916 2.170 1.00 97.19 533 THR A C 1
ATOM 4107 O O . THR A 1 533 ? -24.558 0.918 2.584 1.00 97.19 533 THR A O 1
ATOM 4110 N N . ASP A 1 534 ? -26.255 2.378 2.763 1.00 97.38 534 ASP A N 1
ATOM 4111 C CA . ASP A 1 534 ? -26.824 1.768 3.974 1.00 97.38 534 ASP A CA 1
ATOM 4112 C C . ASP A 1 534 ? -27.117 0.267 3.795 1.00 97.38 534 ASP A C 1
ATOM 4114 O O . ASP A 1 534 ? -26.842 -0.531 4.689 1.00 97.38 534 ASP A O 1
ATOM 4118 N N . LYS A 1 535 ? -27.589 -0.137 2.606 1.00 97.75 535 LYS A N 1
ATOM 4119 C CA . LYS A 1 535 ? -27.838 -1.545 2.266 1.00 97.75 535 LYS A CA 1
ATOM 4120 C C . LYS A 1 535 ? -26.551 -2.375 2.258 1.00 97.75 535 LYS A C 1
ATOM 4122 O O . LYS A 1 535 ? -26.518 -3.462 2.824 1.00 97.75 535 LYS A O 1
ATOM 4127 N N . GLN A 1 536 ? -25.480 -1.857 1.653 1.00 98.00 536 GLN A N 1
ATOM 4128 C CA . GLN A 1 536 ? -24.180 -2.536 1.659 1.00 98.00 536 GLN A CA 1
ATOM 4129 C C . GLN A 1 536 ? -23.615 -2.658 3.080 1.00 98.00 536 GLN A C 1
ATOM 4131 O O . GLN A 1 536 ? -23.018 -3.678 3.415 1.00 98.00 536 GLN A O 1
ATOM 4136 N N . ILE A 1 537 ? -23.815 -1.643 3.930 1.00 98.44 537 ILE A N 1
ATOM 4137 C CA . ILE A 1 537 ? -23.407 -1.689 5.342 1.00 98.44 537 ILE A CA 1
ATOM 4138 C C . ILE A 1 537 ? -24.224 -2.725 6.121 1.00 98.44 537 ILE A C 1
ATOM 4140 O O . ILE A 1 537 ? -23.661 -3.432 6.955 1.00 98.44 537 ILE A O 1
ATOM 4144 N N . GLU A 1 538 ? -25.526 -2.840 5.856 1.00 98.38 538 GLU A N 1
ATOM 4145 C CA . GLU A 1 538 ? -26.378 -3.860 6.470 1.00 98.38 538 GLU A CA 1
ATOM 4146 C C . GLU A 1 538 ? -25.921 -5.278 6.099 1.00 98.38 538 GLU A C 1
ATOM 4148 O O . GLU A 1 538 ? -25.690 -6.097 6.990 1.00 98.38 538 GLU A O 1
ATOM 4153 N N . GLU A 1 539 ? -25.713 -5.550 4.808 1.00 98.56 539 GLU A N 1
ATOM 4154 C CA . GLU A 1 539 ? -25.204 -6.839 4.318 1.00 98.56 539 GLU A CA 1
ATOM 4155 C C . GLU A 1 539 ? -23.819 -7.160 4.906 1.00 98.56 539 GLU A C 1
ATOM 4157 O O . GLU A 1 539 ? -23.573 -8.276 5.372 1.00 98.56 539 GLU A O 1
ATOM 4162 N N . LEU A 1 540 ? -22.924 -6.167 4.966 1.00 98.69 540 LEU A N 1
ATOM 4163 C CA . LEU A 1 540 ? -21.611 -6.314 5.593 1.00 98.69 540 LEU A CA 1
ATOM 4164 C C . LEU A 1 540 ? -21.727 -6.607 7.096 1.00 98.69 540 LEU A C 1
ATOM 4166 O O . LEU A 1 540 ? -21.044 -7.498 7.598 1.00 98.69 540 LEU A O 1
ATOM 4170 N N . GLY A 1 541 ? -22.606 -5.907 7.816 1.00 98.56 541 GLY A N 1
ATOM 4171 C CA . GLY A 1 541 ? -22.864 -6.142 9.238 1.00 98.56 541 GLY A CA 1
ATOM 4172 C C . GLY A 1 541 ? -23.375 -7.559 9.511 1.00 98.56 541 GLY A C 1
ATOM 4173 O O . GLY A 1 541 ? -22.904 -8.213 10.445 1.00 98.56 541 GLY A O 1
ATOM 4174 N N . GLN A 1 542 ? -24.270 -8.072 8.659 1.00 98.81 542 GLN A N 1
ATOM 4175 C CA . GLN A 1 542 ? -24.735 -9.462 8.715 1.00 98.81 542 GLN A CA 1
ATOM 4176 C C . GLN A 1 542 ? -23.573 -10.447 8.538 1.00 98.81 542 GLN A C 1
ATOM 4178 O O . GLN A 1 542 ? -23.400 -11.344 9.367 1.00 98.81 542 GLN A O 1
ATOM 4183 N N . GLN A 1 543 ? -22.735 -10.257 7.512 1.00 98.81 543 GLN A N 1
ATOM 4184 C CA . GLN A 1 543 ? -21.586 -11.135 7.266 1.00 98.81 543 GLN A CA 1
ATOM 4185 C C . GLN A 1 543 ? -20.543 -11.073 8.387 1.00 98.81 543 GLN A C 1
ATOM 4187 O O . GLN A 1 543 ? -20.022 -12.114 8.787 1.00 98.81 543 GLN A O 1
ATOM 4192 N N . ILE A 1 544 ? -20.273 -9.893 8.957 1.00 98.81 544 ILE A N 1
ATOM 4193 C CA . ILE A 1 544 ? -19.352 -9.747 10.095 1.00 98.81 544 ILE A CA 1
ATOM 4194 C C . ILE A 1 544 ? -19.849 -10.562 11.294 1.00 98.81 544 ILE A C 1
ATOM 4196 O O . ILE A 1 544 ? -19.087 -11.355 11.848 1.00 98.81 544 ILE A O 1
ATOM 4200 N N . VAL A 1 545 ? -21.127 -10.425 11.666 1.00 98.81 545 VAL A N 1
ATOM 4201 C CA . VAL A 1 545 ? -21.719 -11.178 12.785 1.00 98.81 545 VAL A CA 1
ATOM 4202 C C . VAL A 1 545 ? -21.659 -12.687 12.541 1.00 98.81 545 VAL A C 1
ATOM 4204 O O . VAL A 1 545 ? -21.329 -13.442 13.458 1.00 98.81 545 VAL A O 1
ATOM 4207 N N . LEU A 1 546 ? -21.929 -13.140 11.312 1.00 98.75 546 LEU A N 1
ATOM 4208 C CA . LEU A 1 546 ? -21.800 -14.553 10.947 1.00 98.75 546 LEU A CA 1
ATOM 4209 C C . LEU A 1 546 ? -20.361 -15.055 11.142 1.00 98.75 546 LEU A C 1
ATOM 4211 O O . LEU A 1 546 ? -20.160 -16.068 11.811 1.00 98.75 546 LEU A O 1
ATOM 4215 N N . GLN A 1 547 ? -19.357 -14.325 10.647 1.00 98.56 547 GLN A N 1
ATOM 4216 C CA . GLN A 1 547 ? -17.953 -14.728 10.791 1.00 98.56 547 GLN A CA 1
ATOM 4217 C C . GLN A 1 547 ? -17.466 -14.687 12.250 1.00 98.56 547 GLN A C 1
ATOM 4219 O O . GLN A 1 547 ? -16.690 -15.554 12.660 1.00 98.56 547 GLN A O 1
ATOM 4224 N N . ILE A 1 548 ? -17.948 -13.740 13.065 1.00 98.50 548 ILE A N 1
ATOM 4225 C CA . ILE A 1 548 ? -17.686 -13.714 14.516 1.00 98.50 548 ILE A CA 1
ATOM 4226 C C . ILE A 1 548 ? -18.228 -14.983 15.177 1.00 98.50 548 ILE A C 1
ATOM 4228 O O . ILE A 1 548 ? -17.509 -15.632 15.937 1.00 98.50 548 ILE A O 1
ATOM 4232 N N . ARG A 1 549 ? -19.471 -15.374 14.865 1.00 98.38 549 ARG A N 1
ATOM 4233 C CA . ARG A 1 549 ? -20.103 -16.582 15.420 1.00 98.38 549 ARG A CA 1
ATOM 4234 C C . ARG A 1 549 ? -19.375 -17.857 15.002 1.00 98.38 549 ARG A C 1
ATOM 4236 O O . ARG A 1 549 ? -19.118 -18.706 15.855 1.00 98.38 549 ARG A O 1
ATOM 4243 N N . GLU A 1 550 ? -18.993 -17.976 13.731 1.00 98.19 550 GLU A N 1
ATOM 4244 C CA . GLU A 1 550 ? -18.233 -19.132 13.239 1.00 98.19 550 GLU A CA 1
ATOM 4245 C C . GLU A 1 550 ? -16.857 -19.230 13.905 1.00 98.19 550 GLU A C 1
ATOM 4247 O O . GLU A 1 550 ? -16.465 -20.306 14.368 1.00 98.19 550 GLU A O 1
ATOM 4252 N N . ARG A 1 551 ? -16.144 -18.102 14.043 1.00 97.19 551 ARG A N 1
ATOM 4253 C CA . ARG A 1 551 ? -14.864 -18.071 14.762 1.00 97.19 551 ARG A CA 1
ATOM 4254 C C . ARG A 1 551 ? -15.047 -18.464 16.227 1.00 97.19 551 ARG A C 1
ATOM 4256 O O . ARG A 1 551 ? -14.325 -19.334 16.708 1.00 97.19 551 ARG A O 1
ATOM 4263 N N . ALA A 1 552 ? -16.046 -17.898 16.902 1.00 96.69 552 ALA A N 1
ATOM 4264 C CA . ALA A 1 552 ? -16.310 -18.180 18.308 1.00 96.69 552 ALA A CA 1
ATOM 4265 C C . ALA A 1 552 ? -16.684 -19.646 18.557 1.00 96.69 552 ALA A C 1
ATOM 4267 O O . ALA A 1 552 ? -16.259 -20.242 19.547 1.00 96.69 552 ALA A O 1
ATOM 4268 N N . LYS A 1 553 ? -17.439 -20.258 17.640 1.00 97.50 553 LYS A N 1
ATOM 4269 C CA . LYS A 1 553 ? -17.768 -21.687 17.679 1.00 97.50 553 LYS A CA 1
ATOM 4270 C C . LYS A 1 553 ? -16.527 -22.559 17.486 1.00 97.50 553 LYS A C 1
ATOM 4272 O O . LYS A 1 553 ? -16.357 -23.531 18.221 1.00 97.50 553 LYS A O 1
ATOM 4277 N N . ALA A 1 554 ? -15.673 -22.217 16.520 1.00 96.31 554 ALA A N 1
ATOM 4278 C CA . ALA A 1 554 ? -14.447 -22.960 16.238 1.00 96.31 554 ALA A CA 1
ATOM 4279 C C . ALA A 1 554 ? -13.446 -22.893 17.403 1.00 96.31 554 ALA A C 1
ATOM 4281 O O . ALA A 1 554 ? -12.849 -23.911 17.754 1.00 96.31 554 ALA A O 1
ATOM 4282 N N . ASP A 1 555 ? -13.303 -21.720 18.023 1.00 94.69 555 ASP A N 1
ATOM 4283 C CA . ASP A 1 555 ? -12.348 -21.485 19.112 1.00 94.69 555 ASP A CA 1
ATOM 4284 C C . ASP A 1 555 ? -12.951 -21.767 20.503 1.00 94.69 555 ASP A C 1
ATOM 4286 O O . ASP A 1 555 ? -12.234 -21.796 21.502 1.00 94.69 555 ASP A O 1
ATOM 4290 N N . LYS A 1 556 ? -14.269 -22.010 20.576 1.00 96.62 556 LYS A N 1
ATOM 4291 C CA . LYS A 1 556 ? -15.056 -22.144 21.819 1.00 96.62 556 LYS A CA 1
ATOM 4292 C C . LYS A 1 556 ? -14.895 -20.944 22.763 1.00 96.62 556 LYS A C 1
ATOM 4294 O O . LYS A 1 556 ? -15.026 -21.082 23.978 1.00 96.62 556 LYS A O 1
ATOM 4299 N N . ALA A 1 557 ? -14.608 -19.776 22.198 1.00 95.12 557 ALA A N 1
ATOM 4300 C CA . ALA A 1 557 ? -14.400 -18.518 22.899 1.00 95.12 557 ALA A CA 1
ATOM 4301 C C . ALA A 1 557 ? -14.554 -17.344 21.916 1.00 95.12 557 ALA A C 1
ATOM 4303 O O . ALA A 1 557 ? -14.224 -17.501 20.742 1.00 95.12 557 ALA A O 1
ATOM 4304 N N . PRO A 1 558 ? -15.018 -16.162 22.361 1.00 94.75 558 PRO A N 1
ATOM 4305 C CA . PRO A 1 558 ? -14.885 -14.940 21.569 1.00 94.75 558 PRO A CA 1
ATOM 4306 C C . PRO A 1 558 ? -13.404 -14.564 21.405 1.00 94.75 558 PRO A C 1
ATOM 4308 O O . PRO A 1 558 ? -12.548 -15.062 22.141 1.00 94.75 558 PRO A O 1
ATOM 4311 N N . SER A 1 559 ? -13.098 -13.629 20.502 1.00 96.00 559 SER A N 1
ATOM 4312 C CA . SER A 1 559 ? -11.729 -13.132 20.373 1.00 96.00 559 SER A CA 1
ATOM 4313 C C . SER A 1 559 ? -11.278 -12.459 21.666 1.00 96.00 559 SER A C 1
ATOM 4315 O O . SER A 1 559 ? -11.915 -11.525 22.159 1.00 96.00 559 SER A O 1
ATOM 4317 N N . LEU A 1 560 ? -10.166 -12.939 22.223 1.00 94.19 560 LEU A N 1
ATOM 4318 C CA . LEU A 1 560 ? -9.663 -12.512 23.536 1.00 94.19 560 LEU A CA 1
ATOM 4319 C C . LEU A 1 560 ? -8.720 -11.306 23.461 1.00 94.19 560 LEU A C 1
ATOM 4321 O O . LEU A 1 560 ? -8.412 -10.695 24.485 1.00 94.19 560 LEU A O 1
ATOM 4325 N N . SER A 1 561 ? -8.259 -10.962 22.260 1.00 95.69 561 SER A N 1
ATOM 4326 C CA . SER A 1 561 ? -7.393 -9.818 21.983 1.00 95.69 561 SER A CA 1
ATOM 4327 C C . SER A 1 561 ? -7.750 -9.194 20.635 1.00 95.69 561 SER A C 1
ATOM 4329 O O . SER A 1 561 ? -8.302 -9.865 19.755 1.00 95.69 561 SER A O 1
ATOM 4331 N N . LEU A 1 562 ? -7.460 -7.904 20.456 1.00 96.94 562 LEU A N 1
ATOM 4332 C CA . LEU A 1 562 ? -7.688 -7.245 19.169 1.00 96.94 562 LEU A CA 1
ATOM 4333 C C . LEU A 1 562 ? -6.800 -7.866 18.086 1.00 96.94 562 LEU A C 1
ATOM 4335 O O . LEU A 1 562 ? -7.247 -8.033 16.954 1.00 96.94 562 LEU A O 1
ATOM 4339 N N . GLY A 1 563 ? -5.576 -8.278 18.432 1.00 96.00 563 GLY A N 1
ATOM 4340 C CA . GLY A 1 563 ? -4.710 -9.027 17.526 1.00 96.00 563 GLY A CA 1
ATOM 4341 C C . GLY A 1 563 ? -5.351 -10.325 17.017 1.00 96.00 563 GLY A C 1
ATOM 4342 O O . GLY A 1 563 ? -5.244 -10.605 15.827 1.00 96.00 563 GLY A O 1
ATOM 4343 N N . ASP A 1 564 ? -6.043 -11.085 17.872 1.00 95.06 564 ASP A N 1
ATOM 4344 C CA . ASP A 1 564 ? -6.737 -12.328 17.493 1.00 95.06 564 ASP A CA 1
ATOM 4345 C C . ASP A 1 564 ? -7.967 -12.074 16.604 1.00 95.06 564 ASP A C 1
ATOM 4347 O O . ASP A 1 564 ? -8.167 -12.777 15.611 1.00 95.06 564 ASP A O 1
ATOM 4351 N N . PHE A 1 565 ? -8.739 -11.024 16.908 1.00 97.56 565 PHE A N 1
ATOM 4352 C CA . PHE A 1 565 ? -9.877 -10.601 16.085 1.00 97.56 565 PHE A CA 1
ATOM 4353 C C . PHE A 1 565 ? -9.442 -10.174 14.673 1.00 97.56 565 PHE A C 1
ATOM 4355 O O . PHE A 1 565 ? -10.055 -10.554 13.673 1.00 97.56 565 PHE A O 1
ATOM 4362 N N . VAL A 1 566 ? -8.373 -9.376 14.587 1.00 97.25 566 VAL A N 1
ATOM 4363 C CA . VAL A 1 566 ? -7.877 -8.827 13.318 1.00 97.25 566 VAL A CA 1
ATOM 4364 C C . VAL A 1 566 ? -7.184 -9.904 12.483 1.00 97.25 566 VAL A C 1
ATOM 4366 O O . VAL A 1 566 ? -7.333 -9.909 11.259 1.00 97.25 566 VAL A O 1
ATOM 4369 N N . ASN A 1 567 ? -6.423 -10.808 13.105 1.00 97.75 567 ASN A N 1
ATOM 4370 C CA . ASN A 1 567 ? -5.595 -11.774 12.388 1.00 97.75 567 ASN A CA 1
ATOM 4371 C C . ASN A 1 567 ? -6.358 -12.960 11.784 1.00 97.75 567 ASN A C 1
ATOM 4373 O O . ASN A 1 567 ? -7.388 -13.431 12.274 1.00 97.75 567 ASN A O 1
ATOM 4377 N N . ARG A 1 568 ? -5.753 -13.502 10.722 1.00 97.69 568 ARG A N 1
ATOM 4378 C CA . ARG A 1 568 ? -6.032 -14.851 10.226 1.00 97.69 568 ARG A CA 1
ATOM 4379 C C . ARG A 1 568 ? -5.649 -15.898 11.275 1.00 97.69 568 ARG A C 1
ATOM 4381 O O . ARG A 1 568 ? -4.778 -15.656 12.113 1.00 97.69 568 ARG A O 1
ATOM 4388 N N . ARG A 1 569 ? -6.243 -17.084 11.183 1.00 96.75 569 ARG A N 1
ATOM 4389 C CA . ARG A 1 569 ? -5.837 -18.260 11.961 1.00 96.75 569 ARG A CA 1
ATOM 4390 C C . ARG A 1 569 ? -4.609 -18.912 11.349 1.00 96.75 569 ARG A C 1
ATOM 4392 O O . ARG A 1 569 ? -4.383 -18.859 10.142 1.00 96.75 569 ARG A O 1
ATOM 4399 N N . ILE A 1 570 ? -3.834 -19.561 12.205 1.00 96.81 570 ILE A N 1
ATOM 4400 C CA . ILE A 1 570 ? -2.723 -20.406 11.786 1.00 96.81 570 ILE A CA 1
ATOM 4401 C C . ILE A 1 570 ? -3.250 -21.834 11.681 1.00 96.81 570 ILE A C 1
ATOM 4403 O O . ILE A 1 570 ? -3.697 -22.400 12.673 1.00 96.81 570 ILE A O 1
ATOM 4407 N N . GLY A 1 571 ? -3.231 -22.384 10.471 1.00 96.19 571 GLY A N 1
ATOM 4408 C CA . GLY A 1 571 ? -3.805 -23.692 10.166 1.00 96.19 571 GLY A CA 1
ATOM 4409 C C . GLY A 1 571 ? -3.627 -24.065 8.698 1.00 96.19 571 GLY A C 1
ATOM 4410 O O . GLY A 1 571 ? -2.929 -23.374 7.948 1.00 96.19 571 GLY A O 1
ATOM 4411 N N . SER A 1 572 ? -4.260 -25.155 8.286 1.00 96.69 572 SER A N 1
ATOM 4412 C CA . SER A 1 572 ? -4.333 -25.562 6.880 1.00 96.69 572 SER A CA 1
ATOM 4413 C C . SER A 1 572 ? -5.041 -24.484 6.053 1.00 96.69 572 SER A C 1
ATOM 4415 O O . SER A 1 572 ? -5.816 -23.693 6.580 1.00 96.69 572 SER A O 1
ATOM 4417 N N . ASP A 1 573 ? -4.759 -24.395 4.756 1.00 95.06 573 ASP A N 1
ATOM 4418 C CA . ASP A 1 573 ? -5.303 -23.333 3.892 1.00 95.06 573 ASP A CA 1
ATOM 4419 C C . ASP A 1 573 ? -6.830 -23.397 3.696 1.00 95.06 573 ASP A C 1
ATOM 4421 O O . ASP A 1 573 ? -7.444 -22.398 3.324 1.00 95.06 573 ASP A O 1
ATOM 4425 N N . ASN A 1 574 ? -7.439 -24.544 3.989 1.00 95.69 574 ASN A N 1
ATOM 4426 C CA . ASN A 1 574 ? -8.881 -24.772 4.009 1.00 95.69 574 ASN A CA 1
ATOM 4427 C C . ASN A 1 574 ? -9.533 -24.550 5.386 1.00 95.69 574 ASN A C 1
ATOM 4429 O O . ASN A 1 574 ? -10.760 -24.620 5.483 1.00 95.69 574 ASN A O 1
ATOM 4433 N N . ASP A 1 575 ? -8.753 -24.289 6.439 1.00 97.44 575 ASP A N 1
ATOM 4434 C CA . ASP A 1 575 ? -9.309 -24.011 7.760 1.00 97.44 575 ASP A CA 1
ATOM 4435 C C . ASP A 1 575 ? -10.010 -22.643 7.770 1.00 97.44 575 ASP A C 1
ATOM 4437 O O . ASP A 1 575 ? -9.599 -21.688 7.100 1.00 97.44 575 ASP A O 1
ATOM 4441 N N . LEU A 1 576 ? -11.068 -22.531 8.583 1.00 97.69 576 LEU A N 1
ATOM 4442 C CA . LEU A 1 576 ? -11.806 -21.282 8.787 1.00 97.69 576 LEU A CA 1
ATOM 4443 C C . LEU A 1 576 ? -10.828 -20.133 9.063 1.00 97.69 576 LEU A C 1
ATOM 4445 O O . LEU A 1 576 ? -10.011 -20.240 9.970 1.00 97.69 576 LEU A O 1
ATOM 4449 N N . HIS A 1 577 ? -10.932 -19.031 8.321 1.00 98.12 577 HIS A N 1
ATOM 4450 C CA . HIS A 1 577 ? -10.099 -17.834 8.490 1.00 98.12 577 HIS A CA 1
ATOM 4451 C C . HIS A 1 577 ? -8.576 -18.053 8.383 1.00 98.12 577 HIS A C 1
ATOM 4453 O O . HIS A 1 577 ? -7.811 -17.227 8.877 1.00 98.12 577 HIS A O 1
ATOM 4459 N N . ALA A 1 578 ? -8.091 -19.130 7.756 1.00 97.75 578 ALA A N 1
ATOM 4460 C CA . ALA A 1 578 ? -6.649 -19.385 7.669 1.00 97.75 578 ALA A CA 1
ATOM 4461 C C . ALA A 1 578 ? -5.914 -18.469 6.676 1.00 97.75 578 ALA A C 1
ATOM 4463 O O . ALA A 1 578 ? -4.760 -18.095 6.895 1.00 97.75 578 ALA A O 1
ATOM 4464 N N . LEU A 1 579 ? -6.596 -18.061 5.600 1.00 97.25 579 LEU A N 1
ATOM 4465 C CA . LEU A 1 579 ? -6.039 -17.186 4.562 1.00 97.25 579 LEU A CA 1
ATOM 4466 C C . LEU A 1 579 ? -6.256 -15.692 4.834 1.00 97.25 579 LEU A C 1
ATOM 4468 O O . LEU A 1 579 ? -5.570 -14.862 4.242 1.00 97.25 579 LEU A O 1
ATOM 4472 N N . LYS A 1 580 ? -7.226 -15.350 5.685 1.00 96.69 580 LYS A N 1
ATOM 4473 C CA . LYS A 1 580 ? -7.686 -13.983 5.966 1.00 96.69 580 LYS A CA 1
ATOM 4474 C C . LYS A 1 580 ? -8.574 -13.973 7.216 1.00 96.69 580 LYS A C 1
ATOM 4476 O O . LYS A 1 580 ? -9.207 -14.979 7.523 1.00 96.69 580 LYS A O 1
ATOM 4481 N N . GLY A 1 581 ? -8.599 -12.858 7.941 1.00 97.06 581 GLY A N 1
ATOM 4482 C CA . GLY A 1 581 ? -9.350 -12.683 9.190 1.00 97.06 581 GLY A CA 1
ATOM 4483 C C . GLY A 1 581 ? -10.863 -12.510 9.004 1.00 97.06 581 GLY A C 1
ATOM 4484 O O . GLY A 1 581 ? -11.381 -12.576 7.886 1.00 97.06 581 GLY A O 1
ATOM 4485 N N . ILE A 1 582 ? -11.563 -12.271 10.120 1.00 98.31 582 ILE A N 1
ATOM 4486 C CA . ILE A 1 582 ? -13.034 -12.159 10.203 1.00 98.31 582 ILE A CA 1
ATOM 4487 C C . ILE A 1 582 ? -13.570 -11.103 9.231 1.00 98.31 582 ILE A C 1
ATOM 4489 O O . ILE A 1 582 ? -14.411 -11.402 8.387 1.00 98.31 582 ILE A O 1
ATOM 4493 N N . LEU A 1 583 ? -13.067 -9.869 9.332 1.00 98.44 583 LEU A N 1
ATOM 4494 C CA . LEU A 1 583 ? -13.604 -8.739 8.574 1.00 98.44 583 LEU A CA 1
ATOM 4495 C C . LEU A 1 583 ? -13.325 -8.876 7.076 1.00 98.44 583 LEU A C 1
ATOM 4497 O O . LEU A 1 583 ? -14.211 -8.616 6.270 1.00 98.44 583 LEU A O 1
ATOM 4501 N N . GLN A 1 584 ? -12.125 -9.319 6.688 1.00 98.19 584 GLN A N 1
ATOM 4502 C CA . GLN A 1 584 ? -11.834 -9.535 5.269 1.00 98.19 584 GLN A CA 1
ATOM 4503 C C . GLN A 1 584 ? -12.682 -10.673 4.687 1.00 98.19 584 GLN A C 1
ATOM 4505 O O . GLN A 1 584 ? -13.176 -10.555 3.572 1.00 98.19 584 GLN A O 1
ATOM 4510 N N . THR A 1 585 ? -12.897 -11.755 5.443 1.00 98.44 585 THR A N 1
ATOM 4511 C CA . THR A 1 585 ? -13.789 -12.844 5.012 1.00 98.44 585 THR A CA 1
ATOM 4512 C C . THR A 1 585 ? -15.222 -12.350 4.843 1.00 98.44 585 THR A C 1
ATOM 4514 O O . THR A 1 585 ? -15.855 -12.689 3.850 1.00 98.44 585 THR A O 1
ATOM 4517 N N . ALA A 1 586 ? -15.710 -11.512 5.761 1.00 98.69 586 ALA A N 1
ATOM 4518 C CA . ALA A 1 586 ? -17.030 -10.904 5.652 1.00 98.69 586 ALA A CA 1
ATOM 4519 C C . ALA A 1 586 ? -17.159 -10.014 4.406 1.00 98.69 586 ALA A C 1
ATOM 4521 O O . ALA A 1 586 ? -18.136 -10.151 3.679 1.00 98.69 586 ALA A O 1
ATOM 4522 N N . ILE A 1 587 ? -16.163 -9.164 4.119 1.00 98.56 587 ILE A N 1
ATOM 4523 C CA . ILE A 1 587 ? -16.129 -8.343 2.895 1.00 98.56 587 ILE A CA 1
ATOM 4524 C C . ILE A 1 587 ? -16.218 -9.230 1.650 1.00 98.56 587 ILE A C 1
ATOM 4526 O O . ILE A 1 587 ? -17.037 -8.968 0.772 1.00 98.56 587 ILE A O 1
ATOM 4530 N N . ASP A 1 588 ? -15.418 -10.294 1.594 1.00 97.81 588 ASP A N 1
ATOM 4531 C CA . ASP A 1 588 ? -15.331 -11.168 0.421 1.00 97.81 588 ASP A CA 1
ATOM 4532 C C . ASP A 1 588 ? -16.594 -12.025 0.198 1.00 97.81 588 ASP A C 1
ATOM 4534 O O . ASP A 1 588 ? -16.753 -12.596 -0.879 1.00 97.81 588 ASP A O 1
ATOM 4538 N N . LEU A 1 589 ? -17.477 -12.128 1.200 1.00 98.12 589 LEU A N 1
ATOM 4539 C CA . LEU A 1 589 ? -18.792 -12.782 1.112 1.00 98.12 589 LEU A CA 1
ATOM 4540 C C . LEU A 1 589 ? -19.929 -11.813 0.739 1.00 98.12 589 LEU A C 1
ATOM 4542 O O . LEU A 1 589 ? -21.083 -12.230 0.658 1.00 98.12 589 LEU A O 1
ATOM 4546 N N . THR A 1 590 ? -19.616 -10.535 0.519 1.00 98.38 590 THR A N 1
ATOM 4547 C CA . THR A 1 590 ? -20.541 -9.535 -0.037 1.00 98.38 590 THR A CA 1
ATOM 4548 C C . THR A 1 590 ? -20.174 -9.199 -1.481 1.00 98.38 590 THR A C 1
ATOM 4550 O O . THR A 1 590 ? -19.073 -9.493 -1.943 1.00 98.38 590 THR A O 1
ATOM 4553 N N . ASP A 1 591 ? -21.052 -8.467 -2.167 1.00 96.75 591 ASP A N 1
ATOM 4554 C CA . ASP A 1 591 ? -20.804 -8.005 -3.536 1.00 96.75 591 ASP A CA 1
ATOM 4555 C C . ASP A 1 591 ? -20.099 -6.637 -3.615 1.00 96.75 591 ASP A C 1
ATOM 4557 O O . ASP A 1 591 ? -19.881 -6.111 -4.711 1.00 96.75 591 ASP A O 1
ATOM 4561 N N . ILE A 1 592 ? -19.704 -6.056 -2.472 1.00 96.31 592 ILE A N 1
ATOM 4562 C CA . ILE A 1 592 ? -19.171 -4.683 -2.360 1.00 96.31 592 ILE A CA 1
ATOM 4563 C C . ILE A 1 592 ? -17.993 -4.422 -3.310 1.00 96.31 592 ILE A C 1
ATOM 4565 O O . ILE A 1 592 ? -17.830 -3.302 -3.799 1.00 96.31 592 ILE A O 1
ATOM 4569 N N . ASN A 1 593 ? -17.164 -5.430 -3.589 1.00 96.06 593 ASN A N 1
ATOM 4570 C CA . ASN A 1 593 ? -15.984 -5.288 -4.445 1.00 96.06 593 ASN A CA 1
ATOM 4571 C C . ASN A 1 593 ? -16.169 -5.815 -5.878 1.00 96.06 593 ASN A C 1
ATOM 4573 O O . ASN A 1 593 ? -15.267 -5.633 -6.697 1.00 96.06 593 ASN A O 1
ATOM 4577 N N . ASN A 1 594 ? -17.304 -6.435 -6.220 1.00 94.94 594 ASN A N 1
ATOM 4578 C CA . ASN A 1 594 ? -17.458 -7.169 -7.485 1.00 94.94 594 ASN A CA 1
ATOM 4579 C C . ASN A 1 594 ? -17.276 -6.279 -8.718 1.00 94.94 594 ASN A C 1
ATOM 4581 O O . ASN A 1 594 ? -16.541 -6.635 -9.639 1.00 94.94 594 ASN A O 1
ATOM 4585 N N . GLN A 1 595 ? -17.903 -5.099 -8.725 1.00 91.25 595 GLN A N 1
ATOM 4586 C CA . GLN A 1 595 ? -17.778 -4.154 -9.836 1.00 91.25 595 GLN A CA 1
ATOM 4587 C C . GLN A 1 595 ? -16.316 -3.744 -10.059 1.00 91.25 595 GLN A C 1
ATOM 4589 O O . GLN A 1 595 ? -15.836 -3.758 -11.192 1.00 91.25 595 GLN A O 1
ATOM 4594 N N . ASN A 1 596 ? -15.590 -3.417 -8.990 1.00 90.50 596 ASN A N 1
ATOM 4595 C CA . ASN A 1 596 ? -14.211 -2.943 -9.081 1.00 90.50 596 ASN A CA 1
ATOM 4596 C C . ASN A 1 596 ? -13.252 -4.083 -9.452 1.00 90.50 596 ASN A C 1
ATOM 4598 O O . ASN A 1 596 ? -12.357 -3.878 -10.272 1.00 90.50 596 ASN A O 1
ATOM 4602 N N . HIS A 1 597 ? -13.479 -5.304 -8.955 1.00 93.25 597 HIS A N 1
ATOM 4603 C CA . HIS A 1 597 ? -12.740 -6.485 -9.404 1.00 93.25 597 HIS A CA 1
ATOM 4604 C C . HIS A 1 597 ? -12.914 -6.736 -10.907 1.00 93.25 597 HIS A C 1
ATOM 4606 O O . HIS A 1 597 ? -11.920 -6.943 -11.600 1.00 93.25 597 HIS A O 1
ATOM 4612 N N . ASN A 1 598 ? -14.138 -6.634 -11.435 1.00 91.44 598 ASN A N 1
ATOM 4613 C CA . ASN A 1 598 ? -14.400 -6.829 -12.866 1.00 91.44 598 ASN A CA 1
ATOM 4614 C C . ASN A 1 598 ? -13.659 -5.819 -13.760 1.00 91.44 598 ASN A C 1
ATOM 4616 O O . ASN A 1 598 ? -13.305 -6.139 -14.895 1.00 91.44 598 ASN A O 1
ATOM 4620 N N . LEU A 1 599 ? -13.427 -4.603 -13.260 1.00 87.88 599 LEU A N 1
ATOM 4621 C CA . LEU A 1 599 ? -12.762 -3.534 -14.006 1.00 87.88 599 LEU A CA 1
ATOM 4622 C C . LEU A 1 599 ? -11.236 -3.599 -13.889 1.00 87.88 599 LEU A C 1
ATOM 4624 O O . LEU A 1 599 ? -10.527 -3.432 -14.886 1.00 87.88 599 LEU A O 1
ATOM 4628 N N . ASP A 1 600 ? -10.738 -3.851 -12.678 1.00 89.94 600 ASP A N 1
ATOM 4629 C CA . ASP A 1 600 ? -9.341 -3.616 -12.319 1.00 89.94 600 ASP A CA 1
ATOM 4630 C C . ASP A 1 600 ? -8.556 -4.915 -12.052 1.00 89.94 600 ASP A C 1
ATOM 4632 O O . ASP A 1 600 ? -7.348 -4.846 -11.850 1.00 89.94 600 ASP A O 1
ATOM 4636 N N . SER A 1 601 ? -9.181 -6.100 -12.092 1.00 93.06 601 SER A N 1
ATOM 4637 C CA . SER A 1 601 ? -8.518 -7.388 -11.806 1.00 93.06 601 SER A CA 1
ATOM 4638 C C . SER A 1 601 ? -8.519 -8.380 -12.973 1.00 93.06 601 SER A C 1
ATOM 4640 O O . SER A 1 601 ? -9.236 -8.247 -13.967 1.00 93.06 601 SER A O 1
ATOM 4642 N N . ILE A 1 602 ? -7.694 -9.411 -12.813 1.00 93.19 602 ILE A N 1
ATOM 4643 C CA . ILE A 1 602 ? -7.820 -10.727 -13.436 1.00 93.19 602 ILE A CA 1
ATOM 4644 C C . ILE A 1 602 ? -7.925 -11.774 -12.321 1.00 93.19 602 ILE A C 1
ATOM 4646 O O . ILE A 1 602 ? -7.432 -11.560 -11.211 1.00 93.19 602 ILE A O 1
ATOM 4650 N N . ASN A 1 603 ? -8.563 -12.906 -12.611 1.00 92.81 603 ASN A N 1
ATOM 4651 C CA . ASN A 1 603 ? -8.583 -14.032 -11.684 1.00 92.81 603 ASN A CA 1
ATOM 4652 C C . ASN A 1 603 ? -7.287 -14.838 -11.842 1.00 92.81 603 ASN A C 1
ATOM 4654 O O . ASN A 1 603 ? -6.986 -15.325 -12.934 1.00 92.81 603 ASN A O 1
ATOM 4658 N N . LEU A 1 604 ? -6.506 -14.929 -10.770 1.00 92.00 604 LEU A N 1
ATOM 4659 C CA . LEU A 1 604 ? -5.204 -15.581 -10.771 1.00 92.00 604 LEU A CA 1
ATOM 4660 C C . LEU A 1 604 ? -5.338 -17.096 -10.613 1.00 92.00 604 LEU A C 1
ATOM 4662 O O . LEU A 1 604 ? -5.934 -17.592 -9.652 1.00 92.00 604 LEU A O 1
ATOM 4666 N N . ALA A 1 605 ? -4.706 -17.818 -11.537 1.00 84.75 605 ALA A N 1
ATOM 4667 C CA . ALA A 1 605 ? -4.468 -19.252 -11.439 1.00 84.75 605 ALA A CA 1
ATOM 4668 C C . ALA A 1 605 ? -3.143 -19.551 -10.711 1.00 84.75 605 ALA A C 1
ATOM 4670 O O . ALA A 1 605 ? -2.359 -18.652 -10.400 1.00 84.75 605 ALA A O 1
ATOM 4671 N N . ASP A 1 606 ? -2.876 -20.835 -10.458 1.00 89.50 606 ASP A N 1
ATOM 4672 C CA . ASP A 1 606 ? -1.594 -21.256 -9.896 1.00 89.50 606 ASP A CA 1
ATOM 4673 C C . ASP A 1 606 ? -0.442 -20.971 -10.887 1.00 89.50 606 ASP A C 1
ATOM 4675 O O . ASP A 1 606 ? -0.572 -21.244 -12.086 1.00 89.50 606 ASP A O 1
ATOM 4679 N N . PRO A 1 607 ? 0.711 -20.467 -10.408 1.00 89.31 607 PRO A N 1
ATOM 4680 C CA . PRO A 1 607 ? 1.831 -20.110 -11.265 1.00 89.31 607 PRO A CA 1
ATOM 4681 C C . PRO A 1 607 ? 2.447 -21.354 -11.908 1.00 89.31 607 PRO A C 1
ATOM 4683 O O . PRO A 1 607 ? 2.635 -22.393 -11.270 1.00 89.31 607 PRO A O 1
ATOM 4686 N N . VAL A 1 608 ? 2.813 -21.227 -13.183 1.00 84.31 608 VAL A N 1
ATOM 4687 C CA . VAL A 1 608 ? 3.351 -22.329 -14.000 1.00 84.31 608 VAL A CA 1
ATOM 4688 C C . VAL A 1 608 ? 4.880 -22.347 -13.960 1.00 84.31 608 VAL A C 1
ATOM 4690 O O . VAL A 1 608 ? 5.529 -21.301 -14.042 1.00 84.31 608 VAL A O 1
ATOM 4693 N N . GLY A 1 609 ? 5.466 -23.545 -13.896 1.00 86.06 609 GLY A N 1
ATOM 4694 C CA . GLY A 1 609 ? 6.913 -23.747 -13.988 1.00 86.06 609 GLY A CA 1
ATOM 4695 C C . GLY A 1 609 ? 7.685 -23.068 -12.854 1.00 86.06 609 GLY A C 1
ATOM 4696 O O . GLY A 1 609 ? 7.265 -23.074 -11.697 1.00 86.06 609 GLY A O 1
ATOM 4697 N N . ASN A 1 610 ? 8.825 -22.458 -13.184 1.00 86.62 610 ASN A N 1
ATOM 4698 C CA . ASN A 1 610 ? 9.685 -21.781 -12.209 1.00 86.62 610 ASN A CA 1
ATOM 4699 C C . ASN A 1 610 ? 9.097 -20.462 -11.667 1.00 86.62 610 ASN A C 1
ATOM 4701 O O . ASN A 1 610 ? 9.619 -19.940 -10.679 1.00 86.62 610 ASN A O 1
ATOM 4705 N N . ARG A 1 611 ? 7.996 -19.941 -12.236 1.00 88.38 611 ARG A N 1
ATOM 4706 C CA . ARG A 1 611 ? 7.324 -18.731 -11.723 1.00 88.38 611 ARG A CA 1
ATOM 4707 C C . ARG A 1 611 ? 6.775 -18.925 -10.309 1.00 88.38 611 ARG A C 1
ATOM 4709 O O . ARG A 1 611 ? 6.740 -17.964 -9.547 1.00 88.38 611 ARG A O 1
ATOM 4716 N N . GLY A 1 612 ? 6.435 -20.165 -9.943 1.00 92.25 612 GLY A N 1
ATOM 4717 C CA . GLY A 1 612 ? 5.975 -20.554 -8.607 1.00 92.25 612 GLY A CA 1
ATOM 4718 C C . GLY A 1 612 ? 7.083 -20.933 -7.617 1.00 92.25 612 GLY A C 1
ATOM 4719 O O . GLY A 1 612 ? 6.778 -21.415 -6.527 1.00 92.25 612 GLY A O 1
ATOM 4720 N N . THR A 1 613 ? 8.363 -20.763 -7.964 1.00 94.19 613 THR A N 1
ATOM 4721 C CA . THR A 1 613 ? 9.474 -21.087 -7.051 1.00 94.19 613 THR A CA 1
ATOM 4722 C C . THR A 1 613 ? 9.346 -20.282 -5.752 1.00 94.19 613 THR A C 1
ATOM 4724 O O . THR A 1 613 ? 9.168 -19.067 -5.798 1.00 94.19 613 THR A O 1
ATOM 4727 N N . ALA A 1 614 ? 9.450 -20.955 -4.601 1.00 94.38 614 ALA A N 1
ATOM 4728 C CA . ALA A 1 614 ? 9.235 -20.398 -3.257 1.00 94.38 614 ALA A CA 1
ATOM 4729 C C . ALA A 1 614 ? 7.800 -19.923 -2.928 1.00 94.38 614 ALA A C 1
ATOM 4731 O O . ALA A 1 614 ? 7.596 -19.267 -1.906 1.00 94.38 614 ALA A O 1
ATOM 4732 N N . VAL A 1 615 ? 6.794 -20.293 -3.731 1.00 95.38 615 VAL A N 1
ATOM 4733 C CA . VAL A 1 615 ? 5.376 -20.189 -3.345 1.00 95.38 615 VAL A CA 1
ATOM 4734 C C . VAL A 1 615 ? 5.004 -21.412 -2.501 1.00 95.38 615 VAL A C 1
ATOM 4736 O O . VAL A 1 615 ? 4.824 -22.508 -3.030 1.00 95.38 615 VAL A O 1
ATOM 4739 N N . ALA A 1 616 ? 4.900 -21.225 -1.186 1.00 95.38 616 ALA A N 1
ATOM 4740 C CA . ALA A 1 616 ? 4.546 -22.269 -0.222 1.00 95.38 616 ALA A CA 1
ATOM 4741 C C . ALA A 1 616 ? 3.030 -22.384 0.028 1.00 95.38 616 ALA A C 1
ATOM 4743 O O . ALA A 1 616 ? 2.555 -23.436 0.448 1.00 95.38 616 ALA A O 1
ATOM 4744 N N . ASN A 1 617 ? 2.267 -21.322 -0.235 1.00 95.38 617 ASN A N 1
ATOM 4745 C CA . ASN A 1 617 ? 0.816 -21.274 -0.080 1.00 95.38 617 ASN A CA 1
ATOM 4746 C C . ASN A 1 617 ? 0.175 -20.739 -1.366 1.00 95.38 617 ASN A C 1
ATOM 4748 O O . ASN A 1 617 ? 0.064 -19.531 -1.577 1.00 95.38 617 ASN A O 1
ATOM 4752 N N . ARG A 1 618 ? -0.244 -21.656 -2.243 1.00 94.50 618 ARG A N 1
ATOM 4753 C CA . ARG A 1 618 ? -0.890 -21.300 -3.516 1.00 94.50 618 ARG A CA 1
ATOM 4754 C C . ARG A 1 618 ? -2.284 -20.715 -3.313 1.00 94.50 618 ARG A C 1
ATOM 4756 O O . ARG A 1 618 ? -2.674 -19.820 -4.053 1.00 94.50 618 ARG A O 1
ATOM 4763 N N . ALA A 1 619 ? -3.014 -21.153 -2.287 1.00 95.06 619 ALA A N 1
ATOM 4764 C CA . ALA A 1 619 ? -4.348 -20.639 -2.002 1.00 95.06 619 ALA A CA 1
ATOM 4765 C C . ALA A 1 619 ? -4.343 -19.136 -1.666 1.00 95.06 619 ALA A C 1
ATOM 4767 O O . ALA A 1 619 ? -5.246 -18.420 -2.085 1.00 95.06 619 ALA A O 1
ATOM 4768 N N . ALA A 1 620 ? -3.291 -18.635 -1.007 1.00 94.81 620 ALA A N 1
ATOM 4769 C CA . ALA A 1 620 ? -3.105 -17.200 -0.765 1.00 94.81 620 ALA A CA 1
ATOM 4770 C C . ALA A 1 620 ? -2.871 -16.370 -2.045 1.00 94.81 620 ALA A C 1
ATOM 4772 O O . ALA A 1 620 ? -3.110 -15.160 -2.045 1.00 94.81 620 ALA A O 1
ATOM 4773 N N . LEU A 1 621 ? -2.392 -16.998 -3.124 1.00 93.19 621 LEU A N 1
ATOM 4774 C CA . LEU A 1 621 ? -2.135 -16.339 -4.407 1.00 93.19 621 LEU A CA 1
ATOM 4775 C C . LEU A 1 621 ? -3.384 -16.273 -5.298 1.00 93.19 621 LEU A C 1
ATOM 4777 O O . LEU A 1 621 ? -3.529 -15.335 -6.077 1.00 93.19 621 LEU A O 1
ATOM 4781 N N . ARG A 1 622 ? -4.293 -17.245 -5.167 1.00 92.50 622 ARG A N 1
ATOM 4782 C CA . ARG A 1 622 ? -5.540 -17.328 -5.945 1.00 92.50 622 ARG A CA 1
ATOM 4783 C C . ARG A 1 622 ? -6.488 -16.162 -5.650 1.00 92.50 622 ARG A C 1
ATOM 4785 O O . ARG A 1 622 ? -6.436 -15.539 -4.586 1.00 92.50 622 ARG A O 1
ATOM 4792 N N . GLY A 1 623 ? -7.407 -15.909 -6.577 1.00 92.50 623 GLY A N 1
ATOM 4793 C CA . GLY A 1 623 ? -8.410 -14.846 -6.473 1.00 92.50 623 GLY A CA 1
ATOM 4794 C C . GLY A 1 623 ? -8.058 -13.634 -7.328 1.00 92.50 623 GLY A C 1
ATOM 4795 O O . GLY A 1 623 ? -7.348 -13.761 -8.323 1.00 92.50 623 GLY A O 1
ATOM 4796 N N . ASN A 1 624 ? -8.576 -12.462 -6.970 1.00 95.06 624 ASN A N 1
ATOM 4797 C CA . ASN A 1 624 ? -8.418 -11.266 -7.789 1.00 95.06 624 ASN A CA 1
ATOM 4798 C C . ASN A 1 624 ? -7.031 -10.637 -7.594 1.00 95.06 624 ASN A C 1
ATOM 4800 O O . ASN A 1 624 ? -6.542 -10.453 -6.480 1.00 95.06 624 ASN A O 1
ATOM 4804 N N . SER A 1 625 ? -6.385 -10.285 -8.698 1.00 94.81 625 SER A N 1
ATOM 4805 C CA . SER A 1 625 ? -5.059 -9.656 -8.716 1.00 94.81 625 SER A CA 1
ATOM 4806 C C . SER A 1 625 ? -5.024 -8.223 -8.173 1.00 94.81 625 SER A C 1
ATOM 4808 O O . SER A 1 625 ? -3.958 -7.771 -7.745 1.00 94.81 625 SER A O 1
ATOM 4810 N N . ALA A 1 626 ? -6.153 -7.501 -8.185 1.00 93.62 626 ALA A N 1
ATOM 4811 C CA . ALA A 1 626 ? -6.246 -6.154 -7.617 1.00 93.62 626 ALA A CA 1
ATOM 4812 C C . ALA A 1 626 ? -6.623 -6.134 -6.137 1.00 93.62 626 ALA A C 1
ATOM 4814 O O . ALA A 1 626 ? -6.797 -5.046 -5.594 1.00 93.62 626 ALA A O 1
ATOM 4815 N N . ASP A 1 627 ? -6.733 -7.286 -5.467 1.00 93.75 627 ASP A N 1
ATOM 4816 C CA . ASP A 1 627 ? -6.908 -7.307 -4.017 1.00 93.75 627 ASP A CA 1
ATOM 4817 C C . ASP A 1 627 ? -5.836 -6.397 -3.361 1.00 93.75 627 ASP A C 1
ATOM 4819 O O . ASP A 1 627 ? -4.648 -6.453 -3.700 1.00 93.75 627 ASP A O 1
ATOM 4823 N N . GLY A 1 628 ? -6.269 -5.508 -2.459 1.00 91.38 628 GLY A N 1
ATOM 4824 C CA . GLY A 1 628 ? -5.437 -4.472 -1.824 1.00 91.38 628 GLY A CA 1
ATOM 4825 C C . GLY A 1 628 ? -5.213 -3.188 -2.628 1.00 91.38 628 GLY A C 1
ATOM 4826 O O . GLY A 1 628 ? -4.674 -2.224 -2.080 1.00 91.38 628 GLY A O 1
ATOM 4827 N N . ALA A 1 629 ? -5.634 -3.119 -3.893 1.00 91.56 629 ALA A N 1
ATOM 4828 C CA . ALA A 1 629 ? -5.571 -1.888 -4.680 1.00 91.56 629 ALA A CA 1
ATOM 4829 C C . ALA A 1 629 ? -6.484 -0.797 -4.081 1.00 91.56 629 ALA A C 1
ATOM 4831 O O . ALA A 1 629 ? -7.422 -1.115 -3.343 1.00 91.56 629 ALA A O 1
ATOM 4832 N N . PRO A 1 630 ? -6.242 0.499 -4.357 1.00 87.62 630 PRO A N 1
ATOM 4833 C CA . PRO A 1 630 ? -7.061 1.603 -3.839 1.00 87.62 630 PRO A CA 1
ATOM 4834 C C . PRO A 1 630 ? -8.553 1.484 -4.172 1.00 87.62 630 PRO A C 1
ATOM 4836 O O . PRO A 1 630 ? -9.391 1.903 -3.378 1.00 87.62 630 PRO A O 1
ATOM 4839 N N . SER A 1 631 ? -8.886 0.857 -5.304 1.00 85.62 631 SER A N 1
ATOM 4840 C CA . SER A 1 631 ? -10.267 0.656 -5.741 1.00 85.62 631 SER A CA 1
ATOM 4841 C C . SER A 1 631 ? -10.997 -0.479 -5.012 1.00 85.62 631 SER A C 1
ATOM 4843 O O . SER A 1 631 ? -12.213 -0.605 -5.157 1.00 85.62 631 SER A O 1
ATOM 4845 N N . ILE A 1 632 ? -10.303 -1.300 -4.219 1.00 93.75 632 ILE A N 1
ATOM 4846 C CA . ILE A 1 632 ? -10.871 -2.466 -3.530 1.00 93.75 632 ILE A CA 1
ATOM 4847 C C . ILE A 1 632 ? -10.962 -2.177 -2.035 1.00 93.75 632 ILE A C 1
ATOM 4849 O O . ILE A 1 632 ? -9.957 -1.818 -1.424 1.00 93.75 632 ILE A O 1
ATOM 4853 N N . LEU A 1 633 ? -12.146 -2.344 -1.437 1.00 95.56 633 LEU A N 1
ATOM 4854 C CA . LEU A 1 633 ? -12.324 -2.214 0.009 1.00 95.56 633 LEU A CA 1
ATOM 4855 C C . LEU A 1 633 ? -11.676 -3.411 0.713 1.00 95.56 633 LEU A C 1
ATOM 4857 O O . LEU A 1 633 ? -11.925 -4.562 0.356 1.00 95.56 633 LEU A O 1
ATOM 4861 N N . THR A 1 634 ? -10.879 -3.137 1.737 1.00 96.50 634 THR A N 1
ATOM 4862 C CA . THR A 1 634 ? -10.180 -4.139 2.544 1.00 96.50 634 THR A CA 1
ATOM 4863 C C . THR A 1 634 ? -10.524 -4.000 4.020 1.00 96.50 634 THR A C 1
ATOM 4865 O O . THR A 1 634 ? -10.992 -2.957 4.483 1.00 96.50 634 THR A O 1
ATOM 4868 N N . GLN A 1 635 ? -10.216 -5.039 4.793 1.00 97.06 635 GLN A N 1
ATOM 4869 C CA . GLN A 1 635 ? -10.290 -5.003 6.249 1.00 97.06 635 GLN A CA 1
ATOM 4870 C C . GLN A 1 635 ? -9.515 -3.810 6.831 1.00 97.06 635 GLN A C 1
ATOM 4872 O O . GLN A 1 635 ? -10.004 -3.171 7.760 1.00 97.06 635 GLN A O 1
ATOM 4877 N N . GLY A 1 636 ? -8.346 -3.468 6.283 1.00 95.62 636 GLY A N 1
ATOM 4878 C CA . GLY A 1 636 ? -7.561 -2.312 6.719 1.00 95.62 636 GLY A CA 1
ATOM 4879 C C . GLY A 1 636 ? -8.329 -0.986 6.638 1.00 95.62 636 GLY A C 1
ATOM 4880 O O . GLY A 1 636 ? -8.189 -0.134 7.519 1.00 95.62 636 GLY A O 1
ATOM 4881 N N . ASP A 1 637 ? -9.198 -0.824 5.640 1.00 95.31 637 ASP A N 1
ATOM 4882 C CA . ASP A 1 637 ? -10.003 0.392 5.484 1.00 95.31 637 ASP A CA 1
ATOM 4883 C C . ASP A 1 637 ? -11.051 0.506 6.596 1.00 95.31 637 ASP A C 1
ATOM 4885 O O . ASP A 1 637 ? -11.176 1.560 7.221 1.00 95.31 637 ASP A O 1
ATOM 4889 N N . LEU A 1 638 ? -11.722 -0.603 6.932 1.00 96.50 638 LEU A N 1
ATOM 4890 C CA . LEU A 1 638 ? -12.629 -0.658 8.085 1.00 96.50 638 LEU A CA 1
ATOM 4891 C C . LEU A 1 638 ? -11.866 -0.405 9.392 1.00 96.50 638 LEU A C 1
ATOM 4893 O O . LEU A 1 638 ? -12.280 0.402 10.226 1.00 96.50 638 LEU A O 1
ATOM 4897 N N . MET A 1 639 ? -10.706 -1.047 9.553 1.00 95.88 639 MET A N 1
ATOM 4898 C CA . MET A 1 639 ? -9.868 -0.910 10.744 1.00 95.88 639 MET A CA 1
ATOM 4899 C C . MET A 1 639 ? -9.354 0.518 10.941 1.00 95.88 639 MET A C 1
ATOM 4901 O O . MET A 1 639 ? -9.131 0.925 12.080 1.00 95.88 639 MET A O 1
ATOM 4905 N N . THR A 1 640 ? -9.217 1.307 9.873 1.00 92.50 640 THR A N 1
ATOM 4906 C CA . THR A 1 640 ? -8.834 2.723 9.972 1.00 92.50 640 THR A CA 1
ATOM 4907 C C . THR A 1 640 ? -9.883 3.533 10.738 1.00 92.50 640 THR A C 1
ATOM 4909 O O . THR A 1 640 ? -9.520 4.327 11.610 1.00 92.50 640 THR A O 1
ATOM 4912 N N . ALA A 1 641 ? -11.170 3.279 10.481 1.00 89.88 641 ALA A N 1
ATOM 4913 C CA . ALA A 1 641 ? -12.288 3.917 11.178 1.00 89.88 641 ALA A CA 1
ATOM 4914 C C . ALA A 1 641 ? -12.557 3.309 12.569 1.00 89.88 641 ALA A C 1
ATOM 4916 O O . ALA A 1 641 ? -12.922 4.027 13.499 1.00 89.88 641 ALA A O 1
ATOM 4917 N N . LEU A 1 642 ? -12.345 1.998 12.728 1.00 94.31 642 LEU A N 1
ATOM 4918 C CA . LEU A 1 642 ? -12.611 1.261 13.969 1.00 94.31 642 LEU A CA 1
ATOM 4919 C C . LEU A 1 642 ? -11.535 1.465 15.049 1.00 94.31 642 LEU A C 1
ATOM 4921 O O . LEU A 1 642 ? -11.855 1.517 16.238 1.00 94.31 642 LEU A O 1
ATOM 4925 N N . ALA A 1 643 ? -10.268 1.636 14.656 1.00 94.00 643 ALA A N 1
ATOM 4926 C CA . ALA A 1 643 ? -9.121 1.742 15.564 1.00 94.00 643 ALA A CA 1
ATOM 4927 C C . ALA A 1 643 ? -9.301 2.635 16.812 1.00 94.00 643 ALA A C 1
ATOM 4929 O O . ALA A 1 643 ? -8.838 2.230 17.877 1.00 94.00 643 ALA A O 1
ATOM 4930 N N . PRO A 1 644 ? -9.905 3.842 16.743 1.00 92.31 644 PRO A N 1
ATOM 4931 C CA . PRO A 1 644 ? -10.036 4.708 17.916 1.00 92.31 644 PRO A CA 1
ATOM 4932 C C . PRO A 1 644 ? -11.077 4.250 18.948 1.00 92.31 644 PRO A C 1
ATOM 4934 O O . PRO A 1 644 ? -11.086 4.811 20.044 1.00 92.31 644 PRO A O 1
ATOM 4937 N N . ILE A 1 645 ? -11.965 3.306 18.614 1.00 92.56 645 ILE A N 1
ATOM 4938 C CA . ILE A 1 645 ? -13.124 2.951 19.454 1.00 92.56 645 ILE A CA 1
ATOM 4939 C C . ILE A 1 645 ? -13.201 1.477 19.844 1.00 92.56 645 ILE A C 1
ATOM 4941 O O . ILE A 1 645 ? -13.959 1.152 20.750 1.00 92.56 645 ILE A O 1
ATOM 4945 N N . ILE A 1 646 ? -12.471 0.583 19.184 1.00 94.44 646 ILE A N 1
ATOM 4946 C CA . ILE A 1 646 ? -12.654 -0.857 19.386 1.00 94.44 646 ILE A CA 1
ATOM 4947 C C . ILE A 1 646 ? -11.988 -1.410 20.645 1.00 94.44 646 ILE A C 1
ATOM 4949 O O . ILE A 1 646 ? -10.884 -1.022 21.024 1.00 94.44 646 ILE A O 1
ATOM 4953 N N . THR A 1 647 ? -12.647 -2.396 21.246 1.00 94.62 647 THR A N 1
ATOM 4954 C CA . THR A 1 647 ? -12.119 -3.259 22.305 1.00 94.62 647 THR A CA 1
ATOM 4955 C C . THR A 1 647 ? -12.591 -4.696 22.077 1.00 94.62 647 THR A C 1
ATOM 4957 O O . THR A 1 647 ? -13.552 -4.934 21.355 1.00 94.62 647 THR A O 1
ATOM 4960 N N . VAL A 1 648 ? -11.941 -5.678 22.703 1.00 94.06 648 VAL A N 1
ATOM 4961 C CA . VAL A 1 648 ? -12.449 -7.070 22.782 1.00 94.06 648 VAL A CA 1
ATOM 4962 C C . VAL A 1 648 ? -13.216 -7.364 24.067 1.00 94.06 648 VAL A C 1
ATOM 4964 O O . VAL A 1 648 ? -13.923 -8.365 24.182 1.00 94.06 648 VAL A O 1
ATOM 4967 N N . ARG A 1 649 ? -13.070 -6.482 25.057 1.00 87.50 649 ARG A N 1
ATOM 4968 C CA . ARG A 1 649 ? -13.693 -6.600 26.372 1.00 87.50 649 ARG A CA 1
ATOM 4969 C C . ARG A 1 649 ? -14.645 -5.436 26.605 1.00 87.50 649 ARG A C 1
ATOM 4971 O O . ARG A 1 649 ? -14.342 -4.300 26.232 1.00 87.50 649 ARG A O 1
ATOM 4978 N N . GLY A 1 650 ? -15.757 -5.717 27.274 1.00 86.75 650 GLY A N 1
ATOM 4979 C CA . GLY A 1 650 ? -16.551 -4.678 27.918 1.00 86.75 650 GLY A CA 1
ATOM 4980 C C . GLY A 1 650 ? -15.848 -4.217 29.192 1.00 86.75 650 GLY A C 1
ATOM 4981 O O . GLY A 1 650 ? -15.342 -5.042 29.946 1.00 86.75 650 GLY A O 1
ATOM 4982 N N . ASP A 1 651 ? -15.804 -2.908 29.425 1.00 89.06 651 ASP A N 1
ATOM 4983 C CA . ASP A 1 651 ? -15.395 -2.318 30.711 1.00 89.06 651 ASP A CA 1
ATOM 4984 C C . ASP A 1 651 ? -16.602 -1.656 31.412 1.00 89.06 651 ASP A C 1
ATOM 4986 O O . ASP A 1 651 ? -16.455 -0.938 32.397 1.00 89.06 651 ASP A O 1
ATOM 4990 N N . THR A 1 652 ? -17.818 -1.883 30.909 1.00 91.19 652 THR A N 1
ATOM 4991 C CA . THR A 1 652 ? -19.081 -1.424 31.497 1.00 91.19 652 THR A CA 1
ATOM 4992 C C . THR A 1 652 ? -20.118 -2.524 31.355 1.00 91.19 652 THR A C 1
ATOM 4994 O O . THR A 1 652 ? -20.269 -3.092 30.274 1.00 91.19 652 THR A O 1
ATOM 4997 N N . PHE A 1 653 ? -20.803 -2.838 32.448 1.00 90.88 653 PHE A N 1
ATOM 4998 C CA . PHE A 1 653 ? -21.732 -3.957 32.532 1.00 90.88 653 PHE A CA 1
ATOM 4999 C C . PHE A 1 653 ? -23.017 -3.512 33.209 1.00 90.88 653 PHE A C 1
ATOM 5001 O O . PHE A 1 653 ? -22.978 -2.771 34.190 1.00 90.88 653 PHE A O 1
ATOM 5008 N N . THR A 1 654 ? -24.142 -4.020 32.725 1.00 92.19 654 THR A N 1
ATOM 5009 C CA . THR A 1 654 ? -25.421 -3.928 33.423 1.00 92.19 654 THR A CA 1
ATOM 5010 C C . THR A 1 654 ? -25.633 -5.227 34.185 1.00 92.19 654 THR A C 1
ATOM 5012 O O . THR A 1 654 ? -25.735 -6.297 33.589 1.00 92.19 654 THR A O 1
ATOM 5015 N N . VAL A 1 655 ? -25.666 -5.137 35.511 1.00 92.56 655 VAL A N 1
ATOM 5016 C CA . VAL A 1 655 ? -25.898 -6.263 36.413 1.00 92.56 655 VAL A CA 1
ATOM 5017 C C . VAL A 1 655 ? -27.316 -6.151 36.943 1.00 92.56 655 VAL A C 1
ATOM 5019 O O . VAL A 1 655 ? -27.647 -5.188 37.631 1.00 92.56 655 VAL A O 1
ATOM 5022 N N . ARG A 1 656 ? -28.151 -7.143 36.631 1.00 92.56 656 ARG A N 1
ATOM 5023 C CA . ARG A 1 656 ? -29.479 -7.293 37.229 1.00 92.56 656 ARG A CA 1
ATOM 5024 C C . ARG A 1 656 ? -29.422 -8.352 38.317 1.00 92.56 656 ARG A C 1
ATOM 5026 O O . ARG A 1 656 ? -28.875 -9.430 38.094 1.00 92.56 656 ARG A O 1
ATOM 5033 N N . ALA A 1 657 ? -29.980 -8.041 39.478 1.00 90.81 657 ALA A N 1
ATOM 5034 C CA . ALA A 1 657 ? -30.045 -8.956 40.607 1.00 90.81 657 ALA A CA 1
ATOM 5035 C C . ALA A 1 657 ? -31.483 -9.095 41.110 1.00 90.81 657 ALA A C 1
ATOM 5037 O O . ALA A 1 657 ? -32.285 -8.164 41.026 1.00 90.81 657 ALA A O 1
ATOM 5038 N N . TYR A 1 658 ? -31.780 -10.276 41.645 1.00 90.81 658 TYR A N 1
ATOM 5039 C CA . TYR A 1 658 ? -33.052 -10.644 42.250 1.00 90.81 658 TYR A CA 1
ATOM 5040 C C . TYR A 1 658 ? -32.800 -11.159 43.664 1.00 90.81 658 TYR A C 1
ATOM 5042 O O . TYR A 1 658 ? -31.900 -11.973 43.874 1.00 90.81 658 TYR A O 1
ATOM 5050 N N . GLY A 1 659 ? -33.600 -10.692 44.618 1.00 90.19 659 GLY A N 1
ATOM 5051 C CA . GLY A 1 659 ? -33.611 -11.189 45.985 1.00 90.19 659 GLY A CA 1
ATOM 5052 C C . GLY A 1 659 ? -35.018 -11.572 46.419 1.00 90.19 659 GLY A C 1
ATOM 5053 O O . GLY A 1 659 ? -35.988 -10.872 46.118 1.00 90.19 659 GLY A O 1
ATOM 5054 N N . GLU A 1 660 ? -35.118 -12.663 47.171 1.00 92.31 660 GLU A N 1
ATOM 5055 C CA . GLU A 1 660 ? -36.337 -13.066 47.862 1.00 92.31 660 GLU A CA 1
ATOM 5056 C C . GLU A 1 660 ? -36.089 -13.223 49.359 1.00 92.31 660 GLU A C 1
ATOM 5058 O O . GLU A 1 660 ? -35.057 -13.738 49.788 1.00 92.31 660 GLU A O 1
ATOM 5063 N N . SER A 1 661 ? -37.058 -12.778 50.154 1.00 92.06 661 SER A N 1
ATOM 5064 C CA . SER A 1 661 ? -37.128 -13.109 51.574 1.00 92.06 661 SER A CA 1
ATOM 5065 C C . SER A 1 661 ? -38.107 -14.261 51.749 1.00 92.06 661 SER A C 1
ATOM 5067 O O . SER A 1 661 ? -39.196 -14.229 51.172 1.00 92.06 661 SER A O 1
ATOM 5069 N N . ARG A 1 662 ? -37.728 -15.278 52.524 1.00 92.94 662 ARG A N 1
ATOM 5070 C CA . ARG A 1 662 ? -38.539 -16.472 52.793 1.00 92.94 662 ARG A CA 1
ATOM 5071 C C . ARG A 1 662 ? -38.958 -16.511 54.262 1.00 92.94 662 ARG A C 1
ATOM 5073 O O . ARG A 1 662 ? -38.259 -15.995 55.130 1.00 92.94 662 ARG A O 1
ATOM 5080 N N . SER A 1 663 ? -40.110 -17.116 54.524 1.00 90.00 663 SER A N 1
ATOM 5081 C CA . SER A 1 663 ? -40.596 -17.419 55.867 1.00 90.00 663 SER A CA 1
ATOM 5082 C C . SER A 1 663 ? -39.685 -18.435 56.562 1.00 90.00 663 SER A C 1
ATOM 5084 O O . SER A 1 663 ? -38.834 -19.068 55.938 1.00 90.00 663 SER A O 1
ATOM 5086 N N . VAL A 1 664 ? -39.890 -18.614 57.868 1.00 88.56 664 VAL A N 1
ATOM 5087 C CA . VAL A 1 664 ? -39.136 -19.546 58.726 1.00 88.56 664 VAL A CA 1
ATOM 5088 C C . VAL A 1 664 ? -39.250 -21.001 58.239 1.00 88.56 664 VAL A C 1
ATOM 5090 O O . VAL A 1 664 ? -38.379 -21.816 58.519 1.00 88.56 664 VAL A O 1
ATOM 5093 N N . ASP A 1 665 ? -40.298 -21.318 57.471 1.00 88.94 665 ASP A N 1
ATOM 5094 C CA . ASP A 1 665 ? -40.512 -22.620 56.825 1.00 88.94 665 ASP A CA 1
ATOM 5095 C C . ASP A 1 665 ? -39.609 -22.880 55.599 1.00 88.94 665 ASP A C 1
ATOM 5097 O O . ASP A 1 665 ? -39.606 -23.987 55.064 1.00 88.94 665 ASP A O 1
ATOM 5101 N N . GLY A 1 666 ? -38.867 -21.870 55.128 1.00 84.88 666 GLY A N 1
ATOM 5102 C CA . GLY A 1 666 ? -37.999 -21.938 53.949 1.00 84.88 666 GLY A CA 1
ATOM 5103 C C . GLY A 1 666 ? -38.726 -22.010 52.598 1.00 84.88 666 GLY A C 1
ATOM 5104 O O . GLY A 1 666 ? -38.074 -21.928 51.555 1.00 84.88 666 GLY A O 1
ATOM 5105 N N . ASN A 1 667 ? -40.056 -22.106 52.578 1.00 87.56 667 ASN A N 1
ATOM 5106 C CA . ASN A 1 667 ? -40.852 -22.344 51.370 1.00 87.56 667 ASN A CA 1
ATOM 5107 C C . ASN A 1 667 ? -41.715 -21.147 50.968 1.00 87.56 667 ASN A C 1
ATOM 5109 O O . ASN A 1 667 ? -41.916 -20.916 49.774 1.00 87.56 667 ASN A O 1
ATOM 5113 N N . THR A 1 668 ? -42.199 -20.361 51.928 1.00 90.44 668 THR A N 1
ATOM 5114 C CA . THR A 1 668 ? -43.096 -19.239 51.637 1.00 90.44 668 THR A CA 1
ATOM 5115 C C . THR A 1 668 ? -42.295 -17.973 51.337 1.00 90.44 668 THR A C 1
ATOM 5117 O O . THR A 1 668 ? -41.620 -17.445 52.217 1.00 90.44 668 THR A O 1
ATOM 5120 N N . VAL A 1 669 ? -42.368 -17.454 50.107 1.00 90.06 669 VAL A N 1
ATOM 5121 C CA . VAL A 1 669 ? -41.731 -16.177 49.733 1.00 90.06 669 VAL A CA 1
ATOM 5122 C C . VAL A 1 669 ? -42.551 -15.008 50.283 1.00 90.06 669 VAL A C 1
ATOM 5124 O O . VAL A 1 669 ? -43.700 -14.817 49.896 1.00 90.06 669 VAL A O 1
ATOM 5127 N N . LEU A 1 670 ? -41.948 -14.217 51.169 1.00 92.12 670 LEU A N 1
ATOM 5128 C CA . LEU A 1 670 ? -42.561 -13.069 51.842 1.00 92.12 670 LEU A CA 1
ATOM 5129 C C . LEU A 1 670 ? -42.376 -11.757 51.074 1.00 92.12 670 LEU A C 1
ATOM 5131 O O . LEU A 1 670 ? -43.241 -10.887 51.119 1.00 92.12 670 LEU A O 1
ATOM 5135 N N . ALA A 1 671 ? -41.247 -11.594 50.382 1.00 89.88 671 ALA A N 1
ATOM 5136 C CA . ALA A 1 671 ? -40.943 -10.388 49.616 1.00 89.88 671 ALA A CA 1
ATOM 5137 C C . ALA A 1 671 ? -40.013 -10.702 48.445 1.00 89.88 671 ALA A C 1
ATOM 5139 O O . ALA A 1 671 ? -39.220 -11.642 48.504 1.00 89.88 671 ALA A O 1
ATOM 5140 N N . ARG A 1 672 ? -40.099 -9.884 47.394 1.00 91.19 672 ARG A N 1
ATOM 5141 C CA . ARG A 1 672 ? -39.244 -9.943 46.207 1.00 91.19 672 ARG A CA 1
ATOM 5142 C C . ARG A 1 672 ? -38.733 -8.548 45.883 1.00 91.19 672 ARG A C 1
ATOM 5144 O O . ARG A 1 672 ? -39.499 -7.591 45.960 1.00 91.19 672 ARG A O 1
ATOM 5151 N N . ALA A 1 673 ? -37.468 -8.449 45.502 1.00 91.81 673 ALA A N 1
ATOM 5152 C CA . ALA A 1 673 ? -36.873 -7.207 45.037 1.00 91.81 673 ALA A CA 1
ATOM 5153 C C . ALA A 1 673 ? -35.960 -7.476 43.844 1.00 91.81 673 ALA A C 1
ATOM 5155 O O . ALA A 1 673 ? -35.252 -8.484 43.805 1.00 91.81 673 ALA A O 1
ATOM 5156 N N . TRP A 1 674 ? -35.960 -6.547 42.896 1.00 93.44 674 TRP A N 1
ATOM 5157 C CA . TRP A 1 674 ? -35.088 -6.582 41.733 1.00 93.44 674 TRP A CA 1
ATOM 5158 C C . TRP A 1 674 ? -34.373 -5.256 41.595 1.00 93.44 674 TRP A C 1
ATOM 5160 O O . TRP A 1 674 ? -34.976 -4.199 41.769 1.00 93.44 674 TRP A O 1
ATOM 5170 N N . CYS A 1 675 ? -33.093 -5.301 41.269 1.00 93.69 675 CYS A N 1
ATOM 5171 C CA . CYS A 1 675 ? -32.316 -4.101 41.019 1.00 93.69 675 CYS A CA 1
ATOM 5172 C C . CYS A 1 675 ? -31.439 -4.263 39.787 1.00 93.69 675 CYS A C 1
ATOM 5174 O O . CYS A 1 675 ? -31.085 -5.371 39.382 1.00 93.69 675 CYS A O 1
ATOM 5176 N N . GLU A 1 676 ? -31.106 -3.128 39.193 1.00 95.38 676 GLU A N 1
ATOM 5177 C CA . GLU A 1 676 ? -30.186 -3.003 38.078 1.00 95.38 676 GLU A CA 1
ATOM 5178 C C . GLU A 1 676 ? -29.089 -2.020 38.478 1.00 95.38 676 GLU A C 1
ATOM 5180 O O . GLU A 1 676 ? -29.365 -0.897 38.905 1.00 95.38 676 GLU A O 1
ATOM 5185 N N . ALA A 1 677 ? -27.841 -2.447 38.338 1.00 95.81 677 ALA A N 1
ATOM 5186 C CA . ALA A 1 677 ? -26.668 -1.619 38.549 1.00 95.81 677 ALA A CA 1
ATOM 5187 C C . ALA A 1 677 ? -25.847 -1.566 37.261 1.00 95.81 677 ALA A C 1
ATOM 5189 O O . ALA A 1 677 ? -25.528 -2.607 36.686 1.00 95.81 677 ALA A O 1
ATOM 5190 N N . THR A 1 678 ? -25.453 -0.370 36.831 1.00 95.69 678 THR A N 1
ATOM 5191 C CA . THR A 1 678 ? -24.385 -0.232 35.837 1.00 95.69 678 THR A CA 1
ATOM 5192 C C . THR A 1 678 ? -23.065 -0.133 36.578 1.00 95.69 678 THR A C 1
ATOM 5194 O O . THR A 1 678 ? -22.876 0.751 37.414 1.00 95.69 678 THR A O 1
ATOM 5197 N N . VAL A 1 679 ? -22.154 -1.053 36.286 1.00 95.25 679 VAL A N 1
ATOM 5198 C CA . VAL A 1 679 ? -20.812 -1.092 36.866 1.00 95.25 679 VAL A CA 1
ATOM 5199 C C . VAL A 1 679 ? -19.779 -0.808 35.789 1.00 95.25 679 VAL A C 1
ATOM 5201 O O . VAL A 1 679 ? -19.839 -1.370 34.698 1.00 95.25 679 VAL A O 1
ATOM 5204 N N . GLN A 1 680 ? -18.822 0.061 36.093 1.00 93.56 680 GLN A N 1
ATOM 5205 C CA . GLN A 1 680 ? -17.749 0.449 35.189 1.00 93.56 680 GLN A CA 1
ATOM 5206 C C . GLN A 1 680 ? -16.393 0.128 35.805 1.00 93.56 680 GLN A C 1
ATOM 5208 O O . GLN A 1 680 ? -16.139 0.407 36.977 1.00 93.56 680 GLN A O 1
ATOM 5213 N N . ARG A 1 681 ? -15.497 -0.435 35.000 1.00 92.31 681 ARG A N 1
ATOM 5214 C CA . ARG A 1 681 ? -14.107 -0.661 35.380 1.00 92.31 681 ARG A CA 1
ATOM 5215 C C . ARG A 1 681 ? -13.297 0.612 35.195 1.00 92.31 681 ARG A C 1
ATOM 5217 O O . ARG A 1 681 ? -13.395 1.259 34.156 1.00 92.31 681 ARG A O 1
ATOM 5224 N N . THR A 1 682 ? -12.465 0.944 36.174 1.00 91.12 682 THR A N 1
ATOM 5225 C CA . THR A 1 682 ? -11.600 2.127 36.122 1.00 91.12 682 THR A CA 1
ATOM 5226 C C . THR A 1 682 ? -10.135 1.745 35.905 1.00 91.12 682 THR A C 1
ATOM 5228 O O . THR A 1 682 ? -9.762 0.567 35.870 1.00 91.12 682 THR A O 1
ATOM 5231 N N . VAL A 1 683 ? -9.287 2.759 35.713 1.00 90.56 683 VAL A N 1
ATOM 5232 C CA . VAL A 1 683 ? -7.832 2.581 35.612 1.00 90.56 683 VAL A CA 1
ATOM 5233 C C . VAL A 1 683 ? -7.203 2.183 36.944 1.00 90.56 683 VAL A C 1
ATOM 5235 O O . VAL A 1 683 ? -6.131 1.595 36.943 1.00 90.56 683 VAL A O 1
ATOM 5238 N N . GLU A 1 684 ? -7.851 2.450 38.073 1.00 92.12 684 GLU A N 1
ATOM 5239 C CA . GLU A 1 684 ? -7.298 2.159 39.394 1.00 92.12 684 GLU A CA 1
ATOM 5240 C C . GLU A 1 684 ? -7.352 0.665 39.716 1.00 92.12 684 GLU A C 1
ATOM 5242 O O . GLU A 1 684 ? -8.261 -0.055 39.297 1.00 92.12 684 GLU A O 1
ATOM 5247 N N . TYR A 1 685 ? -6.369 0.183 40.471 1.00 94.00 685 TYR A N 1
ATOM 5248 C CA . TYR A 1 685 ? -6.420 -1.149 41.068 1.00 94.00 685 TYR A CA 1
ATOM 5249 C C . TYR A 1 685 ? -7.381 -1.179 42.272 1.00 94.00 685 TYR A C 1
ATOM 5251 O O . TYR A 1 685 ? -7.717 -0.135 42.837 1.00 94.00 685 TYR A O 1
ATOM 5259 N N . VAL A 1 686 ? -7.863 -2.371 42.647 1.00 94.75 686 VAL A N 1
ATOM 5260 C CA . VAL A 1 686 ? -8.693 -2.549 43.856 1.00 94.75 686 VAL A CA 1
ATOM 5261 C C . VAL A 1 686 ? -7.901 -2.144 45.099 1.00 94.75 686 VAL A C 1
ATOM 5263 O O . VAL A 1 686 ? -8.386 -1.359 45.914 1.00 94.75 686 VAL A O 1
ATOM 5266 N N . ASP A 1 687 ? -6.668 -2.634 45.207 1.00 94.44 687 ASP A N 1
ATOM 5267 C CA . ASP A 1 687 ? -5.698 -2.193 46.202 1.00 94.44 687 ASP A CA 1
ATOM 5268 C C . ASP A 1 687 ? -4.834 -1.064 45.619 1.00 94.44 687 ASP A C 1
ATOM 5270 O O . ASP A 1 687 ? -4.057 -1.255 44.680 1.00 94.44 687 ASP A O 1
ATOM 5274 N N . ARG A 1 688 ? -4.983 0.130 46.198 1.00 91.50 688 ARG A N 1
ATOM 5275 C CA . ARG A 1 688 ? -4.348 1.378 45.748 1.00 91.50 688 ARG A CA 1
ATOM 5276 C C . ARG A 1 688 ? -2.850 1.472 46.059 1.00 91.50 688 ARG A C 1
ATOM 5278 O O . ARG A 1 688 ? -2.224 2.465 45.700 1.00 91.50 688 ARG A O 1
ATOM 5285 N N . THR A 1 689 ? -2.254 0.474 46.714 1.00 92.12 689 THR A N 1
ATOM 5286 C CA . THR A 1 689 ? -0.790 0.422 46.889 1.00 92.12 689 THR A CA 1
ATOM 5287 C C . THR A 1 689 ? -0.047 0.223 45.564 1.00 92.12 689 THR A C 1
ATOM 5289 O O . THR A 1 689 ? 1.113 0.634 45.447 1.00 92.12 689 THR A O 1
ATOM 5292 N N . ASN A 1 690 ? -0.721 -0.352 44.559 1.00 92.38 690 ASN A N 1
ATOM 5293 C CA . ASN A 1 690 ? -0.248 -0.390 43.182 1.00 92.38 690 ASN A CA 1
ATOM 5294 C C . ASN A 1 690 ? -0.790 0.789 42.371 1.00 92.38 690 ASN A C 1
ATOM 5296 O O . ASN A 1 690 ? -1.998 1.021 42.316 1.00 92.38 690 ASN A O 1
ATOM 5300 N N . ALA A 1 691 ? 0.107 1.478 41.669 1.00 89.25 691 ALA A N 1
ATOM 5301 C CA . ALA A 1 691 ? -0.245 2.522 40.717 1.00 89.25 691 ALA A CA 1
ATOM 5302 C C . ALA A 1 691 ? -0.826 1.916 39.428 1.00 89.25 691 ALA A C 1
ATOM 5304 O O . ALA A 1 691 ? -0.539 0.760 39.097 1.00 89.25 691 ALA A O 1
ATOM 5305 N N . PRO A 1 692 ? -1.572 2.685 38.615 1.00 89.69 692 PRO A N 1
ATOM 5306 C CA . PRO A 1 692 ? -2.148 2.159 37.387 1.00 89.69 692 PRO A CA 1
ATOM 5307 C C . PRO A 1 692 ? -1.150 1.512 36.410 1.00 89.69 692 PRO A C 1
ATOM 5309 O O . PRO A 1 692 ? -1.508 0.578 35.685 1.00 89.69 692 PRO A O 1
ATOM 5312 N N . VAL A 1 693 ? 0.096 1.991 36.408 1.00 87.00 693 VAL A N 1
ATOM 5313 C CA . VAL A 1 693 ? 1.195 1.503 35.560 1.00 87.00 693 VAL A CA 1
ATOM 5314 C C . VAL A 1 693 ? 1.819 0.188 36.032 1.00 87.00 693 VAL A C 1
ATOM 5316 O O . VAL A 1 693 ? 2.461 -0.480 35.220 1.00 87.00 693 VAL A O 1
ATOM 5319 N N . ASP A 1 694 ? 1.608 -0.205 37.292 1.00 88.12 694 ASP A N 1
ATOM 5320 C CA . ASP A 1 694 ? 2.143 -1.447 37.857 1.00 88.12 694 ASP A CA 1
ATOM 5321 C C . ASP A 1 694 ? 1.528 -2.681 37.179 1.00 88.12 694 ASP A C 1
ATOM 5323 O O . ASP A 1 694 ? 0.403 -2.651 36.650 1.00 88.12 694 ASP A O 1
ATOM 5327 N N . ARG A 1 695 ? 2.282 -3.783 37.161 1.00 85.19 695 ARG A N 1
ATOM 5328 C CA . ARG A 1 695 ? 1.959 -5.017 36.427 1.00 85.19 695 ARG A CA 1
ATOM 5329 C C . ARG A 1 695 ? 2.382 -6.231 37.240 1.00 85.19 695 ARG A C 1
ATOM 5331 O O . ARG A 1 695 ? 3.266 -6.134 38.081 1.00 85.19 695 ARG A O 1
ATOM 5338 N N . ASP A 1 696 ? 1.769 -7.373 36.945 1.00 85.62 696 ASP A N 1
ATOM 5339 C CA . ASP A 1 696 ? 2.219 -8.645 37.499 1.00 85.62 696 ASP A CA 1
ATOM 5340 C C . ASP A 1 696 ? 3.572 -9.006 36.877 1.00 85.62 696 ASP A C 1
ATOM 5342 O O . ASP A 1 696 ? 3.650 -9.325 35.684 1.00 85.62 696 ASP A O 1
ATOM 5346 N N . LEU A 1 697 ? 4.636 -8.926 37.676 1.00 80.81 697 LEU A N 1
ATOM 5347 C CA . LEU A 1 697 ? 5.994 -9.172 37.194 1.00 80.81 697 LEU A CA 1
ATOM 5348 C C . LEU A 1 697 ? 6.241 -10.654 36.887 1.00 80.81 697 LEU A C 1
ATOM 5350 O O . LEU A 1 697 ? 7.170 -10.964 36.142 1.00 80.81 697 LEU A O 1
ATOM 5354 N N . SER A 1 698 ? 5.392 -11.564 37.382 1.00 76.00 698 SER A N 1
ATOM 5355 C CA . SER A 1 698 ? 5.477 -12.995 37.057 1.00 76.00 698 SER A CA 1
ATOM 5356 C C . SER A 1 698 ? 5.015 -13.321 35.632 1.00 76.00 698 SER A C 1
ATOM 5358 O O . SER A 1 698 ? 5.418 -14.338 35.070 1.00 76.00 698 SER A O 1
ATOM 5360 N N . LEU A 1 699 ? 4.212 -12.444 35.020 1.00 69.62 699 LEU A N 1
ATOM 5361 C CA . LEU A 1 699 ? 3.638 -12.639 33.683 1.00 69.62 699 LEU A CA 1
ATOM 5362 C C . LEU A 1 699 ? 4.424 -11.923 32.575 1.00 69.62 699 LEU A C 1
ATOM 5364 O O . LEU A 1 699 ? 4.081 -12.032 31.394 1.00 69.62 699 LEU A O 1
ATOM 5368 N N . THR A 1 700 ? 5.472 -11.172 32.920 1.00 58.94 700 THR A N 1
ATOM 5369 C CA . THR A 1 700 ? 6.223 -10.360 31.958 1.00 58.94 700 THR A CA 1
ATOM 5370 C C . THR A 1 700 ? 7.664 -10.840 31.797 1.00 58.94 700 THR A C 1
ATOM 5372 O O . THR A 1 700 ? 8.505 -10.574 32.645 1.00 58.94 700 THR A O 1
ATOM 5375 N N . ASN A 1 701 ? 7.999 -11.406 30.632 1.00 52.34 701 ASN A N 1
ATOM 5376 C CA . ASN A 1 701 ? 9.390 -11.685 30.217 1.00 52.34 701 ASN A CA 1
ATOM 5377 C C . ASN A 1 701 ? 10.192 -10.418 29.844 1.00 52.34 701 ASN A C 1
ATOM 5379 O O . ASN A 1 701 ? 11.272 -10.505 29.262 1.00 52.34 701 ASN A O 1
ATOM 5383 N N . ILE A 1 702 ? 9.658 -9.224 30.113 1.00 51.31 702 ILE A N 1
ATOM 5384 C CA . ILE A 1 702 ? 10.286 -7.956 29.745 1.00 51.31 702 ILE A CA 1
ATOM 5385 C C . ILE A 1 702 ? 10.822 -7.324 31.024 1.00 51.31 702 ILE A C 1
ATOM 5387 O O . ILE A 1 702 ? 10.068 -6.706 31.772 1.00 51.31 702 ILE A O 1
ATOM 5391 N N . GLY A 1 703 ? 12.127 -7.471 31.260 1.00 48.09 703 GLY A N 1
ATOM 5392 C CA . GLY A 1 703 ? 12.810 -6.773 32.343 1.00 48.09 703 GLY A CA 1
ATOM 5393 C C . GLY A 1 703 ? 12.570 -5.270 32.226 1.00 48.09 703 GLY A C 1
ATOM 5394 O O . GLY A 1 703 ? 12.911 -4.663 31.208 1.00 48.09 703 GLY A O 1
ATOM 5395 N N . LYS A 1 704 ? 11.938 -4.661 33.233 1.00 55.09 704 LYS A N 1
ATOM 5396 C CA . LYS A 1 704 ? 11.752 -3.209 33.287 1.00 55.09 704 LYS A CA 1
ATOM 5397 C C . LYS A 1 704 ? 11.961 -2.689 34.699 1.00 55.09 704 LYS A C 1
ATOM 5399 O O . LYS A 1 704 ? 11.225 -2.996 35.627 1.00 55.09 704 LYS A O 1
ATOM 5404 N N . THR A 1 705 ? 12.986 -1.862 34.806 1.00 55.16 705 THR A N 1
ATOM 5405 C CA . THR A 1 705 ? 13.348 -1.037 35.953 1.00 55.16 705 THR A CA 1
ATOM 5406 C C . THR A 1 705 ? 12.221 -0.055 36.297 1.00 55.16 705 THR A C 1
ATOM 5408 O O . THR A 1 705 ? 11.793 0.697 35.423 1.00 55.16 705 THR A O 1
ATOM 5411 N N . GLY A 1 706 ? 11.776 -0.031 37.558 1.00 65.06 706 GLY A N 1
ATOM 5412 C CA . GLY A 1 706 ? 10.913 1.027 38.110 1.00 65.06 706 GLY A CA 1
ATOM 5413 C C . GLY A 1 706 ? 9.411 0.728 38.240 1.00 65.06 706 GLY A C 1
ATOM 5414 O O . GLY A 1 706 ? 8.686 1.610 38.686 1.00 65.06 706 GLY A O 1
ATOM 5415 N N . LEU A 1 707 ? 8.935 -0.472 37.887 1.00 75.00 707 LEU A N 1
ATOM 5416 C CA . LEU A 1 707 ? 7.548 -0.909 38.142 1.00 75.00 707 LEU A CA 1
ATOM 5417 C C . LEU A 1 707 ? 7.472 -1.767 39.412 1.00 75.00 707 LEU A C 1
ATOM 5419 O O . LEU A 1 707 ? 8.411 -2.514 39.696 1.00 75.00 707 LEU A O 1
ATOM 5423 N N . LYS A 1 708 ? 6.361 -1.690 40.156 1.00 85.69 708 LYS A N 1
ATOM 5424 C CA . LYS A 1 708 ? 6.111 -2.578 41.302 1.00 85.69 708 LYS A CA 1
ATOM 5425 C C . LYS A 1 708 ? 5.340 -3.822 40.866 1.00 85.69 708 LYS A C 1
ATOM 5427 O O . LYS A 1 708 ? 4.504 -3.752 39.964 1.00 85.69 708 LYS A O 1
ATOM 5432 N N . ASP A 1 709 ? 5.608 -4.940 41.541 1.00 89.62 709 ASP A N 1
ATOM 5433 C CA . ASP A 1 709 ? 4.767 -6.133 41.428 1.00 89.62 709 ASP A CA 1
ATOM 5434 C C . ASP A 1 709 ? 3.390 -5.887 42.055 1.00 89.62 709 ASP A C 1
ATOM 5436 O O . ASP A 1 709 ? 3.243 -5.070 42.973 1.00 89.62 709 ASP A O 1
ATOM 5440 N N . LEU A 1 710 ? 2.378 -6.597 41.560 1.00 91.62 710 LEU A N 1
ATOM 5441 C CA . LEU A 1 710 ? 1.023 -6.484 42.089 1.00 91.62 710 LEU A CA 1
ATOM 5442 C C . LEU A 1 710 ? 0.906 -7.143 43.465 1.00 91.62 710 LEU A C 1
ATOM 5444 O O . LEU A 1 710 ? 1.428 -8.237 43.694 1.00 91.62 710 LEU A O 1
ATOM 5448 N N . SER A 1 711 ? 0.163 -6.501 44.367 1.00 93.81 711 SER A N 1
ATOM 5449 C CA . SER A 1 711 ? -0.244 -7.103 45.634 1.00 93.81 711 SER A CA 1
ATOM 5450 C C . SER A 1 711 ? -1.087 -8.357 45.396 1.00 93.81 711 SER A C 1
ATOM 5452 O O . SER A 1 711 ? -1.694 -8.524 44.334 1.00 93.81 711 SER A O 1
ATOM 5454 N N . LEU A 1 712 ? -1.163 -9.246 46.393 1.00 93.62 712 LEU A N 1
ATOM 5455 C CA . LEU A 1 712 ? -1.964 -10.471 46.284 1.00 93.62 712 LEU A CA 1
ATOM 5456 C C . LEU A 1 712 ? -3.430 -10.155 45.939 1.00 93.62 712 LEU A C 1
ATOM 5458 O O . LEU A 1 712 ? -4.017 -10.807 45.080 1.00 93.62 712 LEU A O 1
ATOM 5462 N N . THR A 1 713 ? -3.984 -9.096 46.536 1.00 94.94 713 THR A N 1
ATOM 5463 C CA . THR A 1 713 ? -5.329 -8.591 46.234 1.00 94.94 713 THR A CA 1
ATOM 5464 C C . THR A 1 713 ? -5.479 -8.236 44.756 1.00 94.94 713 THR A C 1
ATOM 5466 O O . THR A 1 713 ? -6.442 -8.657 44.119 1.00 94.94 713 THR A O 1
ATOM 5469 N N . ASN A 1 714 ? -4.523 -7.508 44.175 1.00 94.56 714 ASN A N 1
ATOM 5470 C CA . ASN A 1 714 ? -4.591 -7.091 42.774 1.00 94.56 714 ASN A CA 1
ATOM 5471 C C . ASN A 1 714 ? -4.293 -8.218 41.783 1.00 94.56 714 ASN A C 1
ATOM 5473 O O . ASN A 1 714 ? -4.822 -8.184 40.673 1.00 94.56 714 ASN A O 1
ATOM 5477 N N . LYS A 1 715 ? -3.513 -9.232 42.174 1.00 91.50 715 LYS A N 1
ATOM 5478 C CA . LYS A 1 715 ? -3.345 -10.460 41.378 1.00 91.50 715 LYS A CA 1
ATOM 5479 C C . LYS A 1 715 ? -4.647 -11.262 41.277 1.00 91.50 715 LYS A C 1
ATOM 5481 O O . LYS A 1 715 ? -4.883 -11.891 40.253 1.00 91.50 715 LYS A O 1
ATOM 5486 N N . VAL A 1 716 ? -5.501 -11.203 42.304 1.00 92.94 716 VAL A N 1
ATOM 5487 C CA . VAL A 1 716 ? -6.799 -11.901 42.333 1.00 92.94 716 VAL A CA 1
ATOM 5488 C C . VAL A 1 716 ? -7.920 -11.070 41.698 1.00 92.94 716 VAL A C 1
ATOM 5490 O O . VAL A 1 716 ? -8.636 -11.566 40.834 1.00 92.94 716 VAL A O 1
ATOM 5493 N N . PHE A 1 717 ? -8.089 -9.811 42.113 1.00 91.62 717 PHE A N 1
ATOM 5494 C CA . PHE A 1 717 ? -9.252 -8.988 41.748 1.00 91.62 717 PHE A CA 1
ATOM 5495 C C . PHE A 1 717 ? -8.973 -7.948 40.654 1.00 91.62 717 PHE A C 1
ATOM 5497 O O . PHE A 1 717 ? -9.901 -7.470 40.004 1.00 91.62 717 PHE A O 1
ATOM 5504 N N . GLY A 1 718 ? -7.708 -7.592 40.417 1.00 93.06 718 GLY A N 1
ATOM 5505 C CA . GLY A 1 718 ? -7.324 -6.661 39.361 1.00 93.06 718 GLY A CA 1
ATOM 5506 C C . GLY A 1 718 ? -7.839 -5.231 39.559 1.00 93.06 718 GLY A C 1
ATOM 5507 O O . GLY A 1 718 ? -7.646 -4.609 40.604 1.00 93.06 718 GLY A O 1
ATOM 5508 N N . ARG A 1 719 ? -8.411 -4.661 38.491 1.00 92.81 719 ARG A N 1
ATOM 5509 C CA . ARG A 1 719 ? -8.855 -3.257 38.441 1.00 92.81 719 ARG A CA 1
ATOM 5510 C C . ARG A 1 719 ? -10.164 -3.058 39.198 1.00 92.81 719 ARG A C 1
ATOM 5512 O O . ARG A 1 719 ? -11.037 -3.921 39.178 1.00 92.81 719 ARG A O 1
ATOM 5519 N N . ARG A 1 720 ? -10.327 -1.882 39.799 1.00 92.88 720 ARG A N 1
ATOM 5520 C CA . ARG A 1 720 ? -11.529 -1.497 40.536 1.00 92.88 720 ARG A CA 1
ATOM 5521 C C . ARG A 1 720 ? -12.735 -1.369 39.601 1.00 92.88 720 ARG A C 1
ATOM 5523 O O . ARG A 1 720 ? -12.646 -0.783 38.523 1.00 92.88 720 ARG A O 1
ATOM 5530 N N . LEU A 1 721 ? -13.878 -1.870 40.064 1.00 93.94 721 LEU A N 1
ATOM 5531 C CA . LEU A 1 721 ? -15.201 -1.611 39.498 1.00 93.94 721 LEU A CA 1
ATOM 5532 C C . LEU A 1 721 ? -15.936 -0.598 40.384 1.00 93.94 721 LEU A C 1
ATOM 5534 O O . LEU A 1 721 ? -15.847 -0.659 41.612 1.00 93.94 721 LEU A O 1
ATOM 5538 N N . VAL A 1 722 ? -16.651 0.338 39.767 1.00 93.50 722 VAL A N 1
ATOM 5539 C CA . VAL A 1 722 ? -17.496 1.323 40.453 1.00 93.50 722 VAL A CA 1
ATOM 5540 C C . VAL A 1 722 ? -18.919 1.239 39.918 1.00 93.50 722 VAL A C 1
ATOM 5542 O O . VAL A 1 722 ? -19.116 1.067 38.718 1.00 93.50 722 VAL A O 1
ATOM 5545 N N . ILE A 1 723 ? -19.912 1.348 40.799 1.00 95.62 723 ILE A N 1
ATOM 5546 C CA . ILE A 1 723 ? -21.314 1.479 40.393 1.00 95.62 723 ILE A CA 1
ATOM 5547 C C . ILE A 1 723 ? -21.507 2.916 39.909 1.00 95.62 723 ILE A C 1
ATOM 5549 O O . ILE A 1 723 ? -21.314 3.854 40.680 1.00 95.62 723 ILE A O 1
ATOM 5553 N N . THR A 1 724 ? -21.847 3.088 38.635 1.00 94.12 724 THR A N 1
ATOM 5554 C CA . THR A 1 724 ? -22.092 4.403 38.027 1.00 94.12 724 THR A CA 1
ATOM 5555 C C . THR A 1 724 ? -23.565 4.779 38.070 1.00 94.12 724 THR A C 1
ATOM 5557 O O . THR A 1 724 ? -23.891 5.951 38.240 1.00 94.12 724 THR A O 1
ATOM 5560 N N . THR A 1 725 ? -24.459 3.796 37.963 1.00 95.88 725 THR A N 1
ATOM 5561 C CA . THR A 1 725 ? -25.902 3.980 38.141 1.00 95.88 725 THR A CA 1
ATOM 5562 C C . THR A 1 725 ? -26.502 2.791 38.881 1.00 95.88 725 THR A C 1
ATOM 5564 O O . THR A 1 725 ? -26.025 1.662 38.759 1.00 95.88 725 THR A O 1
ATOM 5567 N N . TYR A 1 726 ? -27.551 3.045 39.659 1.00 95.81 726 TYR A N 1
ATOM 5568 C CA . TYR A 1 726 ? -28.311 2.025 40.371 1.00 95.81 726 TYR A CA 1
ATOM 5569 C C . TYR A 1 726 ? -29.791 2.390 40.352 1.00 95.81 726 TYR A C 1
ATOM 5571 O O . TYR A 1 726 ? -30.142 3.546 40.599 1.00 95.81 726 TYR A O 1
ATOM 5579 N N . ARG A 1 727 ? -30.656 1.410 40.093 1.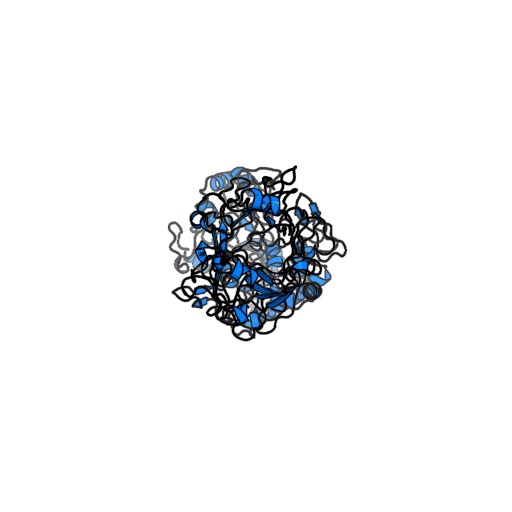00 94.56 727 ARG A N 1
ATOM 5580 C CA . ARG A 1 727 ? -32.107 1.573 40.210 1.00 94.56 727 ARG A CA 1
ATOM 5581 C C . ARG A 1 727 ? -32.787 0.283 40.652 1.00 94.56 727 ARG A C 1
ATOM 5583 O O . ARG A 1 727 ? -32.321 -0.815 40.352 1.00 94.56 727 ARG A O 1
ATOM 5590 N N . TRP A 1 728 ? -33.916 0.431 41.334 1.00 94.31 728 TRP A N 1
ATOM 5591 C CA . TRP A 1 728 ? -34.847 -0.669 41.577 1.00 94.31 728 TRP A CA 1
ATOM 5592 C C . TRP A 1 728 ? -35.678 -0.922 40.316 1.00 94.31 728 TRP A C 1
ATOM 5594 O O . TRP A 1 728 ? -36.037 0.025 39.616 1.00 94.31 728 TRP A O 1
ATOM 5604 N N . LEU A 1 729 ? -35.949 -2.192 40.023 1.00 91.50 729 LEU A N 1
ATOM 5605 C CA . LEU A 1 729 ? -36.783 -2.623 38.905 1.00 91.50 729 LEU A CA 1
ATOM 5606 C C . LEU A 1 729 ? -38.155 -3.055 39.414 1.00 91.50 729 LEU A C 1
ATOM 5608 O O . LEU A 1 729 ? -38.266 -3.742 40.435 1.00 91.50 729 LEU A O 1
ATOM 5612 N N . ASN A 1 730 ? -39.193 -2.712 38.659 1.00 86.31 730 ASN A N 1
ATOM 5613 C CA . ASN A 1 730 ? -40.511 -3.301 38.844 1.00 86.31 730 ASN A CA 1
ATOM 5614 C C . ASN A 1 730 ? -40.561 -4.708 38.237 1.00 86.31 730 ASN A C 1
ATOM 5616 O O . ASN A 1 730 ? -39.856 -5.014 37.278 1.00 86.31 730 ASN A O 1
ATOM 5620 N N . ALA A 1 731 ? -41.469 -5.549 38.739 1.00 74.62 731 ALA A N 1
ATOM 5621 C CA . ALA A 1 731 ? -41.649 -6.914 38.236 1.00 74.62 731 ALA A CA 1
ATOM 5622 C C . ALA A 1 731 ? -41.991 -6.989 36.731 1.00 74.62 731 ALA A C 1
ATOM 5624 O O . ALA A 1 731 ? -41.761 -8.019 36.113 1.00 74.62 731 ALA A O 1
ATOM 5625 N N . ALA A 1 732 ? -42.534 -5.914 36.147 1.00 80.69 732 ALA A N 1
ATOM 5626 C CA . ALA A 1 732 ? -42.897 -5.837 34.730 1.00 80.69 732 ALA A CA 1
ATOM 5627 C C . ALA A 1 732 ? -41.730 -5.464 33.790 1.00 80.69 732 ALA A C 1
ATOM 5629 O O . ALA A 1 732 ? -41.903 -5.496 32.578 1.00 80.69 732 ALA A O 1
ATOM 5630 N N . GLU A 1 733 ? -40.568 -5.073 34.324 1.00 72.88 733 GLU A N 1
ATOM 5631 C CA . GLU A 1 733 ? -39.400 -4.627 33.537 1.00 72.88 733 GLU A CA 1
ATOM 5632 C C . GLU A 1 733 ? -38.392 -5.753 33.241 1.00 72.88 733 GLU A C 1
ATOM 5634 O O . GLU A 1 733 ? -37.280 -5.488 32.770 1.00 72.88 733 GLU A O 1
ATOM 5639 N N . ILE A 1 734 ? -38.752 -6.995 33.569 1.00 64.69 734 ILE A N 1
ATOM 5640 C CA . ILE A 1 734 ? -37.864 -8.163 33.544 1.00 64.69 734 ILE A CA 1
ATOM 5641 C C . ILE A 1 734 ? -38.167 -9.061 32.362 1.00 64.69 734 ILE A C 1
ATOM 5643 O O . ILE A 1 734 ? -39.355 -9.407 32.181 1.00 64.69 734 ILE A O 1
#

Sequence (734 aa):
NGEYHSLARFQIANEKNNSARKFFTYHLKNKSTSGTPGGTLKLLPGEVRVFSACVEKNWTWGMETSGGYTPRSFFDWNAGDDLGNIDRRSSNQFGLDAIPGVDFRAGLQTDHMSYGGGRPADSRYDFEVANNWGGGFLSMKLTDEVTVNARAQRCVTDASLPDFRVDLLAGVNTAATGDILRTYDFRFANPATELGLTTTITRRFRNADILQSPADKTPGGKSPFAILTMSAKTTRDVRDDSKAWLQNNFATEGASQQTTKVGAAVQSYDVRLQEVTSYNQFPGVEIDPSTDRGFYGARPTSRDGVSVVPMYRVPVQPAASLGAWIAGNLVTSSLFPRVNYPLGNSFAHPMLPSGAITQSSPMGGSQKLLDHSYLMNASLWDRYFFSSATDNNSVMFADKRTRSVVLNDFFTQTKPMLNNRLVAVCGDESAENLASRVAAMDSKTQAQQFAQFAMIKNPFNVNSDSIDAWRGVLSSLRDHDVMGWNNSTFSPPEKTAFSRVGVPVAGSSDDPNPNNSVNAQGQLRWAGYRALTDKQIEELGQQIVLQIRERAKADKAPSLSLGDFVNRRIGSDNDLHALKGILQTAIDLTDINNQNHNLDSINLADPVGNRGTAVANRAALRGNSADGAPSILTQGDLMTALAPIITVRGDTFTVRAYGESRSVDGNTVLARAWCEATVQRTVEYVDRTNAPVDRDLSLTNIGKTGLKDLSLTNKVFGRRLVITTYRWLNAAEI

Radius of gyration: 32.92 Å; chains: 1; bounding box: 85×54×112 Å

pLDDT: mean 88.89, std 8.04, range [45.06, 98.81]